Protein AF-A0ABD3L5F8-F1 (afdb_monomer_lite)

Secondary structure (DSSP, 8-state):
---EEE-STTHHHHHHHHHT-HHHHHHHHHH-GGGGTS--EEETTEEE-HHHHHHHTT-HHHHHHHHHSSSPPPHHHHHHHHHHHHHTT-HHHHHHHHTTS-TTSHHHHHHHHHHHHH-TT-HHHHHHHHHH-SS---HHHHHHHHHTT-HHHHHHHHHHTTTTSGGGHHHHHHHHHHHHT-GGGSTTTS---HHHHHHHHHS-HHHH---S--GGGGSS----HHHHHHHHHHHHHHHSS-HHHHHHHHHHHHHHHHHHHHHHHH-HHHH-S--HHHHHHHHHHHHHHHHHT-HHHHHHHHHH-GGGGGSHHHHHHHHHHHHHTT-HHHHHHHHTT-TTT-S-HHHHHHHHHT---SS--TT--SHHHHHHHHHHHHT-

Sequence (380 aa):
KTQAAVDGKYRNLFEAAVKGDWKFAEPILDVDPEAVAATVMTVRGKPMTVLEVAIMTTHDQFVENLVKLPQKFSVDILERALVNAASRGRIRMVNALVDKVDAASESIGSALRQALSYAPMRKEVIWSLVKRMKGGPTKPIMVKLVMAGHLDIVLYLAPQYGYSTTSKNNTKIELLKDLVKMDSYFYSGARFTFLENCIYRCIPLCLVDTSFDNPKDRKIVQVSPALKRFKIWLWNHATKPAHFIKRIGESKLTHKYSLEFANLALSKKEIGTITPETLKLTSEIVLEAAYRGNSEIVKLCLKNFPELMWDKKIAKTLIQEVVNGRQVELFRLANTHLSDGNFTKNGLMKVMTKWTPRCASPDVSGAAFLMQRELQWYKV

Radius of gyration: 26.5 Å; chains: 1; bounding box: 62×56×76 Å

Structure (mmCIF, N/CA/C/O backbone):
data_AF-A0ABD3L5F8-F1
#
_entry.id   AF-A0ABD3L5F8-F1
#
loop_
_atom_site.group_PDB
_atom_site.id
_atom_site.type_symbol
_atom_site.label_atom_id
_atom_site.label_alt_id
_atom_site.label_comp_id
_atom_site.label_asym_id
_atom_site.label_entity_id
_atom_site.label_seq_id
_atom_site.pdbx_PDB_ins_code
_atom_site.Cartn_x
_atom_site.Cartn_y
_atom_site.Cartn_z
_atom_site.occupancy
_atom_site.B_iso_or_equiv
_atom_site.auth_seq_id
_atom_site.auth_comp_id
_atom_site.auth_asym_id
_atom_site.auth_atom_id
_atom_site.pdbx_PDB_model_num
ATOM 1 N N . LYS A 1 1 ? -11.348 -28.801 17.146 1.00 47.41 1 LYS A N 1
ATOM 2 C CA . LYS A 1 1 ? -12.735 -28.496 17.572 1.00 47.41 1 LYS A CA 1
ATOM 3 C C . LYS A 1 1 ? -12.923 -26.982 17.617 1.00 47.41 1 LYS A C 1
ATOM 5 O O . LYS A 1 1 ? -12.241 -26.296 18.362 1.00 47.41 1 LYS A O 1
ATOM 10 N N . THR A 1 2 ? -13.766 -26.470 16.730 1.00 52.59 2 THR A N 1
ATOM 11 C CA . THR A 1 2 ? -14.139 -25.063 16.523 1.00 52.59 2 THR A CA 1
ATOM 12 C C . THR A 1 2 ? -15.263 -24.670 17.478 1.00 52.59 2 THR A C 1
ATOM 14 O O . THR A 1 2 ? -16.411 -24.583 17.059 1.00 52.59 2 THR A O 1
ATOM 17 N N . GLN A 1 3 ? -14.974 -24.478 18.764 1.00 70.44 3 GLN A N 1
ATOM 18 C CA . GLN A 1 3 ? -16.012 -24.036 19.698 1.00 70.44 3 GLN A CA 1
ATOM 19 C C . GLN A 1 3 ? -15.841 -22.550 19.999 1.00 70.44 3 GLN A C 1
ATOM 21 O O . GLN A 1 3 ? -14.855 -22.128 20.603 1.00 70.44 3 GLN A O 1
ATOM 26 N N . ALA A 1 4 ? -16.779 -21.761 19.477 1.00 85.31 4 ALA A N 1
ATOM 27 C CA . ALA A 1 4 ? -17.084 -20.446 20.007 1.00 85.31 4 ALA A CA 1
ATOM 28 C C . ALA A 1 4 ? -18.054 -20.641 21.180 1.00 85.31 4 ALA A C 1
ATOM 30 O O . ALA A 1 4 ? -19.018 -21.397 21.051 1.00 85.31 4 ALA A O 1
ATOM 31 N N . ALA A 1 5 ? -17.787 -19.996 22.310 1.00 91.44 5 ALA A N 1
ATOM 32 C CA . ALA A 1 5 ? -18.639 -20.029 23.493 1.00 91.44 5 ALA A CA 1
ATOM 33 C C . ALA A 1 5 ? -18.965 -18.593 23.907 1.00 91.44 5 ALA A C 1
ATOM 35 O O . ALA A 1 5 ? -18.059 -17.773 24.023 1.00 91.44 5 ALA A O 1
ATOM 36 N N . VAL A 1 6 ? -20.246 -18.286 24.092 1.00 92.38 6 VAL A N 1
ATOM 37 C CA . VAL A 1 6 ? -20.715 -16.974 24.563 1.00 92.38 6 VAL A CA 1
ATOM 38 C C . VAL A 1 6 ? -20.944 -17.071 26.062 1.00 92.38 6 VAL A C 1
ATOM 40 O O . VAL A 1 6 ? -21.554 -18.042 26.515 1.00 92.38 6 VAL A O 1
ATOM 43 N N . ASP A 1 7 ? -20.473 -16.080 26.813 1.00 90.88 7 ASP A N 1
ATOM 44 C CA . ASP A 1 7 ? -20.747 -16.004 28.244 1.00 90.88 7 ASP A CA 1
ATOM 45 C C . ASP A 1 7 ? -22.244 -15.736 28.458 1.00 90.88 7 ASP A C 1
ATOM 47 O O . ASP A 1 7 ? -22.800 -14.768 27.934 1.00 90.88 7 ASP A O 1
ATOM 51 N N . GLY A 1 8 ? -22.912 -16.614 29.212 1.00 91.12 8 GLY A N 1
ATOM 52 C CA . GLY A 1 8 ? -24.339 -16.496 29.501 1.00 91.12 8 GLY A CA 1
ATOM 53 C C . GLY A 1 8 ? -24.700 -15.180 30.191 1.00 91.12 8 GLY A C 1
ATOM 54 O O . GLY A 1 8 ? -25.737 -14.605 29.865 1.00 91.12 8 GLY A O 1
ATOM 55 N N . LYS A 1 9 ? -23.822 -14.660 31.062 1.00 93.00 9 LYS A N 1
ATOM 56 C CA . LYS A 1 9 ? -24.018 -13.384 31.766 1.00 93.00 9 LYS A CA 1
ATOM 57 C C . LYS A 1 9 ? -24.067 -12.205 30.792 1.00 93.00 9 LYS A C 1
ATOM 59 O O . LYS A 1 9 ? -24.860 -11.288 30.973 1.00 93.00 9 LYS A O 1
ATOM 64 N N . TYR A 1 10 ? -23.253 -12.248 29.739 1.00 94.81 10 TYR A N 1
ATOM 65 C CA . TYR A 1 10 ? -23.099 -11.155 28.776 1.00 94.81 10 TYR A CA 1
ATOM 66 C C . TYR A 1 10 ? -23.783 -11.421 27.429 1.00 94.81 10 TYR A C 1
ATOM 68 O O . TYR A 1 10 ? -23.531 -10.707 26.458 1.00 94.81 10 TYR A O 1
ATOM 76 N N . ARG A 1 11 ? -24.679 -12.415 27.349 1.00 95.25 11 ARG A N 1
ATOM 77 C CA . ARG A 1 11 ? -25.361 -12.808 26.103 1.00 95.25 11 ARG A CA 1
ATOM 78 C C . ARG A 1 11 ? -26.101 -11.651 25.435 1.00 95.25 11 ARG A C 1
ATOM 80 O O . ARG A 1 11 ? -25.949 -11.448 24.235 1.00 95.25 11 ARG A O 1
ATOM 87 N N . ASN A 1 12 ? -26.844 -10.871 26.213 1.00 96.00 12 ASN A N 1
ATOM 88 C CA . ASN A 1 12 ? -27.601 -9.726 25.707 1.00 96.00 12 ASN A CA 1
ATOM 89 C C . ASN A 1 12 ? -26.675 -8.650 25.119 1.00 96.00 12 ASN A C 1
ATOM 91 O O . ASN A 1 12 ? -26.931 -8.136 24.032 1.00 96.00 12 ASN A O 1
ATOM 95 N N . LEU A 1 13 ? -25.557 -8.367 25.795 1.00 96.19 13 LEU A N 1
ATOM 96 C CA . LEU A 1 13 ? -24.553 -7.415 25.322 1.00 96.19 13 LEU A CA 1
ATOM 97 C C . LEU A 1 13 ? -23.833 -7.926 24.061 1.00 96.19 13 LEU A C 1
ATOM 99 O O . LEU A 1 13 ? -23.605 -7.163 23.122 1.00 96.19 13 LEU A O 1
ATOM 103 N N . PHE A 1 14 ? -23.521 -9.224 24.007 1.00 96.19 14 PHE A N 1
ATOM 104 C CA . PHE A 1 14 ? -22.975 -9.878 22.817 1.00 96.19 14 PHE A CA 1
ATOM 105 C C . PHE A 1 14 ? -23.926 -9.756 21.617 1.00 96.19 14 PHE A C 1
ATOM 107 O O . PHE A 1 14 ? -23.499 -9.350 20.538 1.00 96.19 14 PHE A O 1
ATOM 114 N N . GLU A 1 15 ? -25.212 -10.066 21.789 1.00 96.56 15 GLU A N 1
ATOM 115 C CA . GLU A 1 15 ? -26.206 -9.972 20.713 1.00 96.56 15 GLU A CA 1
ATOM 116 C C . GLU A 1 15 ? -26.386 -8.536 20.216 1.00 96.56 15 GLU A C 1
ATOM 118 O O . GLU A 1 15 ? -26.473 -8.310 19.007 1.00 96.56 15 GLU A O 1
ATOM 123 N N . ALA A 1 16 ? -26.380 -7.567 21.131 1.00 97.00 16 ALA A N 1
ATOM 124 C CA . ALA A 1 16 ? -26.434 -6.151 20.795 1.00 97.00 16 ALA A CA 1
ATOM 125 C C . ALA A 1 16 ? -25.216 -5.724 19.969 1.00 97.00 16 ALA A C 1
ATOM 127 O O . ALA A 1 16 ? -25.372 -5.083 18.931 1.00 97.00 16 ALA A O 1
ATOM 128 N N . ALA A 1 17 ? -24.014 -6.157 20.362 1.00 96.75 17 ALA A N 1
ATOM 129 C CA . ALA A 1 17 ? -22.791 -5.903 19.607 1.00 96.75 17 ALA A CA 1
ATOM 130 C C . ALA A 1 17 ? -22.798 -6.575 18.230 1.00 96.75 17 ALA A C 1
ATOM 132 O O . ALA A 1 17 ? -22.321 -5.977 17.272 1.00 96.75 17 ALA A O 1
ATOM 133 N N . VAL A 1 18 ? -23.364 -7.780 18.099 1.00 96.44 18 VAL A N 1
ATOM 134 C CA . VAL A 1 18 ? -23.504 -8.468 16.803 1.00 96.44 18 VAL A CA 1
ATOM 135 C C . VAL A 1 18 ? -24.496 -7.759 15.881 1.00 96.44 18 VAL A C 1
ATOM 137 O O . VAL A 1 18 ? -24.280 -7.720 14.668 1.00 96.44 18 VAL A O 1
ATOM 140 N N . LYS A 1 19 ? -25.572 -7.190 16.433 1.00 96.94 19 LYS A N 1
ATOM 141 C CA . LYS A 1 19 ? -26.603 -6.453 15.682 1.00 96.94 19 LYS A CA 1
ATOM 142 C C . LYS A 1 19 ? -26.257 -4.976 15.462 1.00 96.94 19 LYS A C 1
ATOM 144 O O . LYS A 1 19 ? -26.868 -4.344 14.606 1.00 96.94 19 LYS A O 1
ATOM 149 N N . GLY A 1 20 ? -25.292 -4.436 16.206 1.00 96.12 20 GLY A N 1
ATOM 150 C CA . GLY A 1 20 ? -24.969 -3.009 16.214 1.00 96.12 20 GLY A CA 1
ATOM 151 C C . GLY A 1 20 ? -26.008 -2.158 16.950 1.00 96.12 20 GLY A C 1
ATOM 152 O O . GLY A 1 20 ? -26.094 -0.955 16.705 1.00 96.12 20 GLY A O 1
ATOM 153 N N . ASP A 1 21 ? -26.802 -2.762 17.836 1.00 97.19 21 ASP A N 1
ATOM 154 C CA . ASP A 1 21 ? -27.894 -2.096 18.546 1.00 97.19 21 ASP A CA 1
ATOM 155 C C . ASP A 1 21 ? -27.376 -1.349 19.781 1.00 97.19 21 ASP A C 1
ATOM 157 O O . ASP A 1 21 ? -27.401 -1.849 20.908 1.00 97.19 21 ASP A O 1
ATOM 161 N N . TRP A 1 22 ? -26.865 -0.136 19.554 1.00 96.94 22 TRP A N 1
ATOM 162 C CA . TRP A 1 22 ? -26.367 0.713 20.638 1.00 96.94 22 TRP A CA 1
ATOM 163 C C . TRP A 1 22 ? -27.459 1.057 21.653 1.00 96.94 22 TRP A C 1
ATOM 165 O O . TRP A 1 22 ? -27.185 1.059 22.845 1.00 96.94 22 TRP A O 1
ATOM 175 N N . LYS A 1 23 ? -28.697 1.292 21.198 1.00 96.75 23 LYS A N 1
ATOM 176 C CA . LYS A 1 23 ? -29.810 1.678 22.080 1.00 96.75 23 LYS A CA 1
ATOM 177 C C . LYS A 1 23 ? -30.140 0.588 23.092 1.00 96.75 23 LYS A C 1
ATOM 179 O O . LYS A 1 23 ? -30.574 0.893 24.195 1.00 96.75 23 LYS A O 1
ATOM 184 N N . PHE A 1 24 ? -29.947 -0.672 22.710 1.00 96.69 24 PHE A N 1
ATOM 185 C CA . PHE A 1 24 ? -30.114 -1.800 23.615 1.00 96.69 24 PHE A CA 1
ATOM 186 C C . PHE A 1 24 ? -28.878 -2.044 24.493 1.00 96.69 24 PHE A C 1
ATOM 188 O O . PHE A 1 24 ? -29.016 -2.438 25.648 1.00 96.69 24 PHE A O 1
ATOM 195 N N . ALA A 1 25 ? -27.670 -1.817 23.970 1.00 96.25 25 ALA A N 1
ATOM 196 C CA . ALA A 1 25 ? -26.431 -2.026 24.719 1.00 96.25 25 ALA A CA 1
ATOM 197 C C . ALA A 1 25 ? -26.169 -0.953 25.788 1.00 96.25 25 ALA A C 1
ATOM 199 O O . ALA A 1 25 ? -25.687 -1.285 26.866 1.00 96.25 25 ALA A O 1
ATOM 200 N N . GLU A 1 26 ? -26.472 0.311 25.499 1.00 95.94 26 GLU A N 1
ATOM 201 C CA . GLU A 1 26 ? -26.163 1.461 26.358 1.00 95.94 26 GLU A CA 1
ATOM 202 C C . GLU A 1 26 ? -26.749 1.322 27.775 1.00 95.94 26 GLU A C 1
ATOM 204 O O . GLU A 1 26 ? -25.958 1.331 28.716 1.00 95.94 26 GLU A O 1
ATOM 209 N N . PRO A 1 27 ? -28.047 1.006 27.971 1.00 95.88 27 PRO A N 1
ATOM 210 C CA . PRO A 1 27 ? -28.594 0.792 29.312 1.00 95.88 27 PRO A CA 1
ATOM 211 C C . PRO A 1 27 ? -27.929 -0.357 30.083 1.00 95.88 27 PRO A C 1
ATOM 213 O O . PRO A 1 27 ? -27.867 -0.329 31.309 1.00 95.88 27 PRO A O 1
ATOM 216 N N . ILE A 1 28 ? -27.437 -1.389 29.386 1.00 94.44 28 ILE A N 1
ATOM 217 C CA . ILE A 1 28 ? -26.734 -2.517 30.019 1.00 94.44 28 ILE A CA 1
ATOM 218 C C . ILE A 1 28 ? -25.376 -2.048 30.552 1.00 94.44 28 ILE A C 1
ATOM 220 O O . ILE A 1 28 ? -24.990 -2.420 31.658 1.00 94.44 28 ILE A O 1
ATOM 224 N N . LEU A 1 29 ? -24.667 -1.231 29.771 1.00 93.62 29 LEU A N 1
ATOM 225 C CA . LEU A 1 29 ? -23.356 -0.686 30.128 1.00 93.62 29 LEU A CA 1
ATOM 226 C C . LEU A 1 29 ? -23.448 0.424 31.181 1.00 93.62 29 LEU A C 1
ATOM 228 O O . LEU A 1 29 ? -22.520 0.579 31.968 1.00 93.62 29 LEU A O 1
ATOM 232 N N . ASP A 1 30 ? -24.560 1.157 31.234 1.00 92.94 30 ASP A N 1
ATOM 233 C CA . ASP A 1 30 ? -24.820 2.134 32.295 1.00 92.94 30 ASP A CA 1
ATOM 234 C C . ASP A 1 30 ? -25.006 1.450 33.659 1.00 92.94 30 ASP A C 1
ATOM 236 O O . ASP A 1 30 ? -24.579 1.978 34.686 1.00 92.94 30 ASP A O 1
ATOM 240 N N . VAL A 1 31 ? -25.619 0.258 33.672 1.00 94.19 31 VAL A N 1
ATOM 241 C CA . VAL A 1 31 ? -25.841 -0.540 34.890 1.00 94.19 31 VAL A CA 1
ATOM 242 C C . VAL A 1 31 ? -24.597 -1.336 35.300 1.00 94.19 31 VAL A C 1
ATOM 244 O O . VAL A 1 31 ? -24.282 -1.394 36.488 1.00 94.19 31 VAL A O 1
ATOM 247 N N . ASP A 1 32 ? -23.886 -1.946 34.346 1.00 91.62 32 ASP A N 1
ATOM 248 C CA . ASP A 1 32 ? -22.633 -2.685 34.579 1.00 91.62 32 ASP A CA 1
ATOM 249 C C . ASP A 1 32 ? -21.500 -2.130 33.693 1.00 91.62 32 ASP A C 1
ATOM 251 O O . ASP A 1 32 ? -21.197 -2.696 32.636 1.00 91.62 32 ASP A O 1
ATOM 255 N N . PRO A 1 33 ? -20.838 -1.033 34.106 1.00 89.62 33 PRO A N 1
ATOM 256 C CA . PRO A 1 33 ? -19.779 -0.423 33.304 1.00 89.62 33 PRO A CA 1
ATOM 257 C C . PRO A 1 33 ? -18.555 -1.318 33.076 1.00 89.62 33 PRO A C 1
ATOM 259 O O . PRO A 1 33 ? -17.862 -1.184 32.065 1.00 89.62 33 PRO A O 1
ATOM 262 N N . GLU A 1 34 ? -18.293 -2.266 33.977 1.00 88.56 34 GLU A N 1
ATOM 263 C CA . GLU A 1 34 ? -17.179 -3.213 33.853 1.00 88.56 34 GLU A CA 1
ATOM 264 C C 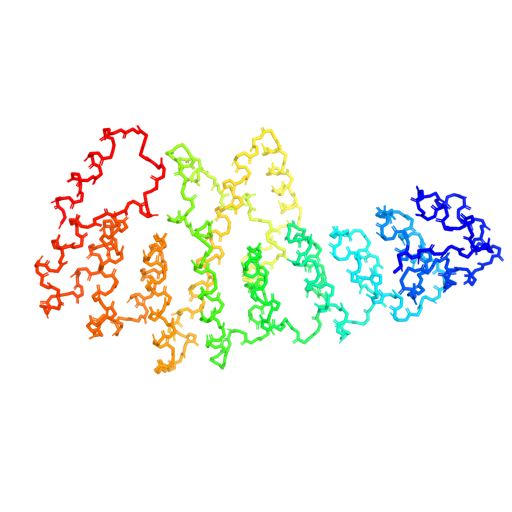. GLU A 1 34 ? -17.420 -4.246 32.737 1.00 88.56 34 GLU A C 1
ATOM 266 O O . GLU A 1 34 ? -16.474 -4.839 32.205 1.00 88.56 34 GLU A O 1
ATOM 271 N N . ALA A 1 35 ? -18.672 -4.409 32.286 1.00 91.38 35 ALA A N 1
ATOM 272 C CA . ALA A 1 35 ? -19.024 -5.270 31.158 1.00 91.38 35 ALA A CA 1
ATOM 273 C C . ALA A 1 35 ? -18.313 -4.876 29.849 1.00 91.38 35 ALA A C 1
ATOM 275 O O . ALA A 1 35 ? -18.124 -5.718 28.969 1.00 91.38 35 ALA A O 1
ATOM 276 N N . VAL A 1 36 ? -17.862 -3.621 29.725 1.00 90.44 36 VAL A N 1
ATOM 277 C CA . VAL A 1 36 ? -17.090 -3.126 28.573 1.00 90.44 36 VAL A CA 1
ATOM 278 C C . VAL A 1 36 ? -15.763 -3.883 28.397 1.00 90.44 36 VAL A C 1
ATOM 280 O O . VAL A 1 36 ? -15.334 -4.132 27.265 1.00 90.44 36 VAL A O 1
ATOM 283 N N . ALA A 1 37 ? -15.121 -4.272 29.503 1.00 88.62 37 ALA A N 1
ATOM 284 C CA . ALA A 1 37 ? -13.856 -5.011 29.512 1.00 88.62 37 ALA A CA 1
ATOM 285 C C . ALA A 1 37 ? -14.042 -6.528 29.688 1.00 88.62 37 ALA A C 1
ATOM 287 O O . ALA A 1 37 ? -13.083 -7.290 29.539 1.00 88.62 37 ALA A O 1
ATOM 288 N N . ALA A 1 38 ? -15.263 -6.977 29.985 1.00 91.62 38 ALA A N 1
ATOM 289 C CA . ALA A 1 38 ? -15.561 -8.377 30.227 1.00 91.62 38 ALA A CA 1
ATOM 290 C C . ALA A 1 38 ? -15.402 -9.248 28.969 1.00 91.62 38 ALA A C 1
ATOM 292 O O . ALA A 1 38 ? -15.553 -8.808 27.824 1.00 91.62 38 ALA A O 1
ATOM 293 N N . THR A 1 39 ? -15.125 -10.533 29.198 1.00 93.81 39 THR A N 1
ATOM 294 C CA . THR A 1 39 ? -15.128 -11.538 28.132 1.00 93.81 39 THR A CA 1
ATOM 295 C C . THR A 1 39 ? -16.570 -11.896 27.800 1.00 93.81 39 THR A C 1
ATOM 297 O O . THR A 1 39 ? -17.222 -12.616 28.545 1.00 93.81 39 THR A O 1
ATOM 300 N N . VAL A 1 40 ? -17.069 -11.411 26.665 1.00 94.81 40 VAL A N 1
ATOM 301 C CA . VAL A 1 40 ? -18.436 -11.712 26.208 1.00 94.81 40 VAL A CA 1
ATOM 302 C C . VAL A 1 40 ? -18.494 -13.002 25.388 1.00 94.81 40 VAL A C 1
ATOM 304 O O . VAL A 1 40 ? -19.531 -13.654 25.292 1.00 94.81 40 VAL A O 1
ATOM 307 N N . MET A 1 41 ? -17.369 -13.384 24.781 1.00 93.38 41 MET A N 1
ATOM 308 C CA . MET A 1 41 ? -17.245 -14.554 23.917 1.00 93.38 41 MET A CA 1
ATOM 309 C C . MET A 1 41 ? -15.820 -15.100 23.974 1.00 93.38 41 MET A C 1
ATOM 311 O O . MET A 1 41 ? -14.864 -14.344 24.069 1.00 93.38 41 MET A O 1
ATOM 315 N N . THR A 1 42 ? -15.658 -16.412 23.831 1.00 92.69 42 THR A N 1
ATOM 316 C CA . THR A 1 42 ? -14.364 -17.065 23.629 1.00 92.69 42 THR A CA 1
ATOM 317 C C . THR A 1 42 ? -14.363 -17.792 22.291 1.00 92.69 42 THR A C 1
ATOM 319 O O . THR A 1 42 ? -15.222 -18.636 22.040 1.00 92.69 42 THR A O 1
ATOM 322 N N . VAL A 1 43 ? -13.385 -17.501 21.431 1.00 89.00 43 VAL A N 1
ATOM 323 C CA . VAL A 1 43 ? -13.213 -18.158 20.125 1.00 89.00 43 VAL A CA 1
ATOM 324 C C . VAL A 1 43 ? -11.860 -18.848 20.091 1.00 89.00 43 VAL A C 1
ATOM 326 O O . VAL A 1 43 ? -10.824 -18.197 20.196 1.00 89.00 43 VAL A O 1
ATOM 329 N N . ARG A 1 44 ? -11.849 -20.178 19.916 1.00 87.94 44 ARG A N 1
ATOM 330 C CA . ARG A 1 44 ? -10.606 -20.983 19.889 1.00 87.94 44 ARG A CA 1
ATOM 331 C C . ARG A 1 44 ? -9.720 -20.736 21.124 1.00 87.94 44 ARG A C 1
ATOM 333 O O . ARG A 1 44 ? -8.508 -20.592 20.998 1.00 87.94 44 ARG A O 1
ATOM 340 N N . GLY A 1 45 ? -10.342 -20.639 22.300 1.00 84.50 45 GLY A N 1
ATOM 341 C CA . GLY A 1 45 ? -9.655 -20.381 23.570 1.00 84.50 45 GLY A CA 1
ATOM 342 C C . GLY A 1 45 ? -9.186 -18.937 23.776 1.00 84.50 45 GLY A C 1
ATOM 343 O O . GLY A 1 45 ? -8.545 -18.664 24.783 1.00 84.50 45 GLY A O 1
ATOM 344 N N . LYS A 1 46 ? -9.490 -18.008 22.857 1.00 87.31 46 LYS A N 1
ATOM 345 C CA . LYS A 1 46 ? -9.155 -16.587 23.010 1.00 87.31 46 LYS A CA 1
ATOM 346 C C . LYS A 1 46 ? -10.369 -15.791 23.495 1.00 87.31 46 LYS A C 1
ATOM 348 O O . LYS A 1 46 ? -11.397 -15.849 22.811 1.00 87.31 46 LYS A O 1
ATOM 353 N N . PRO A 1 47 ? -10.266 -15.065 24.623 1.00 91.19 47 PRO A N 1
ATOM 354 C CA . PRO A 1 47 ? -11.339 -14.206 25.104 1.00 91.19 47 PRO A CA 1
ATOM 355 C C . PRO A 1 47 ? -11.524 -13.010 24.168 1.00 91.19 47 PRO A C 1
ATOM 357 O O . PRO A 1 47 ? -10.555 -12.470 23.633 1.00 91.19 47 PRO A O 1
ATOM 360 N N . MET A 1 48 ? -12.774 -12.607 23.973 1.00 91.75 48 MET A N 1
ATOM 361 C CA . MET A 1 48 ? -13.170 -11.462 23.163 1.00 91.75 48 MET A CA 1
ATOM 362 C C . MET A 1 48 ? -14.104 -10.562 23.957 1.00 91.75 48 MET A C 1
ATOM 364 O O . MET A 1 48 ? -15.023 -11.041 24.627 1.00 91.75 48 MET A O 1
ATOM 368 N N . THR A 1 49 ? -13.877 -9.259 23.847 1.00 94.25 49 THR A N 1
ATOM 369 C CA . THR A 1 49 ? -14.725 -8.238 24.471 1.00 94.25 49 THR A CA 1
ATOM 370 C C . THR A 1 49 ? -15.836 -7.776 23.536 1.00 94.25 49 THR A C 1
ATOM 372 O O . THR A 1 49 ? -15.830 -8.060 22.333 1.00 94.25 49 THR A O 1
ATOM 375 N N . VAL A 1 50 ? -16.786 -7.013 24.082 1.00 95.50 50 VAL A N 1
ATOM 376 C CA . VAL A 1 50 ? -17.863 -6.387 23.302 1.00 95.50 50 VAL A CA 1
ATOM 377 C C . VAL A 1 50 ? -17.316 -5.506 22.166 1.00 95.50 50 VAL A C 1
ATOM 379 O O . VAL A 1 50 ? -17.849 -5.523 21.054 1.00 95.50 50 VAL A O 1
ATOM 382 N N . LEU A 1 51 ? -16.198 -4.809 22.406 1.00 95.44 51 LEU A N 1
ATOM 383 C CA . LEU A 1 51 ? -15.520 -3.977 21.411 1.00 95.44 51 LEU A CA 1
ATOM 384 C C . LEU A 1 51 ? -15.021 -4.809 20.226 1.00 95.44 51 LEU A C 1
ATOM 386 O O . LEU A 1 51 ? -15.246 -4.452 19.069 1.00 95.44 51 LEU A O 1
ATOM 390 N N . GLU A 1 52 ? -14.367 -5.937 20.494 1.00 93.94 52 GLU A N 1
ATOM 391 C CA . GLU A 1 52 ? -13.835 -6.795 19.436 1.00 93.94 52 GLU A CA 1
ATOM 392 C C . GLU A 1 52 ? -14.949 -7.450 18.617 1.00 93.94 52 GLU A C 1
ATOM 394 O O . GLU A 1 52 ? -14.839 -7.525 17.393 1.00 93.94 52 GLU A O 1
ATOM 399 N N . VAL A 1 53 ? -16.048 -7.855 19.262 1.00 95.12 53 VAL A N 1
ATOM 400 C CA . VAL A 1 53 ? -17.237 -8.385 18.576 1.00 95.12 53 VAL A CA 1
ATOM 401 C C . VAL A 1 53 ? -17.842 -7.339 17.638 1.00 95.12 53 VAL A C 1
ATOM 403 O O . VAL A 1 53 ? -18.098 -7.645 16.469 1.00 95.12 53 VAL A O 1
ATOM 406 N N . ALA A 1 54 ? -18.011 -6.098 18.101 1.00 96.44 54 ALA A N 1
ATOM 407 C CA . ALA A 1 54 ? -18.544 -5.002 17.289 1.00 96.44 54 ALA A CA 1
ATOM 408 C C . ALA A 1 54 ? -17.634 -4.660 16.090 1.00 96.44 54 ALA A C 1
ATOM 410 O O . ALA A 1 54 ? -18.112 -4.403 14.982 1.00 96.44 54 ALA A O 1
ATOM 411 N N . ILE A 1 55 ? -16.309 -4.725 16.270 1.00 95.75 55 ILE A N 1
ATOM 412 C CA . ILE A 1 55 ? -15.338 -4.563 15.175 1.00 95.75 55 ILE A CA 1
ATOM 413 C C . ILE A 1 55 ? -15.447 -5.719 14.181 1.00 95.75 55 ILE A C 1
ATOM 415 O O . ILE A 1 55 ? -15.454 -5.501 12.965 1.00 95.75 55 ILE A O 1
ATOM 419 N N . MET A 1 56 ? -15.547 -6.955 14.677 1.00 92.12 56 MET A N 1
ATOM 420 C CA . MET A 1 56 ? -15.652 -8.141 13.830 1.00 92.12 56 MET A CA 1
ATOM 421 C C . MET A 1 56 ? -16.892 -8.117 12.941 1.00 92.12 56 MET A C 1
ATOM 423 O O . MET A 1 56 ? -16.803 -8.564 11.796 1.00 92.12 56 MET A O 1
ATOM 427 N N . THR A 1 57 ? -17.987 -7.563 13.459 1.00 94.12 57 THR A N 1
ATOM 428 C CA . THR A 1 57 ? -19.290 -7.408 12.798 1.00 94.12 57 THR A CA 1
ATOM 429 C C . THR A 1 57 ? -19.464 -6.061 12.085 1.00 94.12 57 THR A C 1
ATOM 431 O O . THR A 1 57 ? -20.472 -5.836 11.425 1.00 94.12 57 THR A O 1
ATOM 434 N N . THR A 1 58 ? -18.432 -5.210 12.083 1.00 94.44 58 THR A N 1
ATOM 435 C CA . THR A 1 58 ? -18.313 -3.977 11.279 1.00 94.44 58 THR A CA 1
ATOM 436 C C . THR A 1 58 ? -19.287 -2.838 11.617 1.00 94.44 58 THR A C 1
ATOM 438 O O . THR A 1 58 ? -19.554 -1.972 10.774 1.00 94.44 58 THR A O 1
ATOM 441 N N . HIS A 1 59 ? -19.744 -2.770 12.869 1.00 96.56 59 HIS A N 1
ATOM 442 C CA . HIS A 1 59 ? -20.646 -1.721 13.362 1.00 96.56 59 HIS A CA 1
ATOM 443 C C . HIS A 1 59 ? -19.901 -0.455 13.800 1.00 96.56 59 HIS A C 1
ATOM 445 O O . HIS A 1 59 ? -19.596 -0.271 14.977 1.00 96.56 59 HIS A O 1
ATOM 451 N N . ASP A 1 60 ? -19.601 0.437 12.847 1.00 94.88 60 ASP A N 1
ATOM 452 C CA . ASP A 1 60 ? -18.774 1.637 13.090 1.00 94.88 60 ASP A CA 1
ATOM 453 C C . ASP A 1 60 ? -19.319 2.527 14.217 1.00 94.88 60 ASP A C 1
ATOM 455 O O . ASP A 1 60 ? -18.563 2.929 15.097 1.00 94.88 60 ASP A O 1
ATOM 459 N N . GLN A 1 61 ? -20.626 2.820 14.209 1.00 96.00 61 GLN A N 1
ATOM 460 C CA . GLN A 1 61 ? -21.247 3.703 15.204 1.00 96.00 61 GLN A CA 1
ATOM 461 C C . GLN A 1 61 ? -21.187 3.107 16.614 1.00 96.00 61 GLN A C 1
ATOM 463 O O . GLN A 1 61 ? -20.927 3.821 17.577 1.00 96.00 61 GLN A O 1
ATOM 468 N N . PHE A 1 62 ? -21.396 1.794 16.724 1.00 96.81 62 PHE A N 1
ATOM 469 C CA . PHE A 1 62 ? -21.336 1.074 17.991 1.00 96.81 62 PHE A CA 1
ATOM 470 C C . PHE A 1 62 ? -19.922 1.136 18.584 1.00 96.81 62 PHE A C 1
ATOM 472 O O . PHE A 1 62 ? -19.752 1.443 19.759 1.00 96.81 62 PHE A O 1
ATOM 479 N N . VAL A 1 63 ? -18.896 0.925 17.750 1.00 95.81 63 VAL A N 1
ATOM 480 C CA . VAL A 1 63 ? -17.486 1.040 18.154 1.00 95.81 63 VAL A CA 1
ATOM 481 C C . VAL A 1 63 ? -17.135 2.469 18.568 1.00 95.81 63 VAL A C 1
ATOM 483 O O . VAL A 1 63 ? -16.499 2.667 19.599 1.00 95.81 63 VAL A O 1
ATOM 486 N N . GLU A 1 64 ? -17.555 3.476 17.800 1.00 95.31 64 GLU A N 1
ATOM 487 C CA . GLU A 1 64 ? -17.313 4.880 18.146 1.00 95.31 64 GLU A CA 1
ATOM 488 C C . GLU A 1 64 ? -17.950 5.270 19.482 1.00 95.31 64 GLU A C 1
ATOM 490 O O . GLU A 1 64 ? -17.343 6.026 20.238 1.00 95.31 64 GLU A O 1
ATOM 495 N N . ASN A 1 65 ? -19.152 4.770 19.773 1.00 94.81 65 ASN A N 1
ATOM 496 C CA . ASN A 1 65 ? -19.825 5.029 21.040 1.00 94.81 65 ASN A CA 1
ATOM 497 C C . ASN A 1 65 ? -19.124 4.305 22.200 1.00 94.81 65 ASN A C 1
ATOM 499 O O . ASN A 1 65 ? -18.809 4.948 23.198 1.00 94.81 65 ASN A O 1
ATOM 503 N N . LEU A 1 66 ? -18.764 3.025 22.033 1.00 94.19 66 LEU A N 1
ATOM 504 C CA . LEU A 1 66 ? -17.999 2.265 23.031 1.00 94.19 66 LEU A CA 1
ATOM 505 C C . LEU A 1 66 ? -16.680 2.947 23.414 1.00 94.19 66 LEU A C 1
ATOM 507 O O . LEU A 1 66 ? -16.346 3.032 24.588 1.00 94.19 66 LEU A O 1
ATOM 511 N N . VAL A 1 67 ? -15.917 3.439 22.435 1.00 91.56 67 VAL A N 1
ATOM 512 C CA . VAL A 1 67 ? -14.592 4.047 22.675 1.00 91.56 67 VAL A CA 1
ATOM 513 C C . VAL A 1 67 ? -14.689 5.435 23.333 1.00 91.56 67 VAL A C 1
ATOM 515 O O . VAL A 1 67 ? -13.696 5.939 23.866 1.00 91.56 67 VAL A O 1
ATOM 518 N N . LYS A 1 68 ? -15.869 6.069 23.305 1.00 91.44 68 LYS A N 1
ATOM 519 C CA . LYS A 1 68 ? -16.136 7.354 23.974 1.00 91.44 68 LYS A CA 1
ATOM 520 C C . LYS A 1 68 ? -16.543 7.204 25.436 1.00 91.44 68 LYS A C 1
ATOM 522 O O . LYS A 1 68 ? -16.523 8.208 26.146 1.00 91.44 68 LYS A O 1
ATOM 527 N N . LEU A 1 69 ? -16.912 6.000 25.868 1.00 89.75 69 LEU A N 1
ATOM 528 C CA . LEU A 1 69 ? -17.237 5.742 27.262 1.00 89.75 69 LEU A CA 1
ATOM 529 C C . LEU A 1 69 ? -16.042 6.092 28.172 1.00 89.75 69 LEU A C 1
ATOM 531 O O . LEU A 1 69 ? -14.887 5.953 27.757 1.00 89.75 69 LEU A O 1
ATOM 535 N N . PRO A 1 70 ? -16.288 6.568 29.406 1.00 81.81 70 PRO A N 1
ATOM 536 C CA . PRO A 1 70 ? -15.221 6.958 30.327 1.00 81.81 70 PRO A CA 1
ATOM 537 C C . PRO A 1 70 ? -14.369 5.768 30.799 1.00 81.81 70 PRO A C 1
ATOM 539 O O . PRO A 1 70 ? -13.245 5.964 31.269 1.00 81.81 70 PRO A O 1
ATOM 542 N N . GLN A 1 71 ? -14.882 4.541 30.668 1.00 81.12 71 GLN A N 1
ATOM 543 C CA . GLN A 1 71 ? -14.184 3.313 31.030 1.00 81.12 71 GLN A CA 1
ATOM 544 C C . GLN A 1 71 ? -12.935 3.112 30.168 1.00 81.12 71 GLN A C 1
ATOM 546 O O . GLN A 1 71 ? -12.928 3.304 28.951 1.00 81.12 71 GLN A O 1
ATOM 551 N N . LYS A 1 72 ? -11.847 2.695 30.817 1.00 77.38 72 LYS A N 1
ATOM 552 C CA . LYS A 1 72 ? -10.571 2.459 30.143 1.00 77.38 72 LYS A CA 1
ATOM 553 C C . LYS A 1 72 ? -10.481 1.009 29.689 1.00 77.38 72 LYS A C 1
ATOM 555 O O . LYS A 1 72 ? -10.446 0.096 30.505 1.00 77.38 72 LYS A O 1
ATOM 560 N N . PHE A 1 73 ? -10.360 0.810 28.383 1.00 85.62 73 PHE A N 1
ATOM 561 C CA . PHE A 1 73 ? -9.910 -0.463 27.831 1.00 85.62 73 PHE A CA 1
ATOM 562 C C . PHE A 1 73 ? -8.442 -0.701 28.198 1.00 85.62 73 PHE A C 1
ATOM 564 O O . PHE A 1 73 ? -7.643 0.240 28.235 1.00 85.62 73 PHE A O 1
ATOM 571 N N . SER A 1 74 ? -8.069 -1.962 28.426 1.00 87.88 74 SER A N 1
ATOM 572 C CA . SER A 1 74 ? -6.655 -2.312 28.545 1.00 87.88 74 SER A CA 1
ATOM 573 C C . SER A 1 74 ? -5.930 -2.049 27.221 1.00 87.88 74 SER A C 1
ATOM 575 O O . SER A 1 74 ? -6.526 -2.111 26.140 1.00 87.88 74 SER A O 1
ATOM 577 N N . VAL A 1 75 ? -4.626 -1.773 27.305 1.00 88.00 75 VAL A N 1
ATOM 578 C CA . VAL A 1 75 ? -3.788 -1.513 26.124 1.00 88.00 75 VAL A CA 1
ATOM 579 C C . VAL A 1 75 ? -3.863 -2.685 25.139 1.00 88.00 75 VAL A C 1
ATOM 581 O O . VAL A 1 75 ? -4.112 -2.461 23.960 1.00 88.00 75 VAL A O 1
ATOM 584 N N . ASP A 1 76 ? -3.778 -3.928 25.622 1.00 88.88 76 ASP A N 1
ATOM 585 C CA . ASP A 1 76 ? -3.875 -5.134 24.785 1.00 88.88 76 ASP A CA 1
ATOM 586 C C . ASP A 1 76 ? -5.199 -5.218 23.997 1.00 88.88 76 ASP A C 1
ATOM 588 O O . ASP A 1 76 ? -5.201 -5.546 22.808 1.00 88.88 76 ASP A O 1
ATOM 592 N N . ILE A 1 77 ? -6.332 -4.866 24.621 1.00 90.06 77 ILE A N 1
ATOM 593 C CA . ILE A 1 77 ? -7.633 -4.852 23.937 1.00 90.06 77 ILE A CA 1
ATOM 594 C C . ILE A 1 77 ? -7.637 -3.796 22.826 1.00 90.06 77 ILE A C 1
ATOM 596 O O . ILE A 1 77 ? -8.087 -4.084 21.717 1.00 90.06 77 ILE A O 1
ATOM 600 N N . LEU A 1 78 ? -7.130 -2.589 23.097 1.00 91.75 78 LEU A N 1
ATOM 601 C CA . LEU A 1 78 ? -7.076 -1.505 22.109 1.00 91.75 78 LEU A CA 1
ATOM 602 C C . LEU A 1 78 ? -6.152 -1.841 20.935 1.00 91.75 78 LEU A C 1
ATOM 604 O O . LEU A 1 78 ? -6.506 -1.588 19.783 1.00 91.75 78 LEU A O 1
ATOM 608 N N . GLU A 1 79 ? -5.000 -2.448 21.206 1.00 92.25 79 GLU A N 1
ATOM 609 C CA . GLU A 1 79 ? -4.054 -2.876 20.178 1.00 92.25 79 GLU A CA 1
ATOM 610 C C . GLU A 1 79 ? -4.660 -3.959 19.274 1.00 92.25 79 GLU A C 1
ATOM 612 O O . GLU A 1 79 ? -4.637 -3.829 18.045 1.00 92.25 79 GLU A O 1
ATOM 617 N N . ARG A 1 80 ? -5.291 -4.993 19.852 1.00 91.94 80 ARG A N 1
ATOM 618 C CA . ARG A 1 80 ? -6.002 -6.031 19.082 1.00 91.94 80 ARG A CA 1
ATOM 619 C C . ARG A 1 80 ? -7.180 -5.462 18.296 1.00 91.94 80 ARG A C 1
ATOM 621 O O . ARG A 1 80 ? -7.358 -5.799 17.121 1.00 91.94 80 ARG A O 1
ATOM 628 N N . ALA A 1 81 ? -7.958 -4.572 18.910 1.00 94.00 81 ALA A N 1
ATOM 629 C CA . ALA A 1 81 ? -9.062 -3.867 18.271 1.00 94.00 81 ALA A CA 1
ATOM 630 C C . ALA A 1 81 ? -8.584 -3.071 17.046 1.00 94.00 81 ALA A C 1
ATOM 632 O O . ALA A 1 81 ? -9.159 -3.211 15.962 1.00 94.00 81 ALA A O 1
ATOM 633 N N . LEU A 1 82 ? -7.496 -2.302 17.177 1.00 96.25 82 LEU A N 1
ATOM 634 C CA . LEU A 1 82 ? -6.918 -1.520 16.083 1.00 96.25 82 LEU A CA 1
ATOM 635 C C . LEU A 1 82 ? -6.470 -2.419 14.925 1.00 96.25 82 LEU A C 1
ATOM 637 O O . LEU A 1 82 ? -6.800 -2.148 13.769 1.00 96.25 82 LEU A O 1
ATOM 641 N N . VAL A 1 83 ? -5.767 -3.516 15.222 1.00 95.50 83 VAL A N 1
ATOM 642 C CA . VAL A 1 83 ? -5.319 -4.487 14.211 1.00 95.50 83 VAL A CA 1
ATOM 643 C C . VAL A 1 83 ? -6.512 -5.103 13.468 1.00 95.50 83 VAL A C 1
ATOM 645 O O . VAL A 1 83 ? -6.504 -5.186 12.235 1.00 95.50 83 VAL A O 1
ATOM 648 N N . ASN A 1 84 ? -7.570 -5.483 14.189 1.00 94.56 84 ASN A N 1
ATOM 649 C CA . ASN A 1 84 ? -8.784 -6.048 13.601 1.00 94.56 84 ASN A CA 1
ATOM 650 C C . ASN A 1 84 ? -9.546 -5.027 12.741 1.00 94.56 84 ASN A C 1
ATOM 652 O O . ASN A 1 84 ? -9.972 -5.368 11.632 1.00 94.56 84 ASN A O 1
ATOM 656 N N . ALA A 1 85 ? -9.669 -3.779 13.195 1.00 96.75 85 ALA A N 1
ATOM 657 C CA . ALA A 1 85 ? -10.295 -2.694 12.441 1.00 96.75 85 ALA A CA 1
ATOM 658 C C . ALA A 1 85 ? -9.519 -2.374 11.150 1.00 96.75 85 ALA A C 1
ATOM 660 O O . ALA A 1 85 ? -10.116 -2.226 10.078 1.00 96.75 85 ALA A O 1
ATOM 661 N N . ALA A 1 86 ? -8.185 -2.345 11.235 1.00 96.94 86 ALA A N 1
ATOM 662 C CA . ALA A 1 86 ? -7.292 -2.115 10.106 1.00 96.94 86 ALA A CA 1
ATOM 663 C C . ALA A 1 86 ? -7.369 -3.242 9.067 1.00 96.94 86 ALA A C 1
ATOM 665 O O . ALA A 1 86 ? -7.512 -2.964 7.878 1.00 96.94 86 ALA A O 1
ATOM 666 N N . SER A 1 87 ? -7.372 -4.509 9.507 1.00 95.81 87 SER A N 1
ATOM 667 C CA . SER A 1 87 ? -7.525 -5.674 8.617 1.00 95.81 87 SER A CA 1
ATOM 668 C C . SER A 1 87 ? -8.819 -5.636 7.794 1.00 95.81 87 SER A C 1
ATOM 670 O O . SER A 1 87 ? -8.846 -6.073 6.649 1.00 95.81 87 SER A O 1
ATOM 672 N N . ARG A 1 88 ? -9.887 -5.065 8.363 1.00 95.12 88 ARG A N 1
ATOM 673 C CA . ARG A 1 88 ? -11.200 -4.903 7.720 1.00 95.12 88 ARG A CA 1
ATOM 674 C C . ARG A 1 88 ? -11.321 -3.613 6.921 1.00 95.12 88 ARG A C 1
ATOM 676 O O . ARG A 1 88 ? -12.342 -3.384 6.273 1.00 95.12 88 ARG A O 1
ATOM 683 N N . GLY A 1 89 ? -10.316 -2.744 6.992 1.00 95.31 89 GLY A N 1
ATOM 684 C CA . GLY A 1 89 ? -10.317 -1.484 6.272 1.00 95.31 89 GLY A CA 1
ATOM 685 C C . GLY A 1 89 ? -11.401 -0.503 6.731 1.00 95.31 89 GLY A C 1
ATOM 686 O O . GLY A 1 89 ? -11.919 0.259 5.912 1.00 95.31 89 GLY A O 1
ATOM 687 N N . ARG A 1 90 ? -11.776 -0.526 8.018 1.00 96.06 90 ARG A N 1
ATOM 688 C CA . ARG A 1 90 ? -12.821 0.342 8.588 1.00 96.06 90 ARG A CA 1
ATOM 689 C C . ARG A 1 90 ? -12.220 1.646 9.105 1.00 96.06 90 ARG A C 1
ATOM 691 O O . ARG A 1 90 ? -11.813 1.735 10.258 1.00 96.06 90 ARG A O 1
ATOM 698 N N . ILE A 1 91 ? -12.183 2.675 8.256 1.00 94.62 91 ILE A N 1
ATOM 699 C CA . ILE A 1 91 ? -11.558 3.971 8.580 1.00 94.62 91 ILE A CA 1
ATOM 700 C C . ILE A 1 91 ? -12.149 4.648 9.821 1.00 94.62 91 ILE A C 1
ATOM 702 O O . ILE A 1 91 ? -11.400 5.190 10.625 1.00 94.62 91 ILE A O 1
ATOM 706 N N . ARG A 1 92 ? -13.471 4.575 10.010 1.00 95.81 92 ARG A N 1
ATOM 707 C CA . ARG A 1 92 ? -14.153 5.142 11.183 1.00 95.81 92 ARG A CA 1
ATOM 708 C C . ARG A 1 92 ? -13.651 4.508 12.482 1.00 95.81 92 ARG A C 1
ATOM 710 O O . ARG A 1 92 ? -13.190 5.215 13.372 1.00 95.81 92 ARG A O 1
ATOM 717 N N . MET A 1 93 ? -13.622 3.176 12.526 1.00 96.19 93 MET A N 1
ATOM 718 C CA . MET A 1 93 ? -13.087 2.417 13.661 1.00 96.19 93 MET A CA 1
ATOM 719 C C . MET A 1 93 ? -11.596 2.688 13.883 1.00 96.19 93 MET A C 1
ATOM 721 O O . MET A 1 93 ? -11.175 2.922 15.010 1.00 96.19 93 MET A O 1
ATOM 725 N N . VAL A 1 94 ? -10.792 2.698 12.813 1.00 96.56 94 VAL A N 1
ATOM 726 C CA . VAL A 1 94 ? -9.352 2.984 12.906 1.00 96.56 94 VAL A CA 1
ATOM 727 C C . VAL A 1 94 ? -9.115 4.378 13.479 1.00 96.56 94 VAL A C 1
ATOM 729 O O . VAL A 1 94 ? -8.322 4.511 14.400 1.00 96.56 94 VAL A O 1
ATOM 732 N N . ASN A 1 95 ? -9.828 5.401 13.007 1.00 94.31 95 ASN A N 1
ATOM 733 C CA . ASN A 1 95 ? -9.680 6.763 13.521 1.00 94.31 95 ASN A CA 1
ATOM 734 C C . ASN A 1 95 ? -10.132 6.894 14.985 1.00 94.31 95 ASN A C 1
ATOM 736 O O . ASN A 1 95 ? -9.536 7.672 15.723 1.00 94.31 95 ASN A O 1
ATOM 740 N N . ALA A 1 96 ? -11.140 6.130 15.419 1.00 93.44 96 ALA A N 1
ATOM 741 C CA . ALA A 1 96 ? -11.560 6.104 16.820 1.00 93.44 96 ALA A CA 1
ATOM 742 C C . ALA A 1 96 ? -10.505 5.460 17.743 1.00 93.44 96 ALA A C 1
ATOM 744 O O . ALA A 1 96 ? -10.362 5.870 18.893 1.00 93.44 96 ALA A O 1
ATOM 745 N N . LEU A 1 97 ? -9.763 4.467 17.241 1.00 94.00 97 LEU A N 1
ATOM 746 C CA . LEU A 1 97 ? -8.831 3.653 18.031 1.00 94.00 97 LEU A CA 1
ATOM 747 C C . LEU A 1 97 ? -7.376 4.137 17.971 1.00 94.00 97 LEU A C 1
ATOM 749 O O . LEU A 1 97 ? -6.657 4.024 18.959 1.00 94.00 97 LEU A O 1
ATOM 753 N N . VAL A 1 98 ? -6.923 4.670 16.833 1.00 92.06 98 VAL A N 1
ATOM 754 C CA . VAL A 1 98 ? -5.496 4.943 16.573 1.00 92.06 98 VAL A CA 1
ATOM 755 C C . VAL A 1 98 ? -4.897 5.974 17.534 1.00 92.06 98 VAL A C 1
ATOM 757 O O . VAL A 1 98 ? -3.722 5.882 17.867 1.00 92.06 98 VAL A O 1
ATOM 760 N N . ASP A 1 99 ? -5.708 6.905 18.038 1.00 89.12 99 ASP A N 1
ATOM 761 C CA . ASP A 1 99 ? -5.269 7.942 18.982 1.00 89.12 99 ASP A CA 1
ATOM 762 C C . ASP A 1 99 ? -5.245 7.458 20.438 1.00 89.12 99 ASP A C 1
ATOM 764 O O . ASP A 1 99 ? -4.735 8.153 21.315 1.00 89.12 99 ASP A O 1
ATOM 768 N N . LYS A 1 100 ? -5.801 6.270 20.701 1.00 88.69 100 LYS A N 1
ATOM 769 C CA . LYS A 1 100 ? -5.817 5.623 22.020 1.00 88.69 100 LYS A CA 1
ATOM 770 C C . LYS A 1 100 ? -4.655 4.649 22.212 1.00 88.69 100 LYS A C 1
ATOM 772 O O . LYS A 1 100 ? -4.417 4.211 23.332 1.00 88.69 100 LYS A O 1
ATOM 777 N N . VAL A 1 101 ? -3.955 4.308 21.135 1.00 88.00 101 VAL A N 1
ATOM 778 C CA . VAL A 1 101 ? -2.802 3.406 21.130 1.00 88.00 101 VAL A CA 1
ATOM 779 C C . VAL A 1 101 ? -1.524 4.239 21.064 1.00 88.00 101 VAL A C 1
ATOM 781 O O . VAL A 1 101 ? -1.472 5.243 20.352 1.00 88.00 101 VAL A O 1
ATOM 784 N N . ASP A 1 102 ? -0.483 3.839 21.801 1.00 82.25 102 ASP A N 1
ATOM 785 C CA . ASP A 1 102 ? 0.804 4.532 21.729 1.00 82.25 102 ASP A CA 1
ATOM 786 C C . ASP A 1 102 ? 1.362 4.464 20.300 1.00 82.25 102 ASP A C 1
ATOM 788 O O . ASP A 1 102 ? 1.495 3.400 19.698 1.00 82.25 102 ASP A O 1
ATOM 792 N N . ALA A 1 103 ? 1.738 5.625 19.771 1.00 72.69 103 ALA A N 1
ATOM 793 C CA . ALA A 1 103 ? 2.388 5.787 18.481 1.00 72.69 103 ALA A CA 1
ATOM 794 C C . ALA A 1 103 ? 3.700 4.981 18.336 1.00 72.69 103 ALA A C 1
ATOM 796 O O . ALA A 1 103 ? 4.123 4.689 17.215 1.00 72.69 103 ALA A O 1
ATOM 797 N N . ALA A 1 104 ? 4.363 4.663 19.455 1.00 70.44 104 ALA A N 1
ATOM 798 C CA . ALA A 1 104 ? 5.557 3.818 19.502 1.00 70.44 104 ALA A CA 1
ATOM 799 C C . ALA A 1 104 ? 5.249 2.309 19.574 1.00 70.44 104 ALA A C 1
ATOM 801 O O . ALA A 1 104 ? 6.171 1.501 19.472 1.00 70.44 104 ALA A O 1
ATOM 802 N N . SER A 1 105 ? 3.980 1.918 19.731 1.00 77.19 105 SER A N 1
ATOM 803 C CA . SER A 1 105 ? 3.589 0.512 19.824 1.00 77.19 105 SER A CA 1
ATOM 804 C C . SER A 1 105 ? 3.810 -0.229 18.499 1.00 77.19 105 SER A C 1
ATOM 806 O O . SER A 1 105 ? 3.463 0.251 17.413 1.00 77.19 105 SER A O 1
ATOM 808 N N . GLU A 1 106 ? 4.313 -1.466 18.589 1.00 84.62 106 GLU A N 1
ATOM 809 C CA . GLU A 1 106 ? 4.406 -2.396 17.456 1.00 84.62 106 GLU A CA 1
ATOM 810 C C . GLU A 1 106 ? 3.027 -2.672 16.824 1.00 84.62 106 GLU A C 1
ATOM 812 O O . GLU A 1 106 ? 2.924 -3.013 15.639 1.00 84.62 106 GLU A O 1
ATOM 817 N N . SER A 1 107 ? 1.945 -2.467 17.579 1.00 86.62 107 SER A N 1
ATOM 818 C CA . SER A 1 107 ? 0.574 -2.661 17.113 1.00 86.62 107 SER A CA 1
ATOM 819 C C . SER A 1 107 ? 0.208 -1.780 15.914 1.00 86.62 107 SER A C 1
ATOM 821 O O . SER A 1 107 ? -0.514 -2.258 15.042 1.00 86.62 107 SER A O 1
ATOM 823 N N . ILE A 1 108 ? 0.748 -0.559 15.777 1.00 90.38 108 ILE A N 1
ATOM 824 C CA . ILE A 1 108 ? 0.513 0.287 14.589 1.00 90.38 108 ILE A CA 1
ATOM 825 C C . ILE A 1 108 ? 1.174 -0.332 13.358 1.00 90.38 108 ILE A C 1
ATOM 827 O O . ILE A 1 108 ? 0.554 -0.430 12.296 1.00 90.38 108 ILE A O 1
ATOM 831 N N . GLY A 1 109 ? 2.412 -0.815 13.501 1.00 90.62 109 GLY A N 1
ATOM 832 C CA . GLY A 1 109 ? 3.105 -1.549 12.442 1.00 90.62 109 GLY A CA 1
ATOM 833 C C . GLY A 1 109 ? 2.371 -2.839 12.061 1.00 90.62 109 GLY A C 1
ATOM 834 O O . GLY A 1 109 ? 2.248 -3.164 10.876 1.00 90.62 109 GLY A O 1
ATOM 835 N N . SER A 1 110 ? 1.823 -3.547 13.051 1.00 91.69 110 SER A N 1
ATOM 836 C CA . SER A 1 110 ? 0.999 -4.743 12.851 1.00 91.69 110 SER A CA 1
ATOM 837 C C . SER A 1 110 ? -0.329 -4.422 12.165 1.00 91.69 110 SER A C 1
ATOM 839 O O . SER A 1 110 ? -0.687 -5.087 11.193 1.00 91.69 110 SER A O 1
ATOM 841 N N . ALA A 1 111 ? -1.030 -3.372 12.590 1.00 94.75 111 ALA A N 1
ATOM 842 C CA . ALA A 1 111 ? -2.274 -2.905 11.991 1.00 94.75 111 ALA A CA 1
ATOM 843 C C . ALA A 1 111 ? -2.058 -2.497 10.530 1.00 94.75 111 ALA A C 1
ATOM 845 O O . ALA A 1 111 ? -2.809 -2.925 9.654 1.00 94.75 111 ALA A O 1
ATOM 846 N N . LEU A 1 112 ? -0.979 -1.763 10.241 1.00 94.75 112 LEU A N 1
ATOM 847 C CA . LEU A 1 112 ? -0.593 -1.390 8.880 1.00 94.75 112 LEU A CA 1
ATOM 848 C C . LEU A 1 112 ? -0.300 -2.628 8.023 1.00 94.75 112 LEU A C 1
ATOM 850 O O . LEU A 1 112 ? -0.778 -2.731 6.893 1.00 94.75 112 LEU A O 1
ATOM 854 N N . ARG A 1 113 ? 0.427 -3.611 8.570 1.00 93.81 113 ARG A N 1
ATOM 855 C CA . ARG A 1 113 ? 0.691 -4.888 7.891 1.00 93.81 113 ARG A CA 1
ATOM 856 C C . ARG A 1 113 ? -0.605 -5.629 7.563 1.00 93.81 113 ARG A C 1
ATOM 858 O O . ARG A 1 113 ? -0.705 -6.183 6.466 1.00 93.81 113 ARG A O 1
ATOM 865 N N . GLN A 1 114 ? -1.578 -5.648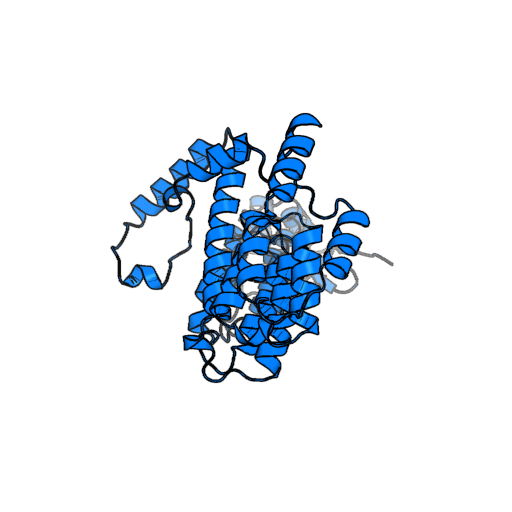 8.475 1.00 95.12 114 GLN A N 1
ATOM 866 C CA . GLN A 1 114 ? -2.866 -6.296 8.227 1.00 95.12 114 GLN A CA 1
ATOM 867 C C . GLN A 1 114 ? -3.724 -5.527 7.225 1.00 95.12 114 GLN A C 1
ATOM 869 O O . GLN A 1 114 ? -4.280 -6.153 6.325 1.00 95.12 114 GLN A O 1
ATOM 874 N N . ALA A 1 115 ? -3.774 -4.195 7.307 1.00 96.81 115 ALA A N 1
ATOM 875 C CA . ALA A 1 115 ? -4.460 -3.366 6.317 1.00 96.81 115 ALA A CA 1
ATOM 876 C C . ALA A 1 115 ? -3.903 -3.611 4.909 1.00 96.81 115 ALA A C 1
ATOM 878 O O . ALA A 1 115 ? -4.664 -3.872 3.986 1.00 96.81 115 ALA A O 1
ATOM 879 N N . LEU A 1 116 ? -2.578 -3.644 4.748 1.00 95.81 116 LEU A N 1
ATOM 880 C CA . LEU A 1 116 ? -1.940 -3.927 3.458 1.00 95.81 116 LEU A CA 1
ATOM 881 C C . LEU A 1 116 ? -2.194 -5.350 2.941 1.00 95.81 116 LEU A C 1
ATOM 883 O O . LEU A 1 116 ? -2.093 -5.581 1.742 1.00 95.81 116 LEU A O 1
ATOM 887 N N . SER A 1 117 ? -2.491 -6.309 3.821 1.00 94.56 117 SER A N 1
ATOM 888 C CA . SER A 1 117 ? -2.699 -7.710 3.427 1.00 94.56 117 SER A CA 1
ATOM 889 C C . SER A 1 117 ? -4.160 -8.017 3.107 1.00 94.56 117 SER A C 1
ATOM 891 O O . SER A 1 117 ? -4.436 -8.751 2.166 1.00 94.56 117 SER A O 1
ATOM 893 N N . TYR A 1 118 ? -5.090 -7.456 3.881 1.00 95.12 118 TYR A N 1
ATOM 894 C CA . TYR A 1 118 ? -6.513 -7.805 3.817 1.00 95.12 118 TYR A CA 1
ATOM 895 C C . TYR A 1 118 ? -7.400 -6.677 3.284 1.00 95.12 118 TYR A C 1
ATOM 897 O O . TYR A 1 118 ? -8.492 -6.939 2.786 1.00 95.12 118 TYR A O 1
ATOM 905 N N . ALA A 1 119 ? -6.931 -5.430 3.329 1.00 95.50 119 ALA A N 1
ATOM 906 C CA . ALA A 1 119 ? -7.647 -4.260 2.833 1.00 95.50 119 ALA A CA 1
ATOM 907 C C . ALA A 1 119 ? -6.740 -3.303 2.021 1.00 95.50 119 ALA A C 1
ATOM 909 O O . ALA A 1 119 ? -6.797 -2.089 2.237 1.00 95.50 119 ALA A O 1
ATOM 910 N N . PRO A 1 120 ? -5.919 -3.794 1.064 1.00 92.94 120 PRO A N 1
ATOM 911 C CA . PRO A 1 120 ? -4.921 -2.971 0.373 1.00 92.94 120 PRO A CA 1
ATOM 912 C C . PRO A 1 120 ? -5.529 -1.802 -0.408 1.00 92.94 120 PRO A C 1
ATOM 914 O O . PRO A 1 120 ? -4.868 -0.791 -0.597 1.00 92.94 120 PRO A O 1
ATOM 917 N N . MET A 1 121 ? -6.795 -1.897 -0.820 1.00 90.00 121 MET A N 1
ATOM 918 C CA . MET A 1 121 ? -7.497 -0.830 -1.545 1.00 90.00 121 MET A CA 1
ATOM 919 C C . MET A 1 121 ? -8.017 0.294 -0.631 1.00 90.00 121 MET A C 1
ATOM 921 O O . MET A 1 121 ? -8.558 1.283 -1.116 1.00 90.00 121 MET A O 1
ATOM 925 N N . ARG A 1 122 ? -7.884 0.166 0.697 1.00 93.00 122 ARG A N 1
ATOM 926 C CA . ARG A 1 122 ? -8.339 1.162 1.684 1.00 93.00 122 ARG A CA 1
ATOM 927 C C . ARG A 1 122 ? -7.207 2.120 2.028 1.00 93.00 122 ARG A C 1
ATOM 929 O O . ARG A 1 122 ? -6.675 2.120 3.140 1.00 93.00 122 ARG A O 1
ATOM 936 N N . LYS A 1 123 ? -6.827 2.931 1.040 1.00 90.50 123 LYS A N 1
ATOM 937 C CA . LYS A 1 123 ? -5.712 3.881 1.130 1.00 90.50 123 LYS A CA 1
ATOM 938 C C . LYS A 1 123 ? -5.844 4.839 2.314 1.00 90.50 123 LYS A C 1
ATOM 940 O O . LYS A 1 123 ? -4.845 5.170 2.939 1.00 90.50 123 LYS A O 1
ATOM 945 N N . GLU A 1 124 ? -7.061 5.239 2.669 1.00 90.81 124 GLU A N 1
ATOM 946 C CA . GLU A 1 124 ? -7.344 6.133 3.794 1.00 90.81 124 GLU A CA 1
ATOM 947 C C . GLU A 1 124 ? -6.946 5.502 5.132 1.00 90.81 124 GLU A C 1
ATOM 949 O O . GLU A 1 124 ? -6.375 6.173 5.986 1.00 90.81 124 GLU A O 1
ATOM 954 N N . VAL A 1 125 ? -7.193 4.198 5.301 1.00 94.44 125 VAL A N 1
ATOM 955 C CA . VAL A 1 125 ? -6.794 3.447 6.502 1.00 94.44 125 VAL A CA 1
ATOM 956 C C . VAL A 1 125 ? -5.280 3.344 6.586 1.00 94.44 125 VAL A C 1
ATOM 958 O O . VAL A 1 125 ? -4.694 3.617 7.632 1.00 94.44 125 VAL A O 1
ATOM 961 N N . ILE A 1 126 ? -4.648 2.983 5.469 1.00 94.94 126 ILE A N 1
ATOM 962 C CA . ILE A 1 126 ? -3.191 2.874 5.357 1.00 94.94 126 ILE A CA 1
ATOM 963 C C . ILE A 1 126 ? -2.547 4.222 5.696 1.00 94.94 126 ILE A C 1
ATOM 965 O O . ILE A 1 126 ? -1.635 4.279 6.517 1.00 94.94 126 ILE A O 1
ATOM 969 N N . TRP A 1 127 ? -3.066 5.311 5.130 1.00 92.44 127 TRP A N 1
ATOM 970 C CA . TRP A 1 127 ? -2.590 6.663 5.387 1.00 92.44 127 TRP A CA 1
ATOM 971 C C . TRP A 1 127 ? -2.750 7.089 6.853 1.00 92.44 127 TRP A C 1
ATOM 973 O O . TRP A 1 127 ? -1.789 7.585 7.445 1.00 92.44 127 TRP A O 1
ATOM 983 N N . SER A 1 128 ? -3.919 6.857 7.466 1.00 92.06 128 SER A N 1
ATOM 984 C CA . SER A 1 128 ? -4.153 7.170 8.885 1.00 92.06 128 SER A CA 1
ATOM 985 C C . SER A 1 128 ? -3.145 6.478 9.805 1.00 92.06 128 SER A C 1
ATOM 987 O O . SER A 1 128 ? -2.626 7.108 10.726 1.00 92.06 128 SER A O 1
ATOM 989 N N . LEU A 1 129 ? -2.831 5.206 9.538 1.00 92.94 129 LEU A N 1
ATOM 990 C CA . LEU A 1 129 ? -1.860 4.435 10.318 1.00 92.94 129 LEU A CA 1
ATOM 991 C C . LEU A 1 129 ? -0.428 4.928 10.091 1.00 92.94 129 LEU A C 1
ATOM 993 O O . LEU A 1 129 ? 0.313 5.133 11.050 1.00 92.94 129 LEU A O 1
ATOM 997 N N . V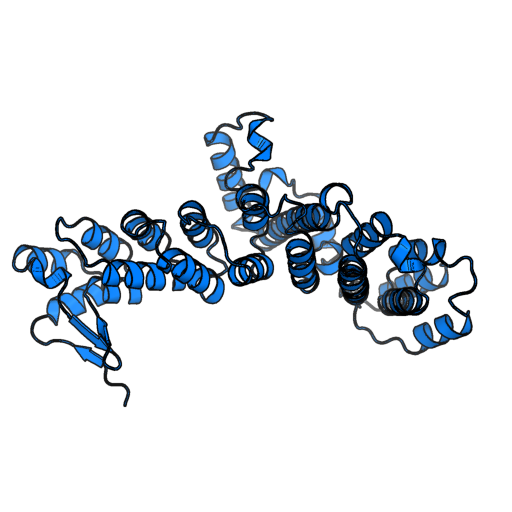AL A 1 130 ? -0.050 5.178 8.833 1.00 91.06 130 VAL A N 1
ATOM 998 C CA . VAL A 1 130 ? 1.281 5.693 8.482 1.00 91.06 130 VAL A CA 1
ATOM 999 C C . VAL A 1 130 ? 1.564 7.027 9.173 1.00 91.06 130 VAL A C 1
ATOM 1001 O O . VAL A 1 130 ? 2.644 7.204 9.729 1.00 91.06 130 VAL A O 1
ATOM 1004 N N . LYS A 1 131 ? 0.590 7.943 9.212 1.00 88.69 131 LYS A N 1
ATOM 1005 C CA . LYS A 1 131 ? 0.743 9.263 9.845 1.00 88.69 131 LYS A CA 1
ATOM 1006 C C . LYS A 1 131 ? 1.039 9.188 11.350 1.00 88.69 131 LYS A C 1
ATOM 1008 O O . LYS A 1 131 ? 1.601 10.128 11.909 1.00 88.69 131 LYS A O 1
ATOM 1013 N N . ARG A 1 132 ? 0.629 8.106 12.014 1.00 87.88 132 ARG A N 1
ATOM 1014 C CA . ARG A 1 132 ? 0.783 7.914 13.465 1.00 87.88 132 ARG A CA 1
ATOM 1015 C C . ARG A 1 132 ? 1.978 7.043 13.838 1.00 87.88 132 ARG A C 1
ATOM 1017 O O . ARG A 1 132 ? 2.322 6.975 15.011 1.00 87.88 132 ARG A O 1
ATOM 1024 N N . MET A 1 133 ? 2.630 6.416 12.866 1.00 85.56 133 MET A N 1
ATOM 1025 C CA . MET A 1 133 ? 3.754 5.523 13.109 1.00 85.56 133 MET A CA 1
ATOM 1026 C C . MET A 1 133 ? 5.012 6.294 13.543 1.00 85.56 133 MET A C 1
ATOM 1028 O O . MET A 1 133 ? 5.527 7.137 12.806 1.00 85.56 133 MET A O 1
ATOM 1032 N N . LYS A 1 134 ? 5.569 5.959 14.712 1.00 81.56 134 LYS A N 1
ATOM 1033 C CA . LYS A 1 134 ? 6.925 6.380 15.111 1.00 81.56 134 LYS A CA 1
ATOM 1034 C C . LYS A 1 134 ? 7.954 5.314 14.709 1.00 81.56 134 LYS A C 1
ATOM 1036 O O . LYS A 1 134 ? 7.636 4.136 14.627 1.00 81.56 134 LYS A O 1
ATOM 1041 N N . GLY A 1 135 ? 9.186 5.722 14.396 1.00 73.44 135 GLY A N 1
ATOM 1042 C CA . GLY A 1 135 ? 10.283 4.805 14.022 1.00 73.44 135 GLY A CA 1
ATOM 1043 C C . GLY A 1 135 ? 10.313 4.344 12.554 1.00 73.44 135 GLY A C 1
ATOM 1044 O O . GLY A 1 135 ? 11.355 3.904 12.077 1.00 73.44 135 GLY A O 1
ATOM 1045 N N . GLY A 1 136 ? 9.223 4.541 11.809 1.00 76.31 136 GLY A N 1
ATOM 1046 C CA . GLY A 1 136 ? 9.168 4.341 10.359 1.00 76.31 136 GLY A CA 1
ATOM 1047 C C . GLY A 1 136 ? 8.905 2.914 9.898 1.00 76.31 136 GLY A C 1
ATOM 1048 O O . GLY A 1 136 ? 9.071 1.957 10.653 1.00 76.31 136 GLY A O 1
ATOM 1049 N N . PRO A 1 137 ? 8.479 2.747 8.635 1.00 81.38 137 PRO A N 1
ATOM 1050 C CA . PRO A 1 137 ? 8.122 1.445 8.098 1.00 81.38 137 PRO A CA 1
ATOM 1051 C C . PRO A 1 137 ? 9.355 0.546 7.972 1.00 81.38 137 PRO A C 1
ATOM 1053 O O . PRO A 1 137 ? 10.384 0.919 7.398 1.00 81.38 137 PRO A O 1
ATOM 1056 N N . THR A 1 138 ? 9.218 -0.689 8.448 1.00 84.44 138 THR A N 1
ATOM 1057 C CA . THR A 1 138 ? 10.200 -1.748 8.200 1.00 84.44 138 THR A CA 1
ATOM 1058 C C . THR A 1 138 ? 10.239 -2.106 6.708 1.00 84.44 138 THR A C 1
ATOM 1060 O O . THR A 1 138 ? 9.264 -1.897 5.979 1.00 84.44 138 THR A O 1
ATOM 1063 N N . LYS A 1 139 ? 11.347 -2.693 6.230 1.00 83.75 139 LYS A N 1
ATOM 1064 C CA . LYS A 1 139 ? 11.493 -3.122 4.821 1.00 83.75 139 LYS A CA 1
ATOM 1065 C C . LYS A 1 139 ? 10.308 -3.980 4.322 1.00 83.75 139 LYS A C 1
ATOM 1067 O O . LYS A 1 139 ? 9.799 -3.676 3.246 1.00 83.75 139 LYS A O 1
ATOM 1072 N N . PRO A 1 140 ? 9.773 -4.961 5.082 1.00 87.25 140 PRO A N 1
ATOM 1073 C CA . PRO A 1 140 ? 8.595 -5.724 4.653 1.00 87.25 140 PRO A CA 1
ATOM 1074 C C . PRO A 1 140 ? 7.325 -4.880 4.460 1.00 87.25 140 PRO A C 1
ATOM 1076 O O . PRO A 1 140 ? 6.525 -5.168 3.571 1.00 87.25 140 PRO A O 1
ATOM 1079 N N . ILE A 1 141 ? 7.126 -3.840 5.277 1.00 89.25 141 ILE A N 1
ATOM 1080 C CA . ILE A 1 141 ? 5.994 -2.914 5.126 1.00 89.25 141 ILE A CA 1
ATOM 1081 C C . ILE A 1 141 ? 6.173 -2.077 3.855 1.00 89.25 141 ILE A C 1
ATOM 1083 O O . ILE A 1 141 ? 5.218 -1.923 3.097 1.00 89.25 141 ILE A O 1
ATOM 1087 N N . MET A 1 142 ? 7.393 -1.603 3.582 1.00 89.81 142 MET A N 1
ATOM 1088 C CA . MET A 1 142 ? 7.705 -0.865 2.353 1.00 89.81 142 MET A CA 1
ATOM 1089 C C . MET A 1 142 ? 7.448 -1.698 1.098 1.00 89.81 142 MET A C 1
ATOM 1091 O O . MET A 1 142 ? 6.797 -1.211 0.178 1.00 89.81 142 MET A O 1
ATOM 1095 N N . VAL A 1 143 ? 7.880 -2.964 1.081 1.00 89.75 143 VAL A N 1
ATOM 1096 C CA . VAL A 1 143 ? 7.589 -3.884 -0.031 1.00 89.75 143 VAL A CA 1
ATOM 1097 C C . VAL A 1 143 ? 6.078 -4.003 -0.231 1.00 89.75 143 VAL A C 1
ATOM 1099 O O . VAL A 1 143 ? 5.594 -3.830 -1.342 1.00 89.75 143 VAL A O 1
ATOM 1102 N N . LYS A 1 144 ? 5.298 -4.213 0.837 1.00 92.25 144 LYS A N 1
ATOM 1103 C CA . LYS A 1 144 ? 3.832 -4.299 0.725 1.00 92.25 144 LYS A CA 1
ATOM 1104 C C . LYS A 1 144 ? 3.182 -3.004 0.231 1.00 92.25 144 LYS A C 1
ATOM 1106 O O . LYS A 1 144 ? 2.237 -3.082 -0.545 1.00 92.25 144 LYS A O 1
ATOM 1111 N N . LEU A 1 145 ? 3.677 -1.834 0.639 1.00 93.31 145 LEU A N 1
ATOM 1112 C CA . LEU A 1 145 ? 3.202 -0.543 0.124 1.00 93.31 145 LEU A CA 1
ATOM 1113 C C . LEU A 1 145 ? 3.455 -0.414 -1.382 1.00 93.31 145 LEU A C 1
ATOM 1115 O O . LEU A 1 145 ? 2.544 -0.031 -2.114 1.00 93.31 145 LEU A O 1
ATOM 1119 N N . VAL A 1 146 ? 4.659 -0.781 -1.837 1.00 93.00 146 VAL A N 1
ATOM 1120 C CA . VAL A 1 146 ? 5.024 -0.799 -3.261 1.00 93.00 146 VAL A CA 1
ATOM 1121 C C . VAL A 1 146 ? 4.125 -1.764 -4.030 1.00 93.00 146 VAL A C 1
ATOM 1123 O O . VAL A 1 146 ? 3.534 -1.366 -5.022 1.00 93.00 146 VAL A O 1
ATOM 1126 N N . MET A 1 147 ? 3.957 -2.998 -3.550 1.00 90.75 147 MET A N 1
ATOM 1127 C CA . MET A 1 147 ? 3.139 -4.030 -4.205 1.00 90.75 147 MET A CA 1
ATOM 1128 C C . MET A 1 147 ? 1.641 -3.723 -4.217 1.00 90.75 147 MET A C 1
ATOM 1130 O O . MET A 1 147 ? 0.936 -4.196 -5.100 1.00 90.75 147 MET A O 1
ATOM 1134 N N . ALA A 1 148 ? 1.156 -2.929 -3.264 1.00 91.31 148 ALA A N 1
ATOM 1135 C CA . ALA A 1 148 ? -0.220 -2.446 -3.241 1.00 91.31 148 ALA A CA 1
ATOM 1136 C C . ALA A 1 148 ? -0.428 -1.151 -4.055 1.00 91.31 148 ALA A C 1
ATOM 1138 O O . ALA A 1 148 ? -1.558 -0.675 -4.144 1.00 91.31 148 ALA A O 1
ATOM 1139 N N . GLY A 1 149 ? 0.632 -0.572 -4.634 1.00 89.94 149 GLY A N 1
ATOM 1140 C CA . GLY A 1 149 ? 0.554 0.624 -5.479 1.00 89.94 149 GLY A CA 1
ATOM 1141 C C . GLY A 1 149 ? 0.481 1.949 -4.717 1.00 89.94 149 GLY A C 1
ATOM 1142 O O . GLY A 1 149 ? 0.233 2.990 -5.324 1.00 89.94 149 GLY A O 1
ATOM 1143 N N . HIS A 1 150 ? 0.741 1.953 -3.405 1.00 91.62 150 HIS A N 1
ATOM 1144 C CA . HIS A 1 150 ? 0.716 3.155 -2.553 1.00 91.62 150 HIS A CA 1
ATOM 1145 C C . HIS A 1 150 ? 2.012 3.965 -2.657 1.00 91.62 150 HIS A C 1
ATOM 1147 O O . HIS A 1 150 ? 2.658 4.290 -1.659 1.00 91.62 150 HIS A O 1
ATOM 1153 N N . LEU A 1 151 ? 2.437 4.255 -3.885 1.00 91.00 151 LEU A N 1
ATOM 1154 C CA . LEU A 1 151 ? 3.736 4.864 -4.171 1.00 91.00 151 LEU A CA 1
ATOM 1155 C C . LEU A 1 151 ? 3.828 6.326 -3.739 1.00 91.00 151 LEU A C 1
ATOM 1157 O O . LEU A 1 151 ? 4.912 6.797 -3.415 1.00 91.00 151 LEU A O 1
ATOM 1161 N N . ASP A 1 152 ? 2.705 7.031 -3.661 1.00 88.94 152 ASP A N 1
ATOM 1162 C CA . ASP A 1 152 ? 2.651 8.364 -3.067 1.00 88.94 152 ASP A CA 1
ATOM 1163 C C . ASP A 1 152 ? 2.974 8.330 -1.569 1.00 88.94 152 ASP A C 1
ATOM 1165 O O . ASP A 1 152 ? 3.728 9.170 -1.080 1.00 88.94 152 ASP A O 1
ATOM 1169 N N . ILE A 1 153 ? 2.481 7.312 -0.856 1.00 89.88 153 ILE A N 1
ATOM 1170 C CA . ILE A 1 153 ? 2.828 7.068 0.547 1.00 89.88 153 ILE A CA 1
ATOM 1171 C C . ILE A 1 153 ? 4.312 6.690 0.655 1.00 89.88 153 ILE A C 1
ATOM 1173 O O . ILE A 1 153 ? 5.022 7.231 1.497 1.00 89.88 153 ILE A O 1
ATOM 1177 N N . VAL A 1 154 ? 4.821 5.821 -0.225 1.00 89.88 154 VAL A N 1
ATOM 1178 C CA . VAL A 1 154 ? 6.255 5.467 -0.270 1.00 89.88 154 VAL A CA 1
ATOM 1179 C C . VAL A 1 154 ? 7.131 6.710 -0.471 1.00 89.88 154 VAL A C 1
ATOM 1181 O O . VAL A 1 154 ? 8.105 6.900 0.257 1.00 89.88 154 VAL A O 1
ATOM 1184 N N . LEU A 1 155 ? 6.771 7.584 -1.414 1.00 87.94 155 LEU A N 1
ATOM 1185 C CA . LEU A 1 155 ? 7.481 8.835 -1.691 1.00 87.94 155 LEU A CA 1
ATOM 1186 C C . LEU A 1 155 ? 7.388 9.830 -0.529 1.00 87.94 155 L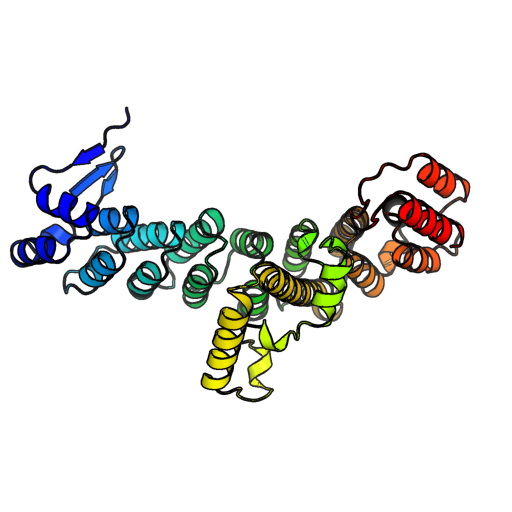EU A C 1
ATOM 1188 O O . LEU A 1 155 ? 8.366 10.517 -0.244 1.00 87.94 155 LEU A O 1
ATOM 1192 N N . TYR A 1 156 ? 6.253 9.884 0.171 1.00 85.88 156 TYR A N 1
ATOM 1193 C CA . TYR A 1 156 ? 6.093 10.684 1.387 1.00 85.88 156 TYR A CA 1
ATOM 1194 C C . TYR A 1 156 ? 7.014 10.207 2.522 1.00 85.88 156 TYR A C 1
ATOM 1196 O O . TYR A 1 156 ? 7.603 11.023 3.236 1.00 85.88 156 TYR A O 1
ATOM 1204 N N . LEU A 1 157 ? 7.169 8.888 2.670 1.00 84.31 157 LEU A N 1
ATOM 1205 C CA . LEU A 1 157 ? 7.986 8.272 3.718 1.00 84.31 157 LEU A CA 1
ATOM 1206 C C . LEU A 1 157 ? 9.482 8.302 3.406 1.00 84.31 157 LEU A C 1
ATOM 1208 O O . LEU A 1 157 ? 10.300 8.274 4.330 1.00 84.31 157 LEU A O 1
ATOM 1212 N N . ALA A 1 158 ? 9.856 8.383 2.129 1.00 79.94 158 ALA A N 1
ATOM 1213 C CA . ALA A 1 158 ? 11.248 8.269 1.726 1.00 79.94 158 ALA A CA 1
ATOM 1214 C C . ALA A 1 158 ? 12.181 9.321 2.381 1.00 79.94 158 ALA A C 1
ATOM 1216 O O . ALA A 1 158 ? 13.208 8.916 2.938 1.00 79.94 158 ALA A O 1
ATOM 1217 N N . PRO A 1 159 ? 11.831 10.625 2.433 1.00 76.44 159 PRO A N 1
ATOM 1218 C CA . PRO A 1 159 ? 12.647 11.627 3.122 1.00 76.44 159 PRO A CA 1
ATOM 1219 C C . PRO A 1 159 ? 12.684 11.458 4.644 1.00 76.44 159 PRO A C 1
ATOM 1221 O O . PRO A 1 159 ? 13.718 11.686 5.262 1.00 76.44 159 PRO A O 1
ATOM 1224 N N . GLN A 1 160 ? 11.567 11.054 5.256 1.00 73.81 160 GLN A N 1
ATOM 1225 C CA . GLN A 1 160 ? 11.403 11.056 6.716 1.00 73.81 160 GLN A CA 1
ATOM 1226 C C . GLN A 1 160 ? 12.199 9.952 7.409 1.00 73.81 160 GLN A C 1
ATOM 1228 O O . GLN A 1 160 ? 12.658 10.128 8.533 1.00 73.81 160 GLN A O 1
ATOM 1233 N N . TYR A 1 161 ? 12.382 8.822 6.729 1.00 69.00 161 TYR A N 1
ATOM 1234 C CA . TYR A 1 161 ? 13.008 7.633 7.308 1.00 69.00 161 TYR A CA 1
ATOM 1235 C C . TYR A 1 161 ? 14.355 7.297 6.666 1.00 69.00 161 TYR A C 1
ATOM 1237 O O . TYR A 1 161 ? 14.806 6.147 6.689 1.00 69.00 161 TYR A O 1
ATOM 1245 N N . GLY A 1 162 ? 15.012 8.312 6.098 1.00 63.28 162 GLY A N 1
ATOM 1246 C CA . GLY A 1 162 ? 16.367 8.208 5.564 1.00 63.28 162 GLY A CA 1
ATOM 1247 C C . GLY A 1 162 ? 16.477 7.356 4.302 1.00 63.28 162 GLY A C 1
ATOM 1248 O O . GLY A 1 162 ? 17.567 6.927 3.959 1.00 63.28 162 GLY A O 1
ATOM 1249 N N . TYR A 1 163 ? 15.390 7.097 3.570 1.00 62.12 163 TYR A N 1
ATOM 1250 C CA . TYR A 1 163 ? 15.529 6.522 2.224 1.00 62.12 163 TYR A CA 1
ATOM 1251 C C . TYR A 1 163 ? 16.095 7.552 1.231 1.00 62.12 163 TYR A C 1
ATOM 1253 O O . TYR A 1 163 ? 16.542 7.187 0.151 1.00 62.12 163 TYR A O 1
ATOM 1261 N N . SER A 1 164 ? 16.159 8.830 1.611 1.00 54.22 164 SER A N 1
ATOM 1262 C CA . SER A 1 164 ? 16.931 9.868 0.915 1.00 54.22 164 SER A CA 1
ATOM 1263 C C . SER A 1 164 ? 18.424 9.905 1.285 1.00 54.22 164 SER A C 1
ATOM 1265 O O . SER A 1 164 ? 19.122 10.802 0.829 1.00 54.22 164 SER A O 1
ATOM 1267 N N . THR A 1 165 ? 18.939 8.989 2.121 1.00 55.56 165 THR A N 1
ATOM 1268 C CA . THR A 1 165 ? 20.381 8.922 2.431 1.00 55.56 165 THR A CA 1
ATOM 1269 C C . THR A 1 165 ? 21.081 7.855 1.596 1.00 55.56 165 THR A C 1
ATOM 1271 O O . THR A 1 165 ? 20.507 6.814 1.270 1.00 55.56 165 THR A O 1
ATOM 1274 N N . THR A 1 166 ? 22.364 8.082 1.309 1.00 57.91 166 THR A N 1
ATOM 1275 C CA . THR A 1 166 ? 23.221 7.156 0.550 1.00 57.91 166 THR A CA 1
ATOM 1276 C C . THR A 1 166 ? 23.295 5.756 1.175 1.00 57.91 166 THR A C 1
ATOM 1278 O O . THR A 1 166 ? 23.367 4.751 0.471 1.00 57.91 166 THR A O 1
ATOM 1281 N N . SER A 1 167 ? 23.191 5.657 2.504 1.00 59.34 167 SER A N 1
ATOM 1282 C CA . SER A 1 167 ? 23.245 4.390 3.249 1.00 59.34 167 SER A CA 1
ATOM 1283 C C . SER A 1 167 ? 22.085 3.423 2.975 1.00 59.34 167 SER A C 1
ATOM 1285 O O . SER A 1 167 ? 22.218 2.232 3.246 1.00 59.34 167 SER A O 1
ATOM 1287 N N . LYS A 1 168 ? 20.952 3.892 2.430 1.00 67.88 168 LYS A N 1
ATOM 1288 C CA . LYS A 1 168 ? 19.775 3.054 2.119 1.00 67.88 168 LYS A CA 1
ATOM 1289 C C . LYS A 1 168 ? 19.518 2.895 0.618 1.00 67.88 168 LYS A C 1
ATOM 1291 O O . LYS A 1 168 ? 18.419 2.508 0.215 1.00 67.88 168 LYS A O 1
ATOM 1296 N N . ASN A 1 169 ? 20.515 3.168 -0.222 1.00 71.69 169 ASN A N 1
ATOM 1297 C CA . ASN A 1 169 ? 20.375 3.054 -1.675 1.00 71.69 169 ASN A CA 1
ATOM 1298 C C . ASN A 1 169 ? 20.071 1.635 -2.141 1.00 71.69 169 ASN A C 1
ATOM 1300 O O . ASN A 1 169 ? 19.134 1.457 -2.917 1.00 71.69 169 ASN A O 1
ATOM 1304 N N . ASN A 1 170 ? 20.775 0.632 -1.611 1.00 77.44 170 ASN A N 1
ATOM 1305 C CA . ASN A 1 170 ? 20.496 -0.766 -1.938 1.00 77.44 170 ASN A CA 1
ATOM 1306 C C . ASN A 1 170 ? 19.028 -1.107 -1.640 1.00 77.44 170 ASN A C 1
ATOM 1308 O O . ASN A 1 170 ? 18.361 -1.696 -2.482 1.00 77.44 170 ASN A O 1
ATOM 1312 N N . THR A 1 171 ? 18.475 -0.616 -0.526 1.00 83.06 171 THR A N 1
ATOM 1313 C CA . THR A 1 171 ? 17.058 -0.812 -0.191 1.00 83.06 171 THR A CA 1
ATOM 1314 C C . THR A 1 171 ? 16.112 -0.156 -1.198 1.00 83.06 171 THR A C 1
ATOM 1316 O O . THR A 1 171 ? 15.097 -0.750 -1.550 1.00 83.06 171 THR A O 1
ATOM 1319 N N . LYS A 1 172 ? 16.414 1.053 -1.695 1.00 86.81 172 LYS A N 1
ATOM 1320 C CA . LYS A 1 172 ? 15.607 1.697 -2.752 1.00 86.81 172 LYS A CA 1
ATOM 1321 C C . LYS A 1 172 ? 15.621 0.885 -4.044 1.00 86.81 172 LYS A C 1
ATOM 1323 O O . LYS A 1 172 ? 14.576 0.709 -4.663 1.00 86.81 172 LYS A O 1
ATOM 1328 N N . ILE A 1 173 ? 16.794 0.393 -4.436 1.00 87.44 173 ILE A N 1
ATOM 1329 C CA . ILE A 1 173 ? 16.975 -0.402 -5.652 1.00 87.44 173 ILE A CA 1
ATOM 1330 C C . ILE A 1 173 ? 16.270 -1.757 -5.512 1.00 87.44 173 ILE A C 1
ATOM 1332 O O . ILE A 1 173 ? 15.575 -2.180 -6.429 1.00 87.44 173 ILE A O 1
ATOM 1336 N N . GLU A 1 174 ? 16.342 -2.404 -4.349 1.00 88.75 174 GLU A N 1
ATOM 1337 C CA . GLU A 1 174 ? 15.570 -3.617 -4.056 1.00 88.75 174 GLU A CA 1
ATOM 1338 C C . GLU A 1 174 ? 14.055 -3.373 -4.131 1.00 88.75 174 GLU A C 1
ATOM 1340 O O . GLU A 1 174 ? 13.337 -4.155 -4.748 1.00 88.75 174 GLU A O 1
ATOM 1345 N N . LEU A 1 175 ? 13.557 -2.266 -3.567 1.00 91.38 175 LEU A N 1
ATOM 1346 C CA . LEU A 1 175 ? 12.142 -1.895 -3.681 1.00 91.38 175 LEU A CA 1
ATOM 1347 C C . LEU A 1 175 ? 11.742 -1.610 -5.136 1.00 91.38 175 LEU A C 1
ATOM 1349 O O . LEU A 1 175 ? 10.639 -1.964 -5.548 1.00 91.38 175 LEU A O 1
ATOM 1353 N N . LEU A 1 176 ? 12.630 -1.002 -5.930 1.00 93.38 176 LEU A N 1
ATOM 1354 C CA . LEU A 1 176 ? 12.411 -0.809 -7.362 1.00 93.38 176 LEU A CA 1
ATOM 1355 C C . LEU A 1 176 ? 12.367 -2.150 -8.105 1.00 93.38 176 LEU A C 1
ATOM 1357 O O . LEU A 1 176 ? 11.533 -2.323 -8.990 1.00 93.38 176 LEU A O 1
ATOM 1361 N N . LYS A 1 177 ? 13.214 -3.113 -7.733 1.00 92.50 177 LYS A N 1
ATOM 1362 C CA . LYS A 1 177 ? 13.179 -4.470 -8.291 1.00 92.50 177 LYS A CA 1
ATOM 1363 C C . LYS A 1 177 ? 11.834 -5.145 -8.051 1.00 92.50 177 LYS A C 1
ATOM 1365 O O . LYS A 1 177 ? 11.347 -5.847 -8.934 1.00 92.50 177 LYS A O 1
ATOM 1370 N N . ASP A 1 178 ? 11.220 -4.928 -6.893 1.00 92.31 178 ASP A N 1
ATOM 1371 C CA . ASP A 1 178 ? 9.858 -5.397 -6.656 1.00 92.31 178 ASP A CA 1
ATOM 1372 C C . ASP A 1 178 ? 8.852 -4.609 -7.501 1.00 92.31 178 ASP A C 1
ATOM 1374 O O . ASP A 1 178 ? 8.063 -5.225 -8.212 1.00 92.31 178 ASP A O 1
ATOM 1378 N N . LEU A 1 179 ? 8.932 -3.275 -7.526 1.00 94.81 179 LEU A N 1
ATOM 1379 C CA . LEU A 1 179 ? 8.050 -2.418 -8.329 1.00 94.81 179 LEU A CA 1
ATOM 1380 C C . LEU A 1 179 ? 8.019 -2.805 -9.818 1.00 94.81 179 LEU A C 1
ATOM 1382 O O . LEU A 1 179 ? 6.950 -2.845 -10.418 1.00 94.81 179 LEU A O 1
ATOM 1386 N N . VAL A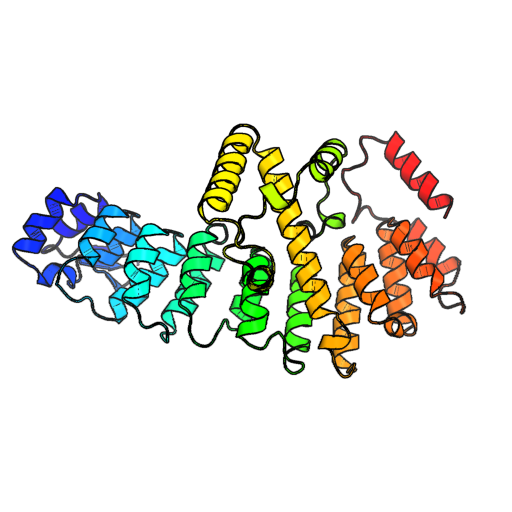 1 180 ? 9.171 -3.127 -10.413 1.00 93.81 180 VAL A N 1
ATOM 1387 C CA . VAL A 1 180 ? 9.297 -3.502 -11.836 1.00 93.81 180 VAL A CA 1
ATOM 1388 C C . VAL A 1 180 ? 8.481 -4.744 -12.188 1.00 93.81 180 VAL A C 1
ATOM 1390 O O . VAL A 1 180 ? 8.067 -4.880 -13.335 1.00 93.81 180 VAL A O 1
ATOM 1393 N N . LYS A 1 181 ? 8.187 -5.617 -11.215 1.00 92.12 181 LYS A N 1
ATOM 1394 C CA . LYS A 1 181 ? 7.342 -6.802 -11.422 1.00 92.12 181 LYS A CA 1
ATOM 1395 C C . LYS A 1 181 ? 5.861 -6.461 -11.632 1.00 92.12 181 LYS A C 1
ATOM 1397 O O . LYS A 1 181 ? 5.094 -7.343 -12.011 1.00 92.12 181 LYS A O 1
ATOM 1402 N N . MET A 1 182 ? 5.459 -5.216 -11.368 1.00 91.88 182 MET A N 1
ATOM 1403 C CA . MET A 1 182 ? 4.092 -4.721 -11.521 1.00 91.88 182 MET A CA 1
ATOM 1404 C C . MET A 1 182 ? 3.937 -3.981 -12.852 1.00 91.88 182 MET A C 1
ATOM 1406 O O . MET A 1 182 ? 3.963 -2.754 -12.894 1.00 91.88 182 MET A O 1
ATOM 1410 N N . ASP A 1 183 ? 3.765 -4.727 -13.948 1.00 86.00 183 ASP A N 1
ATOM 1411 C CA . ASP A 1 183 ? 3.690 -4.187 -15.319 1.00 86.00 183 ASP A CA 1
ATOM 1412 C C . ASP A 1 183 ? 2.700 -3.014 -15.433 1.00 86.00 183 ASP A C 1
ATOM 1414 O O . ASP A 1 183 ? 3.014 -1.963 -15.988 1.00 86.00 183 ASP A O 1
ATOM 1418 N N . SER A 1 184 ? 1.521 -3.143 -14.815 1.00 89.50 184 SER A N 1
ATOM 1419 C CA . SER A 1 184 ? 0.457 -2.134 -14.862 1.00 89.50 184 SER A CA 1
ATOM 1420 C C . SER A 1 184 ? 0.774 -0.828 -14.129 1.00 89.50 184 SER A C 1
ATOM 1422 O O . SER A 1 184 ? -0.065 0.069 -14.105 1.00 89.50 184 SER A O 1
ATOM 1424 N N . TYR A 1 185 ? 1.920 -0.732 -13.450 1.00 93.44 185 TYR A N 1
ATOM 1425 C CA . TYR A 1 185 ? 2.346 0.486 -12.755 1.00 93.44 185 TYR A CA 1
ATOM 1426 C C . TYR A 1 185 ? 3.213 1.384 -13.639 1.00 93.44 185 TYR A C 1
ATOM 1428 O O . TYR A 1 185 ? 3.494 2.522 -13.263 1.00 93.44 185 TYR A O 1
ATOM 1436 N N . PHE A 1 186 ? 3.571 0.924 -14.837 1.00 92.19 186 PHE A N 1
ATOM 1437 C CA . PHE A 1 186 ? 4.257 1.712 -15.853 1.00 92.19 186 PHE A CA 1
ATOM 1438 C C . PHE A 1 186 ? 3.363 1.882 -17.075 1.00 92.19 186 PHE A C 1
ATOM 1440 O O . PHE A 1 186 ? 2.597 0.988 -17.426 1.00 92.19 186 PHE A O 1
ATOM 1447 N N . TYR A 1 187 ? 3.471 3.026 -17.753 1.00 90.38 187 TYR A N 1
ATOM 1448 C CA . TYR A 1 187 ? 2.598 3.314 -18.888 1.00 90.38 187 TYR A CA 1
ATOM 1449 C C . TYR A 1 187 ? 2.818 2.320 -20.031 1.00 90.38 187 TYR A C 1
ATOM 1451 O O . TYR A 1 187 ? 1.848 1.825 -20.600 1.00 90.38 187 TYR A O 1
ATOM 1459 N N . SER A 1 188 ? 4.074 1.975 -20.319 1.00 86.81 188 SER A N 1
ATOM 1460 C CA . SER A 1 188 ? 4.399 0.946 -21.317 1.00 86.81 188 SER A CA 1
ATOM 1461 C C . SER A 1 188 ? 3.891 -0.457 -20.969 1.00 86.81 188 SER A C 1
ATOM 1463 O O . SER A 1 188 ? 3.586 -1.225 -21.880 1.00 86.81 188 SER A O 1
ATOM 1465 N N . GLY A 1 189 ? 3.752 -0.786 -19.681 1.00 84.44 189 GLY A N 1
ATOM 1466 C CA . GLY A 1 189 ? 3.256 -2.083 -19.215 1.00 84.44 189 GLY A CA 1
ATOM 1467 C C . GLY A 1 189 ? 1.737 -2.147 -18.997 1.00 84.44 189 GLY A C 1
ATOM 1468 O O . GLY A 1 189 ? 1.182 -3.238 -18.876 1.00 84.44 189 GLY A O 1
ATOM 1469 N N . ALA A 1 190 ? 1.031 -1.009 -19.000 1.00 81.38 190 ALA A N 1
ATOM 1470 C CA . ALA A 1 190 ? -0.395 -0.913 -18.668 1.00 81.38 190 ALA A CA 1
ATOM 1471 C C . ALA A 1 190 ? -1.376 -1.473 -19.723 1.00 81.38 190 ALA A C 1
ATOM 1473 O O . ALA A 1 190 ? -2.573 -1.529 -19.447 1.00 81.38 190 ALA A O 1
ATOM 1474 N N . ARG A 1 191 ? -0.891 -1.926 -20.894 1.00 78.38 191 ARG A N 1
ATOM 1475 C CA . ARG A 1 191 ? -1.676 -2.587 -21.969 1.00 78.38 191 ARG A CA 1
ATOM 1476 C C . ARG A 1 191 ? -3.002 -1.876 -22.307 1.00 78.38 191 ARG A C 1
ATOM 1478 O O . ARG A 1 191 ? -4.051 -2.514 -22.376 1.00 78.38 191 ARG A O 1
ATOM 1485 N N . PHE A 1 192 ? -2.959 -0.556 -22.479 1.00 81.44 192 PHE A N 1
ATOM 1486 C CA . PHE A 1 192 ? -4.129 0.236 -22.862 1.00 81.44 192 PHE A CA 1
ATOM 1487 C C . PHE A 1 192 ? -4.440 0.116 -24.346 1.00 81.44 192 PHE A C 1
ATOM 1489 O O . PHE A 1 192 ? -3.587 0.455 -25.160 1.00 81.44 192 PHE A O 1
ATOM 1496 N N . THR A 1 193 ? -5.700 -0.172 -24.671 1.00 82.81 193 THR A N 1
ATOM 1497 C CA . THR A 1 193 ? -6.232 -0.106 -26.037 1.00 82.81 193 THR A CA 1
ATOM 1498 C C . THR A 1 193 ? -6.033 1.275 -26.669 1.00 82.81 193 THR A C 1
ATOM 1500 O O . THR A 1 193 ? -5.800 2.282 -25.992 1.00 82.81 193 THR A O 1
ATOM 1503 N N . PHE A 1 194 ? -6.200 1.365 -27.992 1.00 81.62 194 PHE A N 1
ATOM 1504 C CA . PHE A 1 194 ? -6.106 2.636 -28.718 1.00 81.62 194 PHE A CA 1
ATOM 1505 C C . PHE A 1 194 ? -6.980 3.746 -28.101 1.00 81.62 194 PHE A C 1
ATOM 1507 O O . PHE A 1 194 ? -6.497 4.853 -27.859 1.00 81.62 194 PHE A O 1
ATOM 1514 N N . LEU A 1 195 ? -8.241 3.439 -27.777 1.00 84.12 195 LEU A N 1
ATOM 1515 C CA . LEU A 1 195 ? -9.162 4.407 -27.180 1.00 84.12 195 LEU A CA 1
ATOM 1516 C C . LEU A 1 195 ? -8.733 4.806 -25.760 1.00 84.12 195 LEU A C 1
ATOM 1518 O O . LEU A 1 195 ? -8.719 5.992 -25.428 1.00 84.12 195 LEU A O 1
ATOM 1522 N N . GLU A 1 196 ? -8.344 3.836 -24.931 1.00 88.75 196 GLU A N 1
ATOM 1523 C CA . GLU A 1 196 ? -7.842 4.097 -23.576 1.00 88.75 196 GLU A CA 1
ATOM 1524 C C . GLU A 1 196 ? -6.586 4.976 -23.606 1.00 88.75 196 GLU A C 1
ATOM 1526 O O . GLU A 1 196 ? -6.450 5.870 -22.773 1.00 88.75 196 GLU A O 1
ATOM 1531 N N . ASN A 1 197 ? -5.718 4.804 -24.607 1.00 86.88 197 ASN A N 1
ATOM 1532 C CA . ASN A 1 197 ? -4.553 5.657 -24.831 1.00 86.88 197 ASN A CA 1
ATOM 1533 C C . ASN A 1 197 ? -4.929 7.098 -25.200 1.00 86.88 197 ASN A C 1
ATOM 1535 O O . ASN A 1 197 ? -4.302 8.037 -24.700 1.00 86.88 197 ASN A O 1
ATOM 1539 N N . CYS A 1 198 ? -5.952 7.301 -26.036 1.00 86.69 198 CYS A N 1
ATOM 1540 C CA . CYS A 1 198 ? -6.479 8.638 -26.323 1.00 86.69 198 CYS A CA 1
ATOM 1541 C C . CYS A 1 198 ? -6.988 9.311 -25.041 1.00 86.69 198 CYS A C 1
ATOM 1543 O O . CYS A 1 198 ? -6.574 10.424 -24.720 1.00 86.69 198 CYS A O 1
ATOM 1545 N N . ILE A 1 199 ? -7.806 8.604 -24.257 1.00 88.25 199 ILE A N 1
ATOM 1546 C CA . ILE A 1 199 ? -8.348 9.110 -22.988 1.00 88.25 199 ILE A CA 1
ATOM 1547 C C . ILE A 1 199 ? -7.224 9.412 -21.992 1.00 88.25 199 ILE A C 1
ATOM 1549 O O . ILE A 1 199 ? -7.212 10.474 -21.370 1.00 88.25 199 ILE A O 1
ATOM 1553 N N . TYR A 1 200 ? -6.245 8.512 -21.870 1.00 90.50 200 TYR A N 1
ATOM 1554 C CA . TYR A 1 200 ? -5.095 8.676 -20.987 1.00 90.50 200 TYR A CA 1
ATOM 1555 C C . TYR A 1 200 ? -4.374 9.996 -21.250 1.00 90.50 200 TYR A C 1
ATOM 1557 O O . TYR A 1 200 ? -4.031 10.710 -20.308 1.00 90.50 200 TYR A O 1
ATOM 1565 N N . ARG A 1 201 ? -4.167 10.366 -22.520 1.00 88.62 201 ARG A N 1
ATOM 1566 C CA . ARG A 1 201 ? -3.530 11.639 -22.892 1.00 88.62 201 ARG A CA 1
ATOM 1567 C C . ARG A 1 201 ? -4.369 12.844 -22.466 1.00 88.62 201 ARG A C 1
ATOM 1569 O O . ARG A 1 201 ? -3.798 13.811 -21.969 1.00 88.62 201 ARG A O 1
ATOM 1576 N N . CYS A 1 202 ? -5.692 12.750 -22.574 1.00 87.50 202 CYS A N 1
ATOM 1577 C CA . CYS A 1 202 ? -6.623 13.832 -22.258 1.00 87.50 202 CYS A CA 1
ATOM 1578 C C . CYS A 1 202 ? -6.837 14.077 -20.757 1.00 87.50 202 CYS A C 1
ATOM 1580 O O . CYS A 1 202 ? -7.225 15.182 -20.396 1.00 87.50 202 CYS A O 1
ATOM 1582 N N . ILE A 1 203 ? -6.595 13.098 -19.875 1.00 85.44 203 ILE A N 1
ATOM 1583 C CA . ILE A 1 203 ? -6.827 13.268 -18.428 1.00 85.44 203 ILE A CA 1
ATOM 1584 C C . ILE A 1 203 ? -5.760 14.191 -17.808 1.00 85.44 203 ILE A C 1
ATOM 1586 O O . ILE A 1 203 ? -4.582 13.814 -17.754 1.00 85.44 203 ILE A O 1
ATOM 1590 N N . PRO A 1 204 ? -6.122 15.365 -17.264 1.00 82.94 204 PRO A N 1
ATOM 1591 C CA . PRO A 1 204 ? -5.183 16.221 -16.549 1.00 82.94 204 PRO A CA 1
ATOM 1592 C C . PRO A 1 204 ? -4.815 15.598 -15.198 1.00 82.94 204 PRO A C 1
ATOM 1594 O O . PRO A 1 204 ? -5.680 15.347 -14.360 1.00 82.94 204 PRO A O 1
ATOM 1597 N N . LEU A 1 205 ? -3.518 15.399 -14.945 1.00 78.75 205 LEU A N 1
ATOM 1598 C CA . LEU A 1 205 ? -3.024 14.825 -13.683 1.00 78.75 205 LEU A CA 1
ATOM 1599 C C . LEU A 1 205 ? -3.479 15.620 -12.449 1.00 78.75 205 LEU A C 1
ATOM 1601 O O . LEU A 1 205 ? -3.760 15.034 -11.412 1.00 78.75 205 LEU A O 1
ATOM 1605 N N . CYS A 1 206 ? -3.606 16.943 -12.570 1.00 73.44 206 CYS A N 1
ATOM 1606 C CA . CYS A 1 206 ? -4.030 17.828 -11.485 1.00 73.44 206 CYS A CA 1
ATOM 1607 C C . CYS A 1 206 ? -5.488 17.632 -11.029 1.00 73.44 206 CYS A C 1
ATOM 1609 O O . CYS A 1 206 ? -5.858 18.186 -9.993 1.00 73.44 206 CYS A O 1
ATOM 1611 N N . LEU A 1 207 ? -6.305 16.900 -11.798 1.00 70.25 207 LEU A N 1
ATOM 1612 C CA . LEU A 1 207 ? -7.675 16.531 -11.432 1.00 70.25 207 LEU A CA 1
ATOM 1613 C C . LEU A 1 207 ? -7.741 15.181 -10.709 1.00 70.25 207 LEU A C 1
ATOM 1615 O O . LEU A 1 207 ? -8.651 14.973 -9.915 1.00 70.25 207 LEU A O 1
ATOM 1619 N N . VAL A 1 208 ? -6.780 14.289 -10.966 1.00 70.44 208 VAL A N 1
ATOM 1620 C CA . VAL A 1 208 ? -6.719 12.948 -10.361 1.00 70.44 208 VAL A CA 1
ATOM 1621 C C . VAL A 1 208 ? -5.874 12.937 -9.088 1.00 70.44 208 VAL A C 1
ATOM 1623 O O . VAL A 1 208 ? -6.120 12.134 -8.197 1.00 70.44 208 VAL A O 1
ATOM 1626 N N . ASP A 1 209 ? -4.859 13.800 -8.997 1.00 68.94 209 ASP A N 1
ATOM 1627 C CA . ASP A 1 209 ? -3.932 13.833 -7.865 1.00 68.94 209 ASP A CA 1
ATOM 1628 C C . ASP A 1 209 ? -4.668 14.190 -6.559 1.00 68.94 209 ASP A C 1
ATOM 1630 O O . ASP A 1 209 ? -4.961 15.352 -6.265 1.00 68.94 209 ASP A O 1
ATOM 1634 N N . THR A 1 210 ? -4.996 13.156 -5.781 1.00 61.38 210 THR A N 1
ATOM 1635 C CA . THR A 1 210 ? -5.618 13.258 -4.457 1.00 61.38 210 THR A CA 1
ATOM 1636 C C . THR A 1 210 ? -4.588 13.168 -3.328 1.00 61.38 210 THR A C 1
ATOM 1638 O O . THR A 1 210 ? -4.971 12.860 -2.198 1.00 61.38 210 THR A O 1
ATOM 1641 N N . SER A 1 211 ? -3.291 13.359 -3.610 1.00 60.41 211 SER A N 1
ATOM 1642 C CA . SER A 1 211 ? -2.210 13.183 -2.630 1.00 60.41 211 SER A CA 1
ATOM 1643 C C . SER A 1 211 ? -2.492 13.913 -1.319 1.00 60.41 211 SER A C 1
ATOM 1645 O O . SER A 1 211 ? -2.930 15.064 -1.314 1.00 60.41 211 SER A O 1
ATOM 1647 N N . PHE A 1 212 ? -2.208 13.267 -0.189 1.00 53.81 212 PHE A N 1
ATOM 1648 C CA . PHE A 1 212 ? -2.480 13.759 1.166 1.00 53.81 212 PHE A CA 1
ATOM 1649 C C . PHE A 1 212 ? -1.458 14.786 1.691 1.00 53.81 212 PHE A C 1
ATOM 1651 O O . PHE A 1 212 ? -1.221 14.849 2.888 1.00 53.81 212 PHE A O 1
ATOM 1658 N N . ASP A 1 213 ? -0.947 15.642 0.803 1.00 53.28 213 ASP A N 1
ATOM 1659 C CA . ASP A 1 213 ? 0.057 16.697 1.031 1.00 53.28 213 ASP A CA 1
ATOM 1660 C C . ASP A 1 213 ? 1.454 16.243 0.602 1.00 53.28 213 ASP A C 1
ATOM 1662 O O . ASP A 1 213 ? 2.163 15.508 1.289 1.00 53.28 213 ASP A O 1
ATOM 1666 N N . ASN A 1 214 ? 1.858 16.710 -0.577 1.00 45.59 214 ASN A N 1
ATOM 1667 C CA . ASN A 1 214 ? 3.197 16.508 -1.091 1.00 45.59 214 ASN A CA 1
ATOM 1668 C C . ASN A 1 214 ? 4.170 17.411 -0.306 1.00 45.59 214 ASN A C 1
ATOM 1670 O O . ASN A 1 214 ? 3.983 18.629 -0.278 1.00 45.59 214 ASN A O 1
ATOM 1674 N N . PRO A 1 215 ? 5.241 16.885 0.310 1.00 43.22 215 PRO A N 1
ATOM 1675 C CA . PRO A 1 215 ? 6.214 17.719 1.015 1.00 43.22 215 PRO A CA 1
ATOM 1676 C C . PRO A 1 215 ? 6.926 18.720 0.087 1.00 43.22 215 PRO A C 1
ATOM 1678 O O . PRO A 1 215 ? 7.375 19.766 0.558 1.00 43.22 215 PRO A O 1
ATOM 1681 N N . LYS A 1 216 ? 6.984 18.453 -1.230 1.00 43.47 216 LYS A N 1
ATOM 1682 C CA . LYS A 1 216 ? 7.509 19.397 -2.235 1.00 43.47 216 LYS A CA 1
ATOM 1683 C C . LYS A 1 216 ? 6.562 20.571 -2.533 1.00 43.47 216 LYS A C 1
ATOM 1685 O O . LYS A 1 216 ? 7.044 21.629 -2.929 1.00 43.47 216 LYS A O 1
ATOM 1690 N N . ASP A 1 217 ? 5.267 20.439 -2.239 1.00 43.59 217 ASP A N 1
ATOM 1691 C CA . ASP A 1 217 ? 4.281 21.522 -2.393 1.00 43.59 217 ASP A CA 1
ATOM 1692 C C . ASP A 1 217 ? 4.333 22.537 -1.239 1.00 43.59 217 ASP A C 1
ATOM 1694 O O . ASP A 1 217 ? 3.682 23.575 -1.295 1.00 43.59 217 ASP A O 1
ATOM 1698 N N . ARG A 1 218 ? 5.185 22.332 -0.220 1.00 41.00 218 ARG A N 1
ATOM 1699 C CA . ARG A 1 218 ? 5.454 23.378 0.786 1.00 41.00 218 ARG A CA 1
ATOM 1700 C C . ARG A 1 218 ? 6.074 24.647 0.191 1.00 41.00 218 ARG A C 1
ATOM 1702 O O . ARG A 1 218 ? 6.026 25.682 0.846 1.00 41.00 218 ARG A O 1
ATOM 1709 N N . LYS A 1 219 ? 6.669 24.581 -1.009 1.00 37.56 219 LYS A N 1
ATOM 1710 C CA . LYS A 1 219 ? 7.299 25.738 -1.672 1.00 37.56 219 LYS A CA 1
ATOM 1711 C C . LYS A 1 219 ? 6.498 26.321 -2.839 1.00 37.56 219 LYS A C 1
ATOM 1713 O O . LYS A 1 219 ? 6.810 27.429 -3.258 1.00 37.56 219 LYS A O 1
ATOM 1718 N N . ILE A 1 220 ? 5.487 25.624 -3.360 1.00 39.16 220 ILE A N 1
ATOM 1719 C CA . ILE A 1 220 ? 4.716 26.077 -4.525 1.00 39.16 220 ILE A CA 1
ATOM 1720 C C . ILE A 1 220 ? 3.245 26.127 -4.127 1.00 39.16 220 ILE A C 1
ATOM 1722 O O . ILE A 1 220 ? 2.575 25.107 -4.133 1.00 39.16 220 ILE A O 1
ATOM 1726 N N . VAL A 1 221 ? 2.792 27.341 -3.796 1.00 42.12 221 VAL A N 1
ATOM 1727 C CA . VAL A 1 221 ? 1.393 27.779 -3.672 1.00 42.12 221 VAL A CA 1
ATOM 1728 C C . VAL A 1 221 ? 0.533 26.911 -2.746 1.00 42.12 221 VAL A C 1
ATOM 1730 O O . VAL A 1 221 ? 0.151 25.792 -3.068 1.00 42.12 221 VAL A O 1
ATOM 1733 N N . GLN A 1 222 ? 0.124 27.492 -1.614 1.00 44.53 222 GLN A N 1
ATOM 1734 C CA . GLN A 1 222 ? -1.009 27.014 -0.823 1.00 44.53 222 GLN A CA 1
ATOM 1735 C C . GLN A 1 222 ? -2.258 26.915 -1.717 1.00 44.53 222 GLN A C 1
ATOM 1737 O O . GLN A 1 222 ? -3.053 27.846 -1.820 1.00 44.53 222 GLN A O 1
ATOM 1742 N N . VAL A 1 223 ? -2.449 25.781 -2.389 1.00 52.38 223 VAL A N 1
ATOM 1743 C CA . VAL A 1 223 ? -3.741 25.431 -2.965 1.00 52.38 223 VAL A CA 1
ATOM 1744 C C . VAL A 1 223 ? -4.679 25.328 -1.775 1.00 52.38 223 VAL A C 1
ATOM 1746 O O . VAL A 1 223 ? -4.466 24.493 -0.893 1.00 52.38 223 VAL A O 1
ATOM 1749 N N . SER A 1 224 ? -5.677 26.211 -1.711 1.00 60.44 224 SER A N 1
ATOM 1750 C CA . SER A 1 224 ? -6.589 26.246 -0.574 1.00 60.44 224 SER A CA 1
ATOM 1751 C C . SER A 1 224 ? -7.166 24.838 -0.339 1.00 60.44 224 SER A C 1
ATOM 1753 O O . SER A 1 224 ? -7.544 24.153 -1.300 1.00 60.44 224 SER A O 1
ATOM 1755 N N . PRO A 1 225 ? -7.257 24.366 0.918 1.00 66.19 225 PRO A N 1
ATOM 1756 C CA . PRO A 1 225 ? -7.859 23.069 1.231 1.00 66.19 225 PRO A CA 1
ATOM 1757 C C . PRO A 1 225 ? -9.251 22.891 0.602 1.00 66.19 225 PRO A C 1
ATOM 1759 O O . PRO A 1 225 ? -9.636 21.780 0.240 1.00 66.19 225 PRO A O 1
ATOM 1762 N N . ALA A 1 226 ? -9.978 23.997 0.411 1.00 69.75 226 ALA A N 1
ATOM 1763 C CA . ALA A 1 226 ? -11.248 24.055 -0.303 1.00 69.75 226 ALA A CA 1
ATOM 1764 C C . ALA A 1 226 ? -11.123 23.675 -1.790 1.00 69.75 226 ALA A C 1
ATOM 1766 O O . ALA A 1 226 ? -11.883 22.833 -2.260 1.00 69.75 226 ALA A O 1
ATOM 1767 N N . LEU A 1 227 ? -10.141 24.215 -2.522 1.00 69.25 227 LEU A N 1
ATOM 1768 C CA . LEU A 1 227 ? -9.927 23.885 -3.934 1.00 69.25 227 LEU A CA 1
ATOM 1769 C C . LEU A 1 227 ? -9.501 22.421 -4.120 1.00 69.25 227 LEU A C 1
ATOM 1771 O O . LEU A 1 227 ? -9.941 21.761 -5.059 1.00 69.25 227 LEU A O 1
ATOM 1775 N N . LYS A 1 228 ? -8.696 21.877 -3.198 1.00 69.38 228 LYS A N 1
ATOM 1776 C CA . LYS A 1 228 ? -8.331 20.450 -3.190 1.00 69.38 228 LYS A CA 1
ATOM 1777 C C . LYS A 1 228 ? -9.559 19.558 -2.976 1.00 69.38 228 LYS A C 1
ATOM 1779 O O . LYS A 1 228 ? -9.772 18.618 -3.738 1.00 69.38 228 LYS A O 1
ATOM 1784 N N . ARG A 1 229 ? -10.411 19.892 -1.998 1.00 72.19 229 ARG A N 1
ATOM 1785 C CA . ARG A 1 229 ? -11.692 19.199 -1.762 1.00 72.19 229 ARG A CA 1
ATOM 1786 C C . ARG A 1 229 ? -12.623 19.294 -2.969 1.00 72.19 229 ARG A C 1
ATOM 1788 O O . ARG A 1 229 ? -13.220 18.288 -3.335 1.00 72.19 229 ARG A O 1
ATOM 1795 N N . PHE A 1 230 ? -12.699 20.459 -3.610 1.00 75.56 230 PHE A N 1
ATOM 1796 C CA . PHE A 1 230 ? -13.504 20.665 -4.811 1.00 75.56 230 PHE A CA 1
ATOM 1797 C C . PHE A 1 230 ? -13.019 19.809 -5.985 1.00 75.56 230 PHE A C 1
ATOM 1799 O O . PHE A 1 230 ? -13.832 19.148 -6.619 1.00 75.56 230 PHE A O 1
ATOM 1806 N N . LYS A 1 231 ? -11.705 19.739 -6.238 1.00 74.88 231 LYS A N 1
ATOM 1807 C CA . LYS A 1 231 ? -11.130 18.865 -7.277 1.00 74.88 231 LYS A CA 1
ATOM 1808 C C . LYS A 1 231 ? -11.444 17.390 -7.030 1.00 74.88 231 LYS A C 1
ATOM 1810 O O . LYS A 1 231 ? -11.907 16.711 -7.940 1.00 74.88 231 LYS A O 1
ATOM 1815 N N . ILE A 1 232 ? -11.245 16.918 -5.796 1.00 73.62 232 ILE A N 1
ATOM 1816 C CA . ILE A 1 232 ? -11.559 15.537 -5.397 1.00 73.62 232 ILE A CA 1
ATOM 1817 C C . ILE A 1 232 ? -13.050 15.253 -5.594 1.00 73.62 232 ILE A C 1
ATOM 1819 O O . ILE A 1 232 ? -13.420 14.216 -6.143 1.00 73.62 232 ILE A O 1
ATOM 1823 N N . TRP A 1 233 ? -13.910 16.173 -5.154 1.00 77.88 233 TRP A N 1
ATOM 1824 C CA . TRP A 1 233 ? -15.354 16.061 -5.321 1.00 77.88 233 TRP A CA 1
ATOM 1825 C C . TRP A 1 233 ? -15.738 16.003 -6.802 1.00 77.88 233 TRP A C 1
ATOM 1827 O O . TRP A 1 233 ? -16.446 15.080 -7.201 1.00 77.88 233 TRP A O 1
ATOM 1837 N N . LEU A 1 234 ? -15.209 16.920 -7.616 1.00 76.50 234 LEU A N 1
ATOM 1838 C CA . LEU A 1 234 ? -15.473 17.007 -9.048 1.00 76.50 234 LEU A CA 1
ATOM 1839 C C . LEU A 1 234 ? -15.040 15.730 -9.768 1.00 76.50 234 LEU A C 1
ATOM 1841 O O . LEU A 1 234 ? -15.839 15.155 -10.497 1.00 76.50 234 LEU A O 1
ATOM 1845 N N . TRP A 1 235 ? -13.819 15.243 -9.528 1.00 80.88 235 TRP A N 1
ATOM 1846 C CA . TRP A 1 235 ? -13.325 14.002 -10.127 1.00 80.88 235 TRP A CA 1
ATOM 1847 C C . TRP A 1 235 ? -14.184 12.801 -9.727 1.00 80.88 235 TRP A C 1
ATOM 1849 O O . TRP A 1 235 ? -14.629 12.038 -10.585 1.00 80.88 235 TRP A O 1
ATOM 1859 N N . ASN A 1 236 ? -14.484 12.654 -8.434 1.00 77.31 236 ASN A N 1
ATOM 1860 C CA . ASN A 1 236 ? -15.294 11.542 -7.942 1.00 77.31 236 ASN A CA 1
ATOM 1861 C C . ASN A 1 236 ? -16.732 11.588 -8.467 1.00 77.31 236 ASN A C 1
ATOM 1863 O O . ASN A 1 236 ? -17.302 10.539 -8.746 1.00 77.31 236 ASN A O 1
ATOM 1867 N N . HIS A 1 237 ? -17.333 12.770 -8.613 1.00 76.00 237 HIS A N 1
ATOM 1868 C CA . HIS A 1 237 ? -18.677 12.901 -9.172 1.00 76.00 237 HIS A CA 1
ATOM 1869 C C . HIS A 1 237 ? -18.706 12.726 -10.691 1.00 76.00 237 HIS A C 1
ATOM 1871 O O . HIS A 1 237 ? -19.562 11.998 -11.187 1.00 76.00 237 HIS A O 1
ATOM 1877 N N . ALA A 1 238 ? -17.757 13.315 -11.420 1.00 75.06 238 ALA A N 1
ATOM 1878 C CA . ALA A 1 238 ? -17.681 13.217 -12.876 1.00 75.06 238 ALA A CA 1
ATOM 1879 C C . ALA A 1 238 ? -17.368 11.792 -13.356 1.00 75.06 238 ALA A C 1
ATOM 1881 O O . ALA A 1 238 ? -17.809 11.389 -14.428 1.00 75.06 238 ALA A O 1
ATOM 1882 N N . THR A 1 239 ? -16.633 11.010 -12.559 1.00 78.62 239 THR A N 1
ATOM 1883 C CA . THR A 1 239 ? -16.222 9.649 -12.936 1.00 78.62 239 THR A CA 1
ATOM 1884 C C . THR A 1 239 ? -17.076 8.532 -12.330 1.00 78.62 239 THR A C 1
ATOM 1886 O O . THR A 1 239 ? -16.928 7.383 -12.742 1.00 78.62 239 THR A O 1
ATOM 1889 N N . LYS A 1 240 ? -18.026 8.842 -11.430 1.00 77.12 240 LYS A N 1
ATOM 1890 C CA . LYS A 1 240 ? -19.063 7.896 -10.958 1.00 77.12 240 LYS A CA 1
ATOM 1891 C C . LYS A 1 240 ? -19.785 7.161 -12.100 1.00 77.12 240 LYS A C 1
ATOM 1893 O O . LYS A 1 240 ? -19.876 5.941 -12.021 1.00 77.12 240 LYS A O 1
ATOM 1898 N N . PRO A 1 241 ? -20.274 7.841 -13.158 1.00 75.94 241 PRO A N 1
ATOM 1899 C CA . PRO A 1 241 ? -20.940 7.154 -14.267 1.00 75.94 241 PRO A CA 1
ATOM 1900 C C . PRO A 1 241 ? -19.958 6.465 -15.230 1.00 75.94 241 PRO A C 1
ATOM 1902 O O . PRO A 1 241 ? -20.365 5.609 -16.007 1.00 75.94 241 PRO A O 1
ATOM 1905 N N . ALA A 1 242 ? -18.666 6.811 -15.187 1.00 82.00 242 ALA A N 1
ATOM 1906 C CA . ALA A 1 242 ? -17.650 6.353 -16.132 1.00 82.00 242 ALA A CA 1
ATOM 1907 C C . ALA A 1 242 ? -16.449 5.727 -15.403 1.00 82.00 242 ALA A C 1
ATOM 1909 O O . ALA A 1 242 ? -15.337 6.265 -15.396 1.00 82.00 242 ALA A O 1
ATOM 1910 N N . HIS A 1 243 ? -16.670 4.549 -14.811 1.00 80.25 243 HIS A N 1
ATOM 1911 C CA . HIS A 1 243 ? -15.651 3.810 -14.053 1.00 80.25 243 HIS A CA 1
ATOM 1912 C C . HIS A 1 243 ? -14.344 3.576 -14.830 1.00 80.25 243 HIS A C 1
ATOM 1914 O O . HIS A 1 243 ? -13.267 3.591 -14.232 1.00 80.25 243 HIS A O 1
ATOM 1920 N N . PHE A 1 244 ? -14.402 3.409 -16.155 1.00 84.81 244 PHE A N 1
ATOM 1921 C CA . PHE A 1 244 ? -13.197 3.233 -16.969 1.00 84.81 244 PHE A CA 1
ATOM 1922 C C . PHE A 1 244 ? -12.315 4.496 -16.992 1.00 84.81 244 PHE A C 1
ATOM 1924 O O . PHE A 1 244 ? -11.096 4.371 -16.913 1.00 84.81 244 PHE A O 1
ATOM 1931 N N . ILE A 1 245 ? -12.900 5.705 -17.022 1.00 85.50 245 ILE A N 1
ATOM 1932 C CA . ILE A 1 245 ? -12.152 6.977 -16.964 1.00 85.50 245 ILE A CA 1
ATOM 1933 C C . ILE A 1 245 ? -11.484 7.118 -15.600 1.00 85.50 245 ILE A C 1
ATOM 1935 O O . ILE A 1 245 ? -10.309 7.481 -15.528 1.00 85.50 245 ILE A O 1
ATOM 1939 N N . LYS A 1 246 ? -12.212 6.770 -14.527 1.00 85.62 246 LYS A N 1
ATOM 1940 C CA . LYS A 1 246 ? -11.664 6.748 -13.166 1.00 85.62 246 LYS A CA 1
ATOM 1941 C C . LYS A 1 246 ? -10.414 5.874 -13.097 1.00 85.62 246 LYS A C 1
ATOM 1943 O O . LYS A 1 246 ? -9.362 6.354 -12.686 1.00 85.62 246 LYS A O 1
ATOM 1948 N N . ARG A 1 247 ? -10.524 4.631 -13.581 1.00 87.62 247 ARG A N 1
ATOM 1949 C CA . ARG A 1 247 ? -9.428 3.655 -13.619 1.00 87.62 247 ARG A CA 1
ATOM 1950 C C . ARG A 1 247 ? -8.226 4.180 -14.406 1.00 87.62 247 ARG A C 1
ATOM 1952 O O . ARG A 1 247 ? -7.109 4.093 -13.917 1.00 87.62 247 ARG A O 1
ATOM 1959 N N . ILE A 1 248 ? -8.434 4.752 -15.598 1.00 88.94 248 ILE A N 1
ATOM 1960 C CA . ILE A 1 248 ? -7.333 5.300 -16.416 1.00 88.94 248 ILE A CA 1
ATOM 1961 C C . ILE A 1 248 ? -6.648 6.466 -15.694 1.00 88.94 248 ILE A C 1
ATOM 1963 O O . ILE A 1 248 ? -5.421 6.563 -15.714 1.00 88.94 248 ILE A O 1
ATOM 1967 N N . GLY A 1 249 ? -7.417 7.341 -15.040 1.00 88.81 249 GLY A N 1
ATOM 1968 C CA . GLY A 1 249 ? -6.861 8.429 -14.241 1.00 88.81 249 GLY A CA 1
ATOM 1969 C C . GLY A 1 249 ? -6.017 7.911 -13.080 1.00 88.81 249 GLY A C 1
ATOM 1970 O O . GLY A 1 249 ? -4.868 8.323 -12.935 1.00 88.81 249 GLY A O 1
ATOM 1971 N N . GLU A 1 250 ? -6.546 6.969 -12.298 1.00 86.19 250 GLU A N 1
ATOM 1972 C CA . GLU A 1 250 ? -5.824 6.326 -11.194 1.00 86.19 250 GLU A CA 1
ATOM 1973 C C . GLU A 1 250 ? -4.535 5.647 -11.681 1.00 86.19 250 GLU A C 1
ATOM 1975 O O . GLU A 1 250 ? -3.472 5.888 -11.110 1.00 86.19 250 GLU A O 1
ATOM 1980 N N . SER A 1 251 ? -4.577 4.907 -12.797 1.00 89.69 251 SER A N 1
ATOM 1981 C CA . SER A 1 251 ? -3.376 4.351 -13.435 1.00 89.69 251 SER A CA 1
ATOM 1982 C C . SER A 1 251 ? -2.381 5.440 -13.834 1.00 89.69 251 SER A C 1
ATOM 1984 O O . SER A 1 251 ? -1.197 5.321 -13.540 1.00 89.69 251 SER A O 1
ATOM 1986 N N . LYS A 1 252 ? -2.837 6.546 -14.438 1.00 91.56 252 LYS A N 1
ATOM 1987 C CA . LYS A 1 252 ? -1.974 7.682 -14.810 1.00 91.56 252 LYS A CA 1
ATOM 1988 C C . LYS A 1 252 ? -1.253 8.280 -13.605 1.00 91.56 252 LYS A C 1
ATOM 1990 O O . LYS A 1 252 ? -0.080 8.646 -13.710 1.00 91.56 252 LYS A O 1
ATOM 1995 N N . LEU A 1 253 ? -1.929 8.352 -12.463 1.00 88.81 253 LEU A N 1
ATOM 1996 C CA . LEU A 1 253 ? -1.331 8.798 -11.211 1.00 88.81 253 LEU A CA 1
ATOM 1997 C C . LEU A 1 253 ? -0.299 7.782 -10.687 1.00 88.81 253 LEU A C 1
ATOM 1999 O O . LEU A 1 253 ? 0.814 8.173 -10.333 1.00 88.81 253 LEU A O 1
ATOM 2003 N N . THR A 1 254 ? -0.614 6.486 -10.719 1.00 90.44 254 THR A N 1
ATOM 2004 C CA . THR A 1 254 ? 0.333 5.417 -10.364 1.00 90.44 254 THR A CA 1
ATOM 2005 C C . THR A 1 254 ? 1.571 5.427 -11.262 1.00 90.44 254 THR A C 1
ATOM 2007 O O . THR A 1 254 ? 2.684 5.306 -10.755 1.00 90.44 254 THR A O 1
ATOM 2010 N N . HIS A 1 255 ? 1.422 5.653 -12.571 1.00 93.69 255 HIS A N 1
ATOM 2011 C CA . HIS A 1 255 ? 2.550 5.745 -13.505 1.00 93.69 255 HIS A CA 1
ATOM 2012 C C . HIS A 1 255 ? 3.484 6.906 -13.153 1.00 93.69 255 HIS A C 1
ATOM 2014 O O . HIS A 1 255 ? 4.705 6.738 -13.135 1.00 93.69 255 HIS A O 1
ATOM 2020 N N . LYS A 1 256 ? 2.915 8.074 -12.819 1.00 92.62 256 LYS A N 1
ATOM 2021 C CA . LYS A 1 256 ? 3.679 9.243 -12.360 1.00 92.62 256 LYS A CA 1
ATOM 2022 C C . LYS A 1 256 ? 4.511 8.897 -11.123 1.00 92.62 256 LYS A C 1
ATOM 2024 O O . LYS A 1 256 ? 5.725 9.085 -11.145 1.00 92.62 256 LYS A O 1
ATOM 2029 N N . TYR A 1 257 ? 3.890 8.359 -10.071 1.00 92.31 257 TYR A N 1
ATOM 2030 C CA . TYR A 1 257 ? 4.609 8.049 -8.830 1.00 92.31 257 TYR A CA 1
ATOM 2031 C C . TYR A 1 257 ? 5.613 6.902 -8.981 1.00 92.31 257 TYR A C 1
ATOM 2033 O O . TYR A 1 257 ? 6.683 6.955 -8.380 1.00 92.31 257 TYR A O 1
ATOM 2041 N N . SER A 1 258 ? 5.323 5.908 -9.823 1.00 93.88 258 SER A N 1
ATOM 2042 C CA . SER A 1 258 ? 6.271 4.834 -10.155 1.00 93.88 258 SER A CA 1
ATOM 2043 C C . SER A 1 258 ? 7.527 5.386 -10.803 1.00 93.88 258 SER A C 1
ATOM 2045 O O . SER A 1 258 ? 8.639 5.025 -10.417 1.00 93.88 258 SER A O 1
ATOM 2047 N N . LEU A 1 259 ? 7.363 6.315 -11.745 1.00 93.81 259 LEU A N 1
ATOM 2048 C CA . LEU A 1 259 ? 8.485 6.949 -12.417 1.00 93.81 259 LEU A CA 1
ATOM 2049 C C . LEU A 1 259 ? 9.258 7.891 -11.483 1.00 93.81 259 LEU A C 1
ATOM 2051 O O . LEU A 1 259 ? 10.487 7.923 -11.526 1.00 93.81 259 LEU A O 1
ATOM 2055 N N . GLU A 1 260 ? 8.574 8.643 -10.618 1.00 92.00 260 GLU A N 1
ATOM 2056 C CA . GLU A 1 260 ? 9.223 9.473 -9.595 1.00 92.00 260 GLU A CA 1
ATOM 2057 C C . GLU A 1 260 ? 10.048 8.624 -8.618 1.00 92.00 260 GLU A C 1
ATOM 2059 O O . GLU A 1 260 ? 11.200 8.960 -8.333 1.00 92.00 260 GLU A O 1
ATOM 2064 N N . PHE A 1 261 ? 9.502 7.496 -8.157 1.00 91.31 261 PHE A N 1
ATOM 2065 C CA . PHE A 1 261 ? 10.211 6.567 -7.283 1.00 91.31 261 PHE A CA 1
ATOM 2066 C C . PHE A 1 261 ? 11.403 5.909 -7.987 1.00 91.31 261 PHE A C 1
ATOM 2068 O O . PHE A 1 261 ? 12.494 5.858 -7.422 1.00 91.31 261 PHE A O 1
ATOM 2075 N N . ALA A 1 262 ? 11.241 5.474 -9.240 1.00 92.81 262 ALA A N 1
ATOM 2076 C CA . ALA A 1 262 ? 12.334 4.914 -10.030 1.00 92.81 262 ALA A CA 1
ATOM 2077 C C . ALA A 1 262 ? 13.478 5.918 -10.230 1.00 92.81 262 ALA A C 1
ATOM 2079 O O . ALA A 1 262 ? 14.645 5.565 -10.066 1.00 92.81 262 ALA A O 1
ATOM 2080 N N . ASN A 1 263 ? 13.159 7.185 -10.512 1.00 91.06 263 ASN A N 1
ATOM 2081 C CA . ASN A 1 263 ? 14.162 8.247 -10.589 1.00 91.06 263 ASN A CA 1
ATOM 2082 C C . ASN A 1 263 ? 14.875 8.458 -9.249 1.00 91.06 263 ASN A C 1
ATOM 2084 O O . ASN A 1 263 ? 16.093 8.610 -9.229 1.00 91.06 263 ASN A O 1
ATOM 2088 N N . LEU A 1 264 ? 14.146 8.443 -8.130 1.00 87.38 264 LEU A N 1
ATOM 2089 C CA . LEU A 1 264 ? 14.743 8.554 -6.797 1.00 87.38 264 LEU A CA 1
ATOM 2090 C C . LEU A 1 264 ? 15.688 7.380 -6.487 1.00 87.38 264 LEU A C 1
ATOM 2092 O O . LEU A 1 264 ? 16.738 7.581 -5.880 1.00 87.38 264 LEU A O 1
ATOM 2096 N N . ALA A 1 265 ? 15.322 6.164 -6.897 1.00 88.50 265 ALA A N 1
ATOM 2097 C CA . ALA A 1 265 ? 16.111 4.958 -6.667 1.00 88.50 265 ALA A CA 1
ATOM 2098 C C . ALA A 1 265 ? 17.360 4.868 -7.562 1.00 88.50 265 ALA A C 1
ATOM 2100 O O . ALA A 1 265 ? 18.392 4.394 -7.098 1.00 88.50 265 ALA A O 1
ATOM 2101 N N . LEU A 1 266 ? 17.278 5.331 -8.816 1.00 88.25 266 LEU A N 1
ATOM 2102 C CA . LEU A 1 266 ? 18.345 5.205 -9.822 1.00 88.25 266 LEU A CA 1
ATOM 2103 C C . LEU A 1 266 ? 19.200 6.475 -10.008 1.00 88.25 266 LEU A C 1
ATOM 2105 O O . LEU A 1 266 ? 20.149 6.462 -10.790 1.00 88.25 266 LEU A O 1
ATOM 2109 N N . SER A 1 267 ? 18.876 7.587 -9.343 1.00 82.75 267 SER A N 1
ATOM 2110 C CA . SER A 1 267 ? 19.595 8.860 -9.502 1.00 82.75 267 SER A CA 1
ATOM 2111 C C . SER A 1 267 ? 21.041 8.778 -9.001 1.00 82.75 267 SER A C 1
ATOM 2113 O O . SER A 1 267 ? 21.278 8.552 -7.816 1.00 82.75 267 SER A O 1
ATOM 2115 N N . LYS A 1 268 ? 22.020 9.089 -9.866 1.00 69.75 268 LYS A N 1
ATOM 2116 C CA . LYS A 1 268 ? 23.452 9.140 -9.494 1.00 69.75 268 LYS A CA 1
ATOM 2117 C C . LYS A 1 268 ? 23.736 10.030 -8.278 1.00 69.75 268 LYS A C 1
ATOM 2119 O O . LYS A 1 268 ? 24.567 9.675 -7.449 1.00 69.75 268 LYS A O 1
ATOM 2124 N N . LYS A 1 269 ? 23.020 11.156 -8.142 1.00 68.56 269 LYS A N 1
ATOM 2125 C CA . LYS A 1 269 ? 23.163 12.079 -6.999 1.00 68.56 269 LYS A CA 1
ATOM 2126 C C . LYS A 1 269 ? 22.849 11.397 -5.666 1.00 68.56 269 LYS A C 1
ATOM 2128 O O . LYS A 1 269 ? 23.453 11.721 -4.653 1.00 68.56 269 LYS A O 1
ATOM 2133 N N . GLU A 1 270 ? 21.904 10.467 -5.682 1.00 64.75 270 GLU A N 1
ATOM 2134 C CA . GLU A 1 270 ? 21.496 9.714 -4.502 1.00 64.75 270 GLU A CA 1
ATOM 2135 C C . GLU A 1 270 ? 22.434 8.536 -4.240 1.00 64.75 270 GLU A C 1
ATOM 2137 O O . GLU A 1 270 ? 22.610 8.161 -3.088 1.00 64.75 270 GLU A O 1
ATOM 2142 N N . ILE A 1 271 ? 23.049 7.973 -5.287 1.00 66.62 271 ILE A N 1
ATOM 2143 C CA . ILE A 1 271 ? 23.834 6.731 -5.236 1.00 66.62 271 ILE A CA 1
ATOM 2144 C C . ILE A 1 271 ? 25.241 6.930 -4.659 1.00 66.62 271 ILE A C 1
ATOM 2146 O O . ILE A 1 271 ? 25.775 6.016 -4.034 1.00 66.62 271 ILE A O 1
ATOM 2150 N N . GLY A 1 272 ? 25.804 8.136 -4.758 1.00 68.50 272 GLY A N 1
ATOM 2151 C CA . GLY A 1 272 ? 27.163 8.411 -4.294 1.00 68.50 272 GLY A CA 1
ATOM 2152 C C . GLY A 1 272 ? 28.169 7.615 -5.126 1.00 68.50 272 GLY A C 1
ATOM 2153 O O . GLY A 1 272 ? 28.436 7.978 -6.270 1.00 68.50 272 GLY A O 1
ATOM 2154 N N . THR A 1 273 ? 28.677 6.510 -4.578 1.00 72.06 273 THR A N 1
ATOM 2155 C CA . THR A 1 273 ? 29.615 5.607 -5.262 1.00 72.06 273 THR A CA 1
ATOM 2156 C C . THR A 1 273 ? 28.881 4.388 -5.812 1.00 72.06 273 THR A C 1
ATOM 2158 O O . THR A 1 273 ? 28.232 3.653 -5.070 1.00 72.06 273 THR A O 1
ATOM 2161 N N . ILE A 1 274 ? 29.017 4.139 -7.115 1.00 78.06 274 ILE A N 1
ATOM 2162 C CA . ILE A 1 274 ? 28.496 2.929 -7.758 1.00 78.06 274 ILE A CA 1
ATOM 2163 C C . ILE A 1 274 ? 29.283 1.723 -7.229 1.00 78.06 274 ILE A C 1
ATOM 2165 O O . ILE A 1 274 ? 30.463 1.563 -7.532 1.00 78.06 274 ILE A O 1
ATOM 2169 N N . THR A 1 275 ? 28.637 0.876 -6.428 1.00 82.69 275 THR A N 1
ATOM 2170 C CA . THR A 1 275 ? 29.234 -0.374 -5.939 1.00 82.69 275 THR A CA 1
ATOM 2171 C C . THR A 1 275 ? 28.969 -1.532 -6.911 1.00 82.69 275 THR A C 1
ATOM 2173 O O . THR A 1 275 ? 27.975 -1.504 -7.646 1.00 82.69 275 THR A O 1
ATOM 2176 N N . PRO A 1 276 ? 29.790 -2.601 -6.899 1.00 84.00 276 PRO A N 1
ATOM 2177 C CA . PRO A 1 276 ? 29.513 -3.815 -7.673 1.00 84.00 276 PRO A CA 1
ATOM 2178 C C . PRO A 1 276 ? 28.131 -4.417 -7.375 1.00 84.00 276 PRO A C 1
ATOM 2180 O O . PRO A 1 276 ? 27.446 -4.894 -8.277 1.00 84.00 276 PRO A O 1
ATOM 2183 N N . GLU A 1 277 ? 27.681 -4.340 -6.120 1.00 85.31 277 GLU A N 1
ATOM 2184 C CA . GLU A 1 277 ? 26.336 -4.764 -5.713 1.00 85.31 277 GLU A CA 1
ATOM 2185 C C . GLU A 1 277 ? 25.238 -3.920 -6.367 1.00 85.31 277 GLU A C 1
ATOM 2187 O O . GLU A 1 277 ? 24.256 -4.466 -6.867 1.00 85.31 277 GLU A O 1
ATOM 2192 N N . THR A 1 278 ? 25.422 -2.598 -6.417 1.00 85.31 278 THR A N 1
ATOM 2193 C CA . THR A 1 278 ? 24.491 -1.670 -7.076 1.00 85.31 278 THR A CA 1
ATOM 2194 C C . THR A 1 278 ? 24.365 -1.990 -8.564 1.00 85.31 278 THR A C 1
ATOM 2196 O O . THR A 1 278 ? 23.252 -2.049 -9.091 1.00 85.31 278 THR A O 1
ATOM 2199 N N . LEU A 1 279 ? 25.488 -2.248 -9.243 1.00 87.62 279 LEU A N 1
ATOM 2200 C CA . LEU A 1 279 ? 25.493 -2.649 -10.653 1.00 87.62 279 LEU A CA 1
ATOM 2201 C C . LEU A 1 279 ? 24.797 -3.991 -10.865 1.00 87.62 279 LEU A C 1
ATOM 2203 O O . LEU A 1 279 ? 24.000 -4.116 -11.792 1.00 87.62 279 LEU A O 1
ATOM 2207 N N . LYS A 1 280 ? 25.039 -4.970 -9.987 1.00 90.69 280 LYS A N 1
ATOM 2208 C CA . LYS A 1 280 ? 24.372 -6.275 -10.043 1.00 90.69 280 LYS A CA 1
ATOM 2209 C C . LYS A 1 280 ? 22.858 -6.155 -9.854 1.00 90.69 280 LYS A C 1
ATOM 2211 O O . LYS A 1 280 ? 22.097 -6.719 -10.630 1.00 90.69 280 LYS A O 1
ATOM 2216 N N . LEU A 1 281 ? 22.396 -5.402 -8.858 1.00 89.94 281 LEU A N 1
ATOM 2217 C CA . LEU A 1 281 ? 20.960 -5.198 -8.652 1.00 89.94 281 LEU A CA 1
ATOM 2218 C C . LEU A 1 281 ? 20.325 -4.453 -9.833 1.00 89.94 281 LEU A C 1
ATOM 2220 O O . LEU A 1 281 ? 19.236 -4.807 -10.281 1.00 89.94 281 LEU A O 1
ATOM 2224 N N . THR A 1 282 ? 21.016 -3.449 -10.373 1.00 91.81 282 THR A N 1
ATOM 2225 C CA . THR A 1 282 ? 20.526 -2.684 -11.526 1.00 91.81 282 THR A CA 1
ATOM 2226 C C . THR A 1 282 ? 20.497 -3.533 -12.799 1.00 91.81 282 THR A C 1
ATOM 2228 O O . THR A 1 282 ? 19.573 -3.387 -13.599 1.00 91.81 282 THR A O 1
ATOM 2231 N N . SER A 1 283 ? 21.450 -4.454 -12.983 1.00 92.88 283 SER A N 1
ATOM 2232 C CA . SER A 1 283 ? 21.439 -5.380 -14.118 1.00 92.88 283 SER A CA 1
ATOM 2233 C C . SER A 1 283 ? 20.252 -6.344 -14.057 1.00 92.88 283 SER A C 1
ATOM 2235 O O . SER A 1 283 ? 19.595 -6.581 -15.066 1.00 92.88 283 SER A O 1
ATOM 2237 N N . GLU A 1 284 ? 19.898 -6.834 -12.870 1.00 94.12 284 GLU A N 1
ATOM 2238 C CA . GLU A 1 284 ? 18.688 -7.639 -12.681 1.00 94.12 284 GLU A CA 1
ATOM 2239 C C . GLU A 1 284 ? 17.418 -6.826 -12.995 1.00 94.12 284 GLU A C 1
ATOM 2241 O O . GLU A 1 284 ? 16.513 -7.326 -13.660 1.00 94.12 284 GLU A O 1
ATOM 2246 N N . ILE A 1 285 ? 17.368 -5.553 -12.584 1.00 94.81 285 ILE A N 1
ATOM 2247 C CA . ILE A 1 285 ? 16.233 -4.654 -12.851 1.00 94.81 285 ILE A CA 1
ATOM 2248 C C . ILE A 1 285 ? 16.073 -4.353 -14.342 1.00 94.81 285 ILE A C 1
ATOM 2250 O O . ILE A 1 285 ? 14.954 -4.417 -14.847 1.00 94.81 285 ILE A O 1
ATOM 2254 N N . VAL A 1 286 ? 17.154 -4.013 -15.054 1.00 94.38 286 VAL A N 1
ATOM 2255 C CA . VAL A 1 286 ? 17.064 -3.643 -16.477 1.00 94.38 286 VAL A CA 1
ATOM 2256 C C . VAL A 1 286 ? 16.617 -4.829 -17.333 1.00 94.38 286 VAL A C 1
ATOM 2258 O O . VAL A 1 286 ? 15.823 -4.648 -18.255 1.00 94.38 286 VAL A O 1
ATOM 2261 N N . LEU A 1 287 ? 17.072 -6.042 -17.001 1.00 93.06 287 LEU A N 1
ATOM 2262 C CA . LEU A 1 287 ? 16.668 -7.263 -17.694 1.00 93.06 287 LEU A CA 1
ATOM 2263 C C . LEU A 1 287 ? 15.198 -7.602 -17.420 1.00 93.06 287 LEU A C 1
ATOM 2265 O O . LEU A 1 287 ? 14.457 -7.862 -18.365 1.00 93.06 287 LEU A O 1
ATOM 2269 N N . GLU A 1 288 ? 14.754 -7.524 -16.162 1.00 93.12 288 GLU A N 1
ATOM 2270 C CA . GLU A 1 288 ? 13.348 -7.750 -15.799 1.00 93.12 288 GLU A CA 1
ATOM 2271 C C . GLU A 1 288 ? 12.424 -6.708 -16.452 1.00 93.12 288 GLU A C 1
ATOM 2273 O O . GLU A 1 288 ? 11.362 -7.043 -16.977 1.00 93.12 288 GLU A O 1
ATOM 2278 N N . ALA A 1 289 ? 12.839 -5.439 -16.476 1.00 92.38 289 ALA A N 1
ATOM 2279 C CA . ALA A 1 289 ? 12.091 -4.368 -17.122 1.00 92.38 289 ALA A CA 1
ATOM 2280 C C . ALA A 1 289 ? 11.963 -4.595 -18.634 1.00 92.38 289 ALA A C 1
ATOM 2282 O O . ALA A 1 289 ? 10.875 -4.432 -19.186 1.00 92.38 289 ALA A O 1
ATOM 2283 N N . ALA A 1 290 ? 13.043 -5.008 -19.303 1.00 90.12 290 ALA A N 1
ATOM 2284 C CA . ALA A 1 290 ? 13.014 -5.323 -20.727 1.00 90.12 290 ALA A CA 1
ATOM 2285 C C . ALA A 1 290 ? 12.121 -6.529 -21.031 1.00 90.12 290 ALA A C 1
ATOM 2287 O O . ALA A 1 290 ? 11.307 -6.450 -21.952 1.00 90.12 290 ALA A O 1
ATOM 2288 N N . TYR A 1 291 ? 12.219 -7.590 -20.222 1.00 87.88 291 TYR A N 1
ATOM 2289 C CA . TYR A 1 291 ? 11.361 -8.772 -20.312 1.00 87.88 291 TYR A CA 1
ATOM 2290 C C . TYR A 1 291 ? 9.869 -8.421 -20.199 1.00 87.88 291 TYR A C 1
ATOM 2292 O O . TYR A 1 291 ? 9.043 -9.035 -20.868 1.00 87.88 291 TYR A O 1
ATOM 2300 N N . ARG A 1 292 ? 9.520 -7.414 -19.388 1.00 86.19 292 ARG A N 1
ATOM 2301 C CA . ARG A 1 292 ? 8.131 -6.979 -19.142 1.00 86.19 292 ARG A CA 1
ATOM 2302 C C . ARG A 1 292 ? 7.608 -5.906 -20.086 1.00 86.19 292 ARG A C 1
ATOM 2304 O O . ARG A 1 292 ? 6.409 -5.651 -20.108 1.00 86.19 292 ARG A O 1
ATOM 2311 N N . GLY A 1 293 ? 8.482 -5.263 -20.853 1.00 84.06 293 GLY A N 1
ATOM 2312 C CA . GLY A 1 293 ? 8.091 -4.132 -21.693 1.00 84.06 293 GLY A CA 1
ATOM 2313 C C . GLY A 1 293 ? 8.154 -2.764 -21.020 1.00 84.06 293 GLY A C 1
ATOM 2314 O O . GLY A 1 293 ? 7.690 -1.792 -21.607 1.00 84.06 293 GLY A O 1
ATOM 2315 N N . ASN A 1 294 ? 8.756 -2.658 -19.831 1.00 89.50 294 ASN A N 1
ATOM 2316 C CA . ASN A 1 294 ? 8.834 -1.427 -19.042 1.00 89.50 294 ASN A CA 1
ATOM 2317 C C . ASN A 1 294 ? 9.913 -0.473 -19.586 1.00 89.50 294 ASN A C 1
ATOM 2319 O O . ASN A 1 294 ? 10.985 -0.289 -18.998 1.00 89.50 294 ASN A O 1
ATOM 2323 N N . SER A 1 295 ? 9.629 0.142 -20.734 1.00 88.75 295 SER A N 1
ATOM 2324 C CA . SER A 1 295 ? 10.597 0.932 -21.504 1.00 88.75 295 SER A CA 1
ATOM 2325 C C . SER A 1 295 ? 11.162 2.142 -20.754 1.00 88.75 295 SER A C 1
ATOM 2327 O O . SER A 1 295 ? 12.326 2.506 -20.933 1.00 88.75 295 SER A O 1
ATOM 2329 N N . GLU A 1 296 ? 10.359 2.750 -19.883 1.00 92.56 296 GLU A N 1
ATOM 2330 C CA . GLU A 1 296 ? 10.722 3.888 -19.048 1.00 92.56 296 GLU A CA 1
ATOM 2331 C C . GLU A 1 296 ? 11.854 3.508 -18.093 1.00 92.56 296 GLU A C 1
ATOM 2333 O O . GLU A 1 296 ? 12.827 4.250 -17.968 1.00 92.56 296 GLU A O 1
ATOM 2338 N N . ILE A 1 297 ? 11.764 2.328 -17.471 1.00 93.69 297 ILE A N 1
ATOM 2339 C CA . ILE A 1 297 ? 12.790 1.840 -16.549 1.00 93.69 297 ILE A CA 1
ATOM 2340 C C . ILE A 1 297 ? 14.062 1.473 -17.301 1.00 93.69 297 ILE A C 1
ATOM 2342 O O . ILE A 1 297 ? 15.140 1.882 -16.879 1.00 93.69 297 ILE A O 1
ATOM 2346 N N . VAL A 1 298 ? 13.957 0.783 -18.443 1.00 92.38 298 VAL A N 1
ATOM 2347 C CA . VAL A 1 298 ? 15.139 0.431 -19.249 1.00 92.38 298 VAL A CA 1
ATOM 2348 C C . VAL A 1 298 ? 15.918 1.687 -19.650 1.00 92.38 298 VAL A C 1
ATOM 2350 O O . VAL A 1 298 ? 17.129 1.758 -19.442 1.00 92.38 298 VAL A O 1
ATOM 2353 N N . LYS A 1 299 ? 15.222 2.722 -20.140 1.00 91.31 299 LYS A N 1
ATOM 2354 C CA . LYS A 1 299 ? 15.831 4.019 -20.480 1.00 91.31 299 LYS A CA 1
ATOM 2355 C C . LYS A 1 299 ? 16.495 4.679 -19.269 1.00 91.31 299 LYS A C 1
ATOM 2357 O O . LYS A 1 299 ? 17.601 5.202 -19.395 1.00 91.31 299 LYS A O 1
ATOM 2362 N N . LEU A 1 300 ? 15.847 4.656 -18.102 1.00 92.38 300 LEU A N 1
ATOM 2363 C CA . LEU A 1 300 ? 16.408 5.224 -16.873 1.00 92.38 300 LEU A CA 1
ATOM 2364 C C . LEU A 1 300 ? 17.648 4.471 -16.384 1.00 92.38 300 LEU A C 1
ATOM 2366 O O . LEU A 1 300 ? 18.614 5.119 -15.975 1.00 92.38 300 LEU A O 1
ATOM 2370 N N . CYS A 1 301 ? 17.649 3.139 -16.445 1.00 91.94 301 CYS A N 1
ATOM 2371 C CA . CYS A 1 301 ? 18.807 2.322 -16.100 1.00 91.94 301 CYS A CA 1
ATOM 2372 C C . CYS A 1 301 ? 19.983 2.630 -17.028 1.00 91.94 301 CYS A C 1
ATOM 2374 O O . CYS A 1 301 ? 21.051 2.968 -16.538 1.00 91.94 301 CYS A O 1
ATOM 2376 N N . LEU A 1 302 ? 19.789 2.606 -18.349 1.00 89.62 302 LEU A N 1
ATOM 2377 C CA . LEU A 1 302 ? 20.876 2.839 -19.309 1.00 89.62 302 LEU A CA 1
ATOM 2378 C C . LEU A 1 302 ? 21.428 4.270 -19.255 1.00 89.62 302 LEU A C 1
ATOM 2380 O O . LEU A 1 302 ? 22.628 4.477 -19.405 1.00 89.62 302 LEU A O 1
ATOM 2384 N N . LYS A 1 303 ? 20.574 5.262 -18.972 1.00 89.19 303 LYS A N 1
ATOM 2385 C CA . LYS A 1 303 ? 21.005 6.653 -18.777 1.00 89.19 303 LYS A CA 1
ATOM 2386 C C . LYS A 1 303 ? 21.874 6.828 -17.527 1.00 89.19 303 LYS A C 1
ATOM 2388 O O . LYS A 1 303 ? 22.839 7.588 -17.556 1.00 89.19 303 LYS A O 1
ATOM 2393 N N . ASN A 1 304 ? 21.511 6.179 -16.418 1.00 89.12 304 ASN A N 1
ATOM 2394 C CA . ASN A 1 304 ? 22.220 6.328 -15.144 1.00 89.12 304 ASN A CA 1
ATOM 2395 C C . ASN A 1 304 ? 23.350 5.305 -14.953 1.00 89.12 304 ASN A C 1
ATOM 2397 O O . ASN A 1 304 ? 24.233 5.553 -14.143 1.00 89.12 304 ASN A O 1
ATOM 2401 N N . PHE A 1 305 ? 23.353 4.200 -15.695 1.00 88.62 305 PHE A N 1
ATOM 2402 C CA . PHE A 1 305 ? 24.333 3.117 -15.586 1.00 88.62 305 PHE A CA 1
ATOM 2403 C C . PHE A 1 305 ? 24.753 2.610 -16.974 1.00 88.62 305 PHE A C 1
ATOM 2405 O O . PHE A 1 305 ? 24.474 1.460 -17.333 1.00 88.62 305 PHE A O 1
ATOM 2412 N N . PRO A 1 306 ? 25.396 3.458 -17.795 1.00 86.88 306 PRO A N 1
ATOM 2413 C CA . PRO A 1 306 ? 25.881 3.047 -19.111 1.00 86.88 306 PRO A CA 1
ATOM 2414 C C . PRO A 1 306 ? 26.899 1.893 -19.037 1.00 86.88 306 PRO A C 1
ATOM 2416 O O . PRO A 1 306 ? 27.051 1.150 -20.005 1.00 86.88 306 PRO A O 1
ATOM 2419 N N . GLU A 1 307 ? 27.554 1.696 -17.886 1.00 85.94 307 GLU A N 1
ATOM 2420 C CA . GLU A 1 307 ? 28.507 0.615 -17.604 1.00 85.94 307 GLU A CA 1
ATOM 2421 C C . GLU A 1 307 ? 27.884 -0.779 -17.813 1.00 85.94 307 GLU A C 1
ATOM 2423 O O . GLU A 1 307 ? 28.582 -1.720 -18.186 1.00 85.94 307 GLU A O 1
ATOM 2428 N N . LEU A 1 308 ? 26.558 -0.912 -17.657 1.00 87.19 308 LEU A N 1
ATOM 2429 C CA . LEU A 1 308 ? 25.825 -2.168 -17.867 1.00 87.19 308 LEU A CA 1
ATOM 2430 C C . LEU A 1 308 ? 25.981 -2.729 -19.285 1.00 87.19 308 LEU A C 1
ATOM 2432 O O . LEU A 1 308 ? 25.935 -3.944 -19.469 1.00 87.19 308 LEU A O 1
ATOM 2436 N N . MET A 1 309 ? 26.169 -1.861 -20.283 1.00 84.88 309 MET A N 1
ATOM 2437 C CA . MET A 1 309 ? 26.308 -2.278 -21.682 1.00 84.88 309 MET A CA 1
ATOM 2438 C C . MET A 1 309 ? 27.705 -2.807 -22.022 1.00 84.88 309 MET A C 1
ATOM 2440 O O . MET A 1 309 ? 27.877 -3.433 -23.067 1.00 84.88 309 MET A O 1
ATOM 2444 N N . TRP A 1 310 ? 28.689 -2.605 -21.142 1.00 83.50 310 TRP A N 1
ATOM 2445 C CA . TRP A 1 310 ? 30.043 -3.135 -21.314 1.00 83.50 310 TRP A CA 1
ATOM 2446 C C . TRP A 1 310 ? 30.146 -4.609 -20.902 1.00 83.50 310 TRP A C 1
ATOM 2448 O O . TRP A 1 310 ? 31.025 -5.328 -21.380 1.00 83.50 310 TRP A O 1
ATOM 2458 N N . ASP A 1 311 ? 29.221 -5.099 -20.071 1.00 84.69 311 ASP A N 1
ATOM 2459 C CA . ASP A 1 311 ? 29.088 -6.527 -19.796 1.00 84.69 311 ASP A CA 1
ATOM 2460 C C . ASP A 1 311 ? 28.396 -7.222 -20.978 1.00 84.69 311 ASP A C 1
ATOM 2462 O O . ASP A 1 311 ? 27.189 -7.092 -21.210 1.00 84.69 311 ASP A O 1
ATOM 2466 N N . LYS A 1 312 ? 29.174 -8.021 -21.716 1.00 82.25 312 LYS A N 1
ATOM 2467 C CA . LYS A 1 312 ? 28.707 -8.740 -22.909 1.00 82.25 312 LYS A CA 1
ATOM 2468 C C . LYS A 1 312 ? 27.512 -9.651 -22.628 1.00 82.25 312 LYS A C 1
ATOM 2470 O O . LYS A 1 312 ? 26.659 -9.811 -23.499 1.00 82.25 312 LYS A O 1
ATOM 2475 N N . LYS A 1 313 ? 27.431 -10.271 -21.447 1.00 86.31 313 LYS A N 1
ATOM 2476 C CA . LYS A 1 313 ? 26.334 -11.178 -21.086 1.00 86.31 313 LYS A CA 1
ATOM 2477 C C . LYS A 1 313 ? 25.058 -10.388 -20.813 1.00 86.31 313 LYS A C 1
ATOM 2479 O O . LYS A 1 313 ? 23.998 -10.781 -21.309 1.00 86.31 313 LYS A O 1
ATOM 2484 N N . ILE A 1 314 ? 25.158 -9.288 -20.068 1.00 86.31 314 ILE A N 1
ATOM 2485 C CA . ILE A 1 314 ? 24.016 -8.413 -19.766 1.00 86.31 314 ILE A CA 1
ATOM 2486 C C . ILE A 1 314 ? 23.504 -7.773 -21.055 1.00 86.31 314 ILE A C 1
ATOM 2488 O O . ILE A 1 314 ? 22.328 -7.939 -21.377 1.00 86.31 314 ILE A O 1
ATOM 2492 N N . ALA A 1 315 ? 24.382 -7.135 -21.834 1.00 85.00 315 ALA A N 1
ATOM 2493 C CA . ALA A 1 315 ? 24.025 -6.500 -23.100 1.00 85.00 315 ALA A CA 1
ATOM 2494 C C . ALA A 1 315 ? 23.343 -7.492 -24.052 1.00 85.00 315 ALA A C 1
ATOM 2496 O O . ALA A 1 315 ? 22.267 -7.214 -24.582 1.00 85.00 315 ALA A O 1
ATOM 2497 N N . LYS A 1 316 ? 23.916 -8.695 -24.202 1.00 83.44 316 LYS A N 1
ATOM 2498 C CA . LYS A 1 316 ? 23.330 -9.763 -25.017 1.00 83.44 316 LYS A CA 1
ATOM 2499 C C . LYS A 1 316 ? 21.922 -10.132 -24.543 1.00 83.44 316 LYS A C 1
ATOM 2501 O O . LYS A 1 316 ? 21.003 -10.197 -25.353 1.00 83.44 316 LYS A O 1
ATOM 2506 N N . THR A 1 317 ? 21.745 -10.375 -23.248 1.00 87.88 317 THR A N 1
ATOM 2507 C CA . THR A 1 317 ? 20.443 -10.774 -22.689 1.00 87.88 317 THR A CA 1
ATOM 2508 C C . THR A 1 317 ? 19.407 -9.661 -22.862 1.00 87.88 317 THR A C 1
ATOM 2510 O O . THR A 1 317 ? 18.291 -9.923 -23.298 1.00 87.88 317 THR A O 1
ATOM 2513 N N . LEU A 1 318 ? 19.796 -8.404 -22.632 1.00 88.06 318 LEU A N 1
ATOM 2514 C CA . LEU A 1 318 ? 18.923 -7.244 -22.796 1.00 88.06 318 LEU A CA 1
ATOM 2515 C C . LEU A 1 318 ? 18.381 -7.129 -24.227 1.00 88.06 318 LEU A C 1
ATOM 2517 O O . LEU A 1 318 ? 17.179 -6.966 -24.422 1.00 88.06 318 LEU A O 1
ATOM 2521 N N . ILE A 1 319 ? 19.246 -7.272 -25.235 1.00 82.81 319 ILE A N 1
ATOM 2522 C CA . ILE A 1 319 ? 18.840 -7.238 -26.650 1.00 82.81 319 ILE A CA 1
ATOM 2523 C C . ILE A 1 319 ? 17.883 -8.378 -26.968 1.00 82.81 319 ILE A C 1
ATOM 2525 O O . ILE A 1 319 ? 16.899 -8.169 -27.674 1.00 82.81 319 ILE A O 1
ATOM 2529 N N . GLN A 1 320 ? 18.163 -9.580 -26.458 1.00 82.88 320 GLN A N 1
ATOM 2530 C CA . GLN A 1 320 ? 17.289 -10.731 -26.664 1.00 82.88 320 GLN A CA 1
ATOM 2531 C C . GLN A 1 320 ? 15.880 -10.448 -26.145 1.00 82.88 320 GLN A C 1
ATOM 2533 O O . GLN A 1 320 ? 14.920 -10.682 -26.876 1.00 82.88 320 GLN A O 1
ATOM 2538 N N . GLU A 1 321 ? 15.752 -9.890 -24.941 1.00 85.38 321 GLU A N 1
ATOM 2539 C CA . GLU A 1 321 ? 14.443 -9.549 -24.378 1.00 85.38 321 GLU A CA 1
ATOM 2540 C C . GLU A 1 321 ? 13.742 -8.423 -25.141 1.00 85.38 321 GLU A C 1
ATOM 2542 O O . GLU A 1 321 ? 12.556 -8.530 -25.453 1.00 85.38 321 GLU A O 1
ATOM 2547 N N . VAL A 1 322 ? 14.477 -7.389 -25.549 1.00 83.12 322 VAL A N 1
ATOM 2548 C CA . VAL A 1 322 ? 13.935 -6.293 -26.363 1.00 83.12 322 VAL A CA 1
ATOM 2549 C C . VAL A 1 322 ? 13.428 -6.786 -27.727 1.00 83.12 322 VAL A C 1
ATOM 2551 O O . VAL A 1 322 ? 12.347 -6.378 -28.166 1.00 83.12 322 VAL A O 1
ATOM 2554 N N . VAL A 1 323 ? 14.165 -7.691 -28.386 1.00 79.94 323 VAL A N 1
ATOM 2555 C CA . VAL A 1 323 ? 13.766 -8.305 -29.665 1.00 79.94 323 VAL A CA 1
ATOM 2556 C C . VAL A 1 323 ? 12.570 -9.237 -29.481 1.00 79.94 323 VAL A C 1
ATOM 2558 O O . VAL A 1 323 ? 11.617 -9.153 -30.256 1.00 79.94 323 VAL A O 1
ATOM 2561 N N . ASN A 1 324 ? 12.576 -10.081 -28.444 1.00 78.44 324 ASN A N 1
ATOM 2562 C CA . ASN A 1 324 ? 11.440 -10.945 -28.103 1.00 78.44 324 ASN A CA 1
ATOM 2563 C C . ASN A 1 324 ? 10.169 -10.124 -27.841 1.00 78.44 324 ASN A C 1
ATOM 2565 O O . ASN A 1 324 ? 9.074 -10.522 -28.243 1.00 78.44 324 ASN A O 1
ATOM 2569 N N . GLY A 1 325 ? 10.322 -8.968 -27.190 1.00 73.56 325 GLY A N 1
ATOM 2570 C CA . GLY A 1 325 ? 9.235 -8.053 -26.870 1.00 73.56 325 GLY A CA 1
ATOM 2571 C C . GLY A 1 325 ? 8.777 -7.145 -28.015 1.00 73.56 325 GLY A C 1
ATOM 2572 O O . GLY A 1 325 ? 7.790 -6.439 -27.840 1.00 73.56 325 GLY A O 1
ATOM 2573 N N . ARG A 1 326 ? 9.463 -7.141 -29.170 1.00 75.62 326 ARG A N 1
ATOM 2574 C CA . ARG A 1 326 ? 9.201 -6.235 -30.313 1.00 75.62 326 ARG A CA 1
ATOM 2575 C C . ARG A 1 326 ? 9.186 -4.744 -29.936 1.00 75.62 326 ARG A C 1
ATOM 2577 O O . ARG A 1 326 ? 8.424 -3.949 -30.486 1.00 75.62 326 ARG A O 1
ATOM 2584 N N . GLN A 1 327 ? 10.051 -4.338 -29.009 1.00 74.56 327 GLN A N 1
ATOM 2585 C CA . GLN A 1 327 ? 10.088 -2.968 -28.481 1.00 74.56 327 GLN A CA 1
ATOM 2586 C C . GLN A 1 327 ? 10.999 -2.060 -29.323 1.00 74.56 327 GLN A C 1
ATOM 2588 O O . GLN A 1 327 ? 12.176 -1.893 -29.008 1.00 74.56 327 GLN A O 1
ATOM 2593 N N . VAL A 1 328 ? 10.469 -1.497 -30.420 1.00 73.25 328 VAL A N 1
ATOM 2594 C CA . VAL A 1 328 ? 11.267 -0.809 -31.468 1.00 73.25 328 VAL A CA 1
ATOM 2595 C C . VAL A 1 328 ? 12.160 0.289 -30.892 1.00 73.25 328 VAL A C 1
ATOM 2597 O O . VAL A 1 328 ? 13.356 0.346 -31.170 1.00 73.25 328 VAL A O 1
ATOM 2600 N N . GLU A 1 329 ? 11.587 1.145 -30.049 1.00 73.31 329 GLU A N 1
ATOM 2601 C CA . GLU A 1 329 ? 12.307 2.276 -29.461 1.00 73.31 329 GLU A CA 1
ATOM 2602 C C . GLU A 1 329 ? 13.415 1.833 -28.499 1.00 73.31 329 GLU A C 1
ATOM 2604 O O . GLU A 1 329 ? 14.473 2.459 -28.441 1.00 73.31 329 GLU A O 1
ATOM 2609 N N . LEU A 1 330 ? 13.212 0.734 -27.764 1.00 77.06 330 LEU A N 1
ATOM 2610 C CA . LEU A 1 330 ? 14.271 0.177 -26.923 1.00 77.06 330 LEU A CA 1
ATOM 2611 C C . LEU A 1 330 ? 15.347 -0.513 -27.745 1.00 77.06 330 LEU A C 1
ATOM 2613 O O . LEU A 1 330 ? 16.509 -0.464 -27.360 1.00 77.06 330 LEU A O 1
ATOM 2617 N N . PHE A 1 331 ? 14.984 -1.133 -28.868 1.00 78.56 331 PHE A N 1
ATOM 2618 C CA . PHE A 1 331 ? 15.961 -1.760 -29.746 1.00 78.56 331 PHE A CA 1
ATOM 2619 C C . PHE A 1 331 ? 16.907 -0.720 -30.327 1.00 78.56 331 PHE A C 1
ATOM 2621 O O . PHE A 1 331 ? 18.116 -0.892 -30.224 1.00 78.56 331 PHE A O 1
ATOM 2628 N N . ARG A 1 332 ? 16.376 0.402 -30.831 1.00 77.81 332 ARG A N 1
ATOM 2629 C CA . ARG A 1 332 ? 17.203 1.520 -31.306 1.00 77.81 332 ARG A CA 1
ATOM 2630 C C . ARG A 1 332 ? 18.151 2.026 -30.220 1.00 77.81 332 ARG A C 1
ATOM 2632 O O . ARG A 1 332 ? 19.341 2.149 -30.476 1.00 77.81 332 ARG A O 1
ATOM 2639 N N . LEU A 1 333 ? 17.636 2.255 -29.010 1.00 75.38 333 LEU A N 1
ATOM 2640 C CA . LEU A 1 333 ? 18.425 2.720 -27.866 1.00 75.38 333 LEU A CA 1
ATOM 2641 C C . LEU A 1 333 ? 19.502 1.706 -27.435 1.00 75.38 333 LEU A C 1
ATOM 2643 O O . LEU A 1 333 ? 20.631 2.082 -27.155 1.00 75.38 333 LEU A O 1
ATOM 2647 N N . ALA A 1 334 ? 19.179 0.415 -27.379 1.00 72.56 334 ALA A N 1
ATOM 2648 C CA . ALA A 1 334 ? 20.154 -0.616 -27.033 1.00 72.56 334 ALA A CA 1
ATOM 2649 C C . ALA A 1 334 ? 21.223 -0.761 -28.128 1.00 72.56 334 ALA A C 1
ATOM 2651 O O . ALA A 1 334 ? 22.395 -0.964 -27.820 1.00 72.56 334 ALA A O 1
ATOM 2652 N N . ASN A 1 335 ? 20.833 -0.610 -29.398 1.00 71.00 335 ASN A N 1
ATOM 2653 C CA . ASN A 1 335 ? 21.717 -0.789 -30.544 1.00 71.00 335 ASN A CA 1
ATOM 2654 C C . ASN A 1 335 ? 22.784 0.306 -30.667 1.00 71.00 335 ASN A C 1
ATOM 2656 O O . ASN A 1 335 ? 23.897 0.011 -31.093 1.00 71.00 335 ASN A O 1
ATOM 2660 N N . THR A 1 336 ? 22.515 1.539 -30.216 1.00 69.00 336 THR A N 1
ATOM 2661 C CA . THR A 1 336 ? 23.539 2.605 -30.193 1.00 69.00 336 THR A CA 1
ATOM 2662 C C . THR A 1 336 ? 24.731 2.282 -29.291 1.00 69.00 336 THR A C 1
ATOM 2664 O O . THR A 1 336 ? 25.793 2.873 -29.448 1.00 69.00 336 THR A O 1
ATOM 2667 N N . HIS A 1 337 ? 24.574 1.346 -28.352 1.00 62.03 337 HIS A N 1
ATOM 2668 C CA . HIS A 1 337 ? 25.632 0.923 -27.435 1.00 62.03 337 HIS A CA 1
ATOM 2669 C C . HIS A 1 337 ? 26.386 -0.338 -27.906 1.00 62.03 337 HIS A C 1
ATOM 2671 O O . HIS A 1 337 ? 27.266 -0.813 -27.195 1.00 62.03 337 HIS A O 1
ATOM 2677 N N . LEU A 1 338 ? 26.059 -0.895 -29.083 1.00 59.97 338 LEU A N 1
ATOM 2678 C CA . LEU A 1 338 ? 26.587 -2.180 -29.576 1.00 59.97 338 LEU A CA 1
ATOM 2679 C C . LEU A 1 338 ? 27.630 -2.081 -30.687 1.00 59.97 338 LEU A C 1
ATOM 2681 O O . LEU A 1 338 ? 28.005 -3.117 -31.238 1.00 59.97 338 LEU A O 1
ATOM 2685 N N . SER A 1 339 ? 28.112 -0.879 -31.000 1.00 53.53 339 SER A N 1
ATOM 2686 C CA . SER A 1 339 ? 29.023 -0.624 -32.124 1.00 53.53 339 SER A CA 1
ATOM 2687 C C . SER A 1 339 ? 30.307 -1.482 -32.134 1.00 53.53 339 SER A C 1
ATOM 2689 O O . SER A 1 339 ? 30.910 -1.621 -33.190 1.00 53.53 339 SER A O 1
ATOM 2691 N N . ASP A 1 340 ? 30.664 -2.148 -31.027 1.00 51.22 340 ASP A N 1
ATOM 2692 C CA . ASP A 1 340 ? 31.838 -3.032 -30.888 1.00 51.22 340 ASP A CA 1
ATOM 2693 C C . ASP A 1 340 ? 31.540 -4.550 -30.986 1.00 51.22 340 ASP A C 1
ATOM 2695 O O . ASP A 1 340 ? 32.022 -5.365 -30.199 1.00 51.22 340 ASP A O 1
ATOM 2699 N N . GLY A 1 341 ? 30.733 -4.986 -31.960 1.00 51.62 341 GLY A N 1
ATOM 2700 C CA . GLY A 1 341 ? 30.711 -6.400 -32.395 1.00 51.62 341 GLY A CA 1
ATOM 2701 C C . GLY A 1 341 ? 30.172 -7.436 -31.388 1.00 51.62 341 GLY A C 1
ATOM 2702 O O . GLY A 1 341 ? 30.297 -8.642 -31.611 1.00 51.62 341 GLY A O 1
ATOM 2703 N N . ASN A 1 342 ? 29.539 -7.005 -30.294 1.00 52.72 342 ASN A N 1
ATOM 2704 C CA . ASN A 1 342 ? 29.095 -7.891 -29.207 1.00 52.72 342 ASN A CA 1
ATOM 2705 C C . ASN A 1 342 ? 27.871 -8.764 -29.543 1.00 52.72 342 ASN A C 1
ATOM 2707 O O . ASN A 1 342 ? 27.596 -9.737 -28.836 1.00 52.72 342 ASN A O 1
ATOM 2711 N N . PHE A 1 343 ? 27.140 -8.457 -30.617 1.00 59.28 343 PHE A N 1
ATOM 2712 C CA . PHE A 1 343 ? 25.972 -9.230 -31.032 1.00 59.28 343 PHE A CA 1
ATOM 2713 C C . PHE A 1 343 ? 26.089 -9.629 -32.501 1.00 59.28 343 PHE A C 1
ATOM 2715 O O . PHE A 1 343 ? 25.925 -8.816 -33.407 1.00 59.28 343 PHE A O 1
ATOM 2722 N N . THR A 1 344 ? 26.389 -10.903 -32.755 1.00 60.03 344 THR A N 1
ATOM 2723 C CA . THR A 1 344 ? 26.476 -11.398 -34.129 1.00 60.03 344 THR A CA 1
ATOM 2724 C C . THR A 1 344 ? 25.092 -11.367 -34.776 1.00 60.03 344 THR A C 1
ATOM 2726 O O . THR A 1 344 ? 24.091 -11.745 -34.160 1.00 60.03 344 THR A O 1
ATOM 2729 N N . LYS A 1 345 ? 25.031 -10.970 -36.051 1.00 64.19 345 LYS A N 1
ATOM 2730 C CA . LYS A 1 345 ? 23.819 -11.008 -36.891 1.00 64.19 345 LYS A CA 1
ATOM 2731 C C . LYS A 1 345 ? 23.073 -12.350 -36.776 1.00 64.19 345 LYS A C 1
ATOM 2733 O O . LYS A 1 345 ? 21.848 -12.383 -36.699 1.00 64.19 345 LYS A O 1
ATOM 2738 N N . ASN A 1 346 ? 23.820 -13.449 -36.643 1.00 62.22 346 ASN A N 1
ATOM 2739 C CA . ASN A 1 346 ? 23.293 -14.802 -36.438 1.00 62.22 346 ASN A CA 1
ATOM 2740 C C . ASN A 1 346 ? 22.565 -14.976 -35.092 1.00 62.22 346 ASN A C 1
ATOM 2742 O O . ASN A 1 346 ? 21.542 -15.658 -35.026 1.00 62.22 346 ASN A O 1
ATOM 2746 N N . GLY A 1 347 ? 23.062 -14.352 -34.019 1.00 66.62 347 GLY A N 1
ATOM 2747 C CA . GLY A 1 347 ? 22.402 -14.337 -32.713 1.00 66.62 347 GLY A CA 1
ATOM 2748 C C . GLY A 1 347 ? 21.057 -13.612 -32.752 1.00 66.62 347 GLY A C 1
ATOM 2749 O O . GLY A 1 347 ? 20.084 -14.112 -32.191 1.00 66.62 347 GLY A O 1
ATOM 2750 N N . LEU A 1 348 ? 20.983 -12.489 -33.472 1.00 68.25 348 LEU A N 1
ATOM 2751 C CA . LEU A 1 348 ? 19.751 -11.716 -33.670 1.00 68.25 348 LEU A CA 1
ATOM 2752 C C . LEU A 1 348 ? 18.722 -12.514 -34.481 1.00 68.25 348 LEU A C 1
ATOM 2754 O O . LEU A 1 348 ? 17.571 -12.652 -34.067 1.00 68.25 348 LEU A O 1
ATOM 2758 N N . MET A 1 349 ? 19.166 -13.130 -35.579 1.00 66.50 349 MET A N 1
ATOM 2759 C CA . MET A 1 349 ? 18.326 -13.944 -36.461 1.00 66.50 349 MET A CA 1
ATOM 2760 C C . MET A 1 349 ? 17.710 -15.149 -35.732 1.00 66.50 349 MET A C 1
ATOM 2762 O O . MET A 1 349 ? 16.527 -15.453 -35.892 1.00 66.50 349 MET A O 1
ATOM 2766 N N . LYS A 1 350 ? 18.485 -15.816 -34.867 1.00 70.25 350 LYS A N 1
ATOM 2767 C CA . LYS A 1 350 ? 18.006 -16.946 -34.053 1.00 70.25 350 LYS A CA 1
ATOM 2768 C C . LYS A 1 350 ? 16.918 -16.541 -33.054 1.00 70.25 350 LYS A C 1
ATOM 2770 O O . LYS A 1 350 ? 16.039 -17.340 -32.749 1.00 70.25 350 LYS A O 1
ATOM 2775 N N . VAL A 1 351 ? 16.985 -15.324 -32.520 1.00 68.56 351 VAL A N 1
ATOM 2776 C CA . VAL A 1 351 ? 15.989 -14.808 -31.567 1.00 68.56 351 VAL A CA 1
ATOM 2777 C C . VAL A 1 351 ? 14.711 -14.426 -32.307 1.00 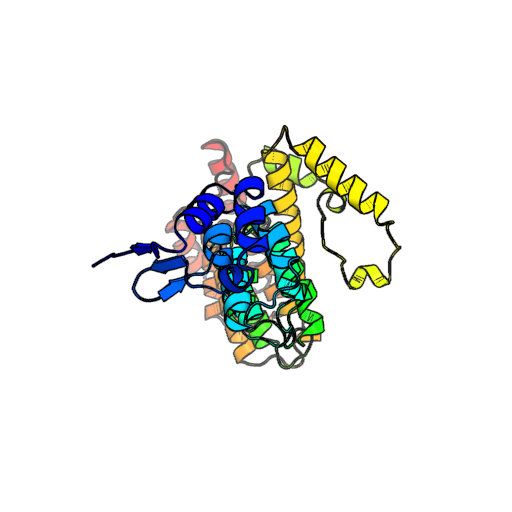68.56 351 VAL A C 1
ATOM 2779 O O . VAL A 1 351 ? 13.630 -14.834 -31.897 1.00 68.56 351 VAL A O 1
ATOM 2782 N N . MET A 1 352 ? 14.833 -13.737 -33.447 1.00 67.44 352 MET A N 1
ATOM 2783 C CA . MET A 1 352 ? 13.676 -13.372 -34.271 1.00 67.44 352 MET A CA 1
ATOM 2784 C C . MET A 1 352 ? 12.890 -14.588 -34.774 1.00 67.44 352 MET A C 1
ATOM 2786 O O . MET A 1 352 ? 11.667 -14.537 -34.835 1.00 67.44 352 MET A O 1
ATOM 2790 N N . THR A 1 353 ? 13.581 -15.677 -35.120 1.00 67.62 353 THR A N 1
ATOM 2791 C CA . THR A 1 353 ? 12.956 -16.910 -35.635 1.00 67.62 353 THR A CA 1
ATOM 2792 C C . THR A 1 353 ? 12.297 -17.762 -34.548 1.00 67.62 353 THR A C 1
ATOM 2794 O O . THR A 1 353 ? 11.337 -18.467 -34.833 1.00 67.62 353 THR A O 1
ATOM 2797 N N . LYS A 1 354 ? 12.765 -17.685 -33.294 1.00 66.94 354 LYS A N 1
ATOM 2798 C CA . LYS A 1 354 ? 12.196 -18.414 -32.141 1.00 66.94 354 LYS A CA 1
ATOM 2799 C C . LYS A 1 354 ? 11.042 -17.685 -31.446 1.00 66.94 354 LYS A C 1
ATOM 2801 O O . LYS A 1 354 ? 10.665 -18.069 -30.337 1.00 66.94 354 LYS A O 1
ATOM 2806 N N . TRP A 1 355 ? 10.526 -16.619 -32.050 1.00 62.03 355 TRP A N 1
ATOM 2807 C CA . TRP A 1 355 ? 9.577 -15.719 -31.409 1.00 62.03 355 TRP A CA 1
ATOM 2808 C C . TRP A 1 355 ? 8.403 -16.460 -30.753 1.00 62.03 355 TRP A C 1
ATOM 2810 O O . TRP A 1 355 ? 7.794 -17.361 -31.325 1.00 62.03 355 TRP A O 1
ATOM 2820 N N . THR A 1 356 ? 8.087 -16.050 -29.526 1.00 57.25 356 THR A N 1
ATOM 2821 C CA . THR A 1 356 ? 6.910 -16.491 -28.778 1.00 57.25 356 THR A CA 1
ATOM 2822 C C . THR A 1 356 ? 6.179 -15.231 -28.312 1.00 57.25 356 THR A C 1
ATOM 2824 O O . THR A 1 356 ? 6.837 -14.362 -27.731 1.00 57.25 356 THR A O 1
ATOM 2827 N N . PRO A 1 357 ? 4.857 -15.089 -28.522 1.00 55.66 357 PRO A N 1
ATOM 2828 C CA . PRO A 1 357 ? 4.104 -13.915 -28.082 1.00 55.66 357 PRO A CA 1
ATOM 2829 C C . PRO A 1 357 ? 4.013 -13.859 -26.548 1.00 55.66 357 PRO A C 1
ATOM 2831 O O . PRO A 1 357 ? 3.019 -14.265 -25.959 1.00 55.66 357 PRO A O 1
ATOM 2834 N N . ARG A 1 358 ? 5.063 -13.365 -25.879 1.00 54.53 358 ARG A N 1
ATOM 2835 C CA . ARG A 1 358 ? 5.077 -13.129 -24.420 1.00 54.53 358 ARG A CA 1
ATOM 2836 C C . ARG A 1 358 ? 4.661 -11.702 -24.059 1.00 54.53 358 ARG A C 1
ATOM 2838 O O . ARG A 1 358 ? 3.925 -11.499 -23.102 1.00 54.53 358 ARG A O 1
ATOM 2845 N N . CYS A 1 359 ? 5.088 -10.733 -24.869 1.00 49.94 359 CYS A N 1
ATOM 2846 C CA . CYS A 1 359 ? 4.783 -9.303 -24.724 1.00 49.94 359 CYS A CA 1
ATOM 2847 C C . CYS A 1 359 ? 3.855 -8.788 -25.830 1.00 49.94 359 CYS A C 1
ATOM 2849 O O . CYS A 1 359 ? 3.887 -7.605 -26.163 1.00 49.94 359 CYS A O 1
ATOM 2851 N N . ALA A 1 360 ? 3.068 -9.664 -26.463 1.00 51.09 360 ALA A N 1
ATOM 2852 C CA . ALA A 1 360 ? 2.070 -9.198 -27.410 1.00 51.09 360 ALA A CA 1
ATOM 2853 C C . ALA A 1 360 ? 1.048 -8.366 -26.627 1.00 51.09 360 ALA A C 1
ATOM 2855 O O . ALA A 1 360 ? 0.207 -8.910 -25.912 1.00 51.09 360 ALA A O 1
ATOM 2856 N N . SER A 1 361 ? 1.167 -7.041 -26.722 1.00 48.84 361 SER A N 1
ATOM 2857 C CA . SER A 1 361 ? 0.098 -6.159 -26.292 1.00 48.84 361 SER A CA 1
ATOM 2858 C C . SER A 1 361 ? -1.185 -6.590 -27.019 1.00 48.84 361 SER A C 1
ATOM 2860 O O . SER A 1 361 ? -1.127 -6.828 -28.233 1.00 48.84 361 SER A O 1
ATOM 2862 N N . PRO A 1 362 ? -2.335 -6.686 -26.329 1.00 46.00 362 PRO A N 1
ATOM 2863 C CA . PRO A 1 362 ? -3.635 -6.837 -26.979 1.00 46.00 362 PRO A CA 1
ATOM 2864 C C . PRO A 1 362 ? -3.989 -5.654 -27.909 1.00 46.00 362 PRO A C 1
ATOM 2866 O O . PRO A 1 362 ? -5.019 -5.700 -28.572 1.00 46.00 362 PRO A O 1
ATOM 2869 N N . ASP A 1 363 ? -3.132 -4.629 -28.019 1.00 51.31 363 ASP A N 1
ATOM 2870 C CA . ASP A 1 363 ? -3.312 -3.406 -28.824 1.00 51.31 363 ASP A CA 1
ATOM 2871 C C . ASP A 1 363 ? -3.410 -3.588 -30.330 1.00 51.31 363 ASP A C 1
ATOM 2873 O O . ASP A 1 363 ? -3.574 -2.620 -31.074 1.00 51.31 363 ASP A O 1
ATOM 2877 N N . VAL A 1 364 ? -3.312 -4.814 -30.813 1.00 52.16 364 VAL A N 1
ATOM 2878 C CA . VAL A 1 364 ? -3.339 -5.075 -32.234 1.00 52.16 364 VAL A CA 1
ATOM 2879 C C . VAL A 1 364 ? -4.698 -5.656 -32.587 1.00 52.16 364 VAL A C 1
ATOM 2881 O O . VAL A 1 364 ? -4.914 -6.862 -32.511 1.00 52.16 364 VAL A O 1
ATOM 2884 N N . SER A 1 365 ? -5.632 -4.759 -32.920 1.00 51.97 365 SER A N 1
ATOM 2885 C CA . SER A 1 365 ? -7.028 -5.061 -33.279 1.00 51.97 365 SER A CA 1
ATOM 2886 C C . SER A 1 365 ? -7.130 -5.806 -34.619 1.00 51.97 365 SER A C 1
ATOM 2888 O O . SER A 1 365 ? -7.629 -5.276 -35.608 1.00 51.97 365 SER A O 1
ATOM 2890 N N . GLY A 1 366 ? -6.624 -7.039 -34.667 1.00 60.62 366 GLY A N 1
ATOM 2891 C CA . GLY A 1 366 ? -6.696 -7.935 -35.821 1.00 60.62 366 GLY A CA 1
ATOM 2892 C C . GLY A 1 366 ? -5.370 -8.148 -36.562 1.00 60.62 366 GLY A C 1
ATOM 2893 O O . GLY A 1 366 ? -4.368 -7.467 -36.340 1.00 60.62 366 GLY A O 1
ATOM 2894 N N . ALA A 1 367 ? -5.374 -9.125 -37.473 1.00 66.56 367 ALA A N 1
ATOM 2895 C CA . ALA A 1 367 ? -4.191 -9.598 -38.200 1.00 66.56 367 ALA A CA 1
ATOM 2896 C C . ALA A 1 367 ? -3.464 -8.503 -39.010 1.00 66.56 367 ALA A C 1
ATOM 2898 O O . ALA A 1 367 ? -2.238 -8.532 -39.120 1.00 66.56 367 ALA A O 1
ATOM 2899 N N . ALA A 1 368 ? -4.192 -7.506 -39.527 1.00 69.50 368 ALA A N 1
ATOM 2900 C CA . ALA A 1 368 ? -3.624 -6.425 -40.336 1.00 69.50 368 ALA A CA 1
ATOM 2901 C C . ALA A 1 368 ? -2.661 -5.527 -39.540 1.00 69.50 368 ALA A C 1
ATOM 2903 O O . ALA A 1 368 ? -1.552 -5.246 -39.993 1.00 69.50 368 ALA A O 1
ATOM 2904 N N . PHE A 1 369 ? -3.035 -5.131 -38.322 1.00 67.12 369 PHE A N 1
ATOM 2905 C CA . PHE A 1 369 ? -2.156 -4.334 -37.467 1.00 67.12 369 PHE A CA 1
ATOM 2906 C C . PHE A 1 369 ? -0.975 -5.172 -36.936 1.00 67.12 369 PHE A C 1
ATOM 2908 O O . PHE A 1 369 ? 0.088 -4.615 -36.659 1.00 67.12 369 PHE A O 1
ATOM 2915 N N . LEU A 1 370 ? -1.119 -6.508 -36.840 1.00 66.00 370 LEU A N 1
ATOM 2916 C CA . LEU A 1 370 ? -0.016 -7.404 -36.456 1.00 66.00 370 LEU A CA 1
ATOM 2917 C C . LEU A 1 370 ? 1.018 -7.417 -37.574 1.00 66.00 370 LEU A C 1
ATOM 2919 O O . LEU A 1 370 ? 2.189 -7.155 -37.315 1.00 66.00 370 LEU A O 1
ATOM 2923 N N . MET A 1 371 ? 0.573 -7.603 -38.819 1.00 68.25 371 MET A N 1
ATOM 2924 C CA . MET A 1 371 ? 1.434 -7.475 -39.995 1.00 68.25 371 MET A CA 1
ATOM 2925 C C . MET A 1 371 ? 2.086 -6.094 -40.087 1.00 68.25 371 MET A C 1
ATOM 2927 O O . MET A 1 371 ? 3.288 -6.018 -40.321 1.00 68.25 371 MET A O 1
ATOM 2931 N N . GLN A 1 372 ? 1.342 -5.005 -39.867 1.00 69.69 372 GLN A N 1
ATOM 2932 C CA . GLN A 1 372 ? 1.904 -3.652 -39.904 1.00 69.69 372 GLN A CA 1
ATOM 2933 C C . GLN A 1 372 ? 3.008 -3.460 -38.856 1.00 69.69 372 GLN A C 1
ATOM 2935 O O . GLN A 1 372 ? 4.057 -2.894 -39.168 1.00 69.69 372 GLN A O 1
ATOM 2940 N N . ARG A 1 373 ? 2.801 -3.950 -37.629 1.00 69.12 373 ARG A N 1
ATOM 2941 C CA . ARG A 1 373 ? 3.803 -3.889 -36.560 1.00 69.12 373 ARG A CA 1
ATOM 2942 C C . ARG A 1 373 ? 5.049 -4.700 -36.909 1.00 69.12 373 ARG A C 1
ATOM 2944 O O . ARG A 1 373 ? 6.158 -4.195 -36.753 1.00 69.12 373 ARG A O 1
ATOM 2951 N N . GLU A 1 374 ? 4.886 -5.930 -37.398 1.00 68.69 374 GLU A N 1
ATOM 2952 C CA . GLU A 1 374 ? 6.029 -6.753 -37.811 1.00 68.69 374 GLU A CA 1
ATOM 2953 C C . GLU A 1 374 ? 6.778 -6.098 -38.986 1.00 68.69 374 GLU A C 1
ATOM 2955 O O . GLU A 1 374 ? 8.002 -6.014 -38.954 1.00 68.69 374 GLU A O 1
ATOM 2960 N N . LEU A 1 375 ? 6.073 -5.528 -39.970 1.00 70.00 375 LEU A N 1
ATOM 2961 C CA . LEU A 1 375 ? 6.679 -4.773 -41.076 1.00 70.00 375 LEU A CA 1
ATOM 2962 C C . LEU A 1 375 ? 7.466 -3.548 -40.598 1.00 70.00 375 LEU A C 1
ATOM 2964 O O . LEU A 1 375 ? 8.518 -3.244 -41.154 1.00 70.00 375 LEU A O 1
ATOM 2968 N N . GLN A 1 376 ? 6.976 -2.829 -39.586 1.00 68.75 376 GLN A N 1
ATOM 2969 C CA . GLN A 1 376 ? 7.722 -1.725 -38.980 1.00 68.75 376 GLN A CA 1
ATOM 2970 C C . GLN A 1 376 ? 8.974 -2.216 -38.250 1.00 68.75 376 GLN A C 1
ATOM 2972 O O . GLN A 1 376 ? 10.004 -1.554 -38.332 1.00 68.75 376 GLN A O 1
ATOM 2977 N N . TRP A 1 377 ? 8.910 -3.374 -37.589 1.00 68.62 377 TRP A N 1
ATOM 2978 C CA . TRP A 1 377 ? 10.072 -3.993 -36.953 1.00 68.62 377 TRP A CA 1
ATOM 2979 C C . TRP A 1 377 ? 11.133 -4.423 -37.975 1.00 68.62 377 TRP A C 1
ATOM 2981 O O . TRP A 1 377 ? 12.307 -4.168 -37.757 1.00 68.62 377 TRP A O 1
ATOM 2991 N N . TYR A 1 378 ? 10.740 -5.007 -39.111 1.00 65.44 378 TYR A N 1
ATOM 2992 C CA . TYR A 1 378 ? 11.675 -5.411 -40.175 1.00 65.44 378 TYR A CA 1
ATOM 2993 C C . TYR A 1 378 ? 12.440 -4.248 -40.826 1.00 65.44 378 TYR A C 1
ATOM 2995 O O . TYR A 1 378 ? 13.461 -4.482 -41.468 1.00 65.44 378 TYR A O 1
ATOM 3003 N N . LYS A 1 379 ? 11.937 -3.013 -40.711 1.00 65.94 379 LYS A N 1
ATOM 3004 C CA . LYS A 1 379 ? 12.580 -1.812 -41.268 1.00 65.94 379 LYS A CA 1
ATOM 3005 C C . LYS A 1 379 ? 13.662 -1.215 -40.361 1.00 65.94 379 LYS A C 1
ATOM 3007 O O . LYS A 1 379 ? 14.355 -0.303 -40.807 1.00 65.94 379 LYS A O 1
ATOM 3012 N N . VAL A 1 380 ? 13.748 -1.655 -39.105 1.00 63.09 380 VAL A N 1
ATOM 3013 C CA . VAL A 1 380 ? 14.718 -1.192 -38.096 1.00 63.09 380 VAL A CA 1
ATOM 3014 C C . VAL A 1 380 ? 15.842 -2.203 -37.985 1.00 63.09 380 VAL A C 1
ATOM 3016 O O . VAL A 1 380 ? 16.998 -1.746 -37.860 1.00 63.09 380 VAL A O 1
#

Foldseek 3Di:
DWDKDFDPVCQQLLVCLLVLPQVSNVVVCVVPVCLQQDQGMATPNRGDGSLQSNLQNPNLVSNLVSLPDPDDHDQVNLLVSLLSNLLVLPLSNNVSRVVVHQLADCSLLNSLVSNLVRPLVSVSSNVSSQVSHDPAHDLVSLLSCLVSLVLLSVQVRCVVNVVLALVCLLSLLVSLLSNLLVLLLAPQSVLDAPVLVVLLVVDDLLLLPLRPDDPVCVVPDDPDPVNSVVSPVCLCVVCVVPVSSNVSSSSSNSNVSSLVSLCSSLPPVSNVDCDPSNLVSLLSSLLSNLLSRVLSNVVSSCVRCVVQCVPLVSLLSSLLSNLLQLVQVVNVVSVVSPPPPSADPVSSVVSNVPHDPPNPRPRQPDDVSVVVSVVVSVVD

Organism: Eucalyptus globulus (NCBI:txid34317)

pLDDT: mean 82.25, std 13.8, range [37.56, 97.19]

InterPro domains:
  IPR036770 Ankyrin repeat-containing domain superfamily [G3DSA:1.25.40.20] (5-183)
  IPR036770 Ankyrin repeat-containing domain superfamily [SSF48403] (13-303)